Protein AF-A0A354R839-F1 (afdb_monomer)

Secondary structure (DSSP, 8-state):
-HHHHHHHHHHHHHHHHHHHHHHHHHHHHHHHHHHHTTTS---HHHHHHHHHTTTHHHHHHHHHTHHHHHHHHTTHHHHHHHSS--HHHHHHHHHHHHHHHHHHHHHHHHHHHHHHHHHH-HHHHHHS-THHHHHHHHHHHHHHHHHHHHHHHHHTT-S-HHHHHHHHHIIIIIHHHHHHHHHHHH-GGGHHHH-S-HHHHHHHHHHTTEEEHHHHHHHHHHHHHHHHHHHHHHHHHHT-SGGGHHHHHHHHHHHHHHHHHHHHHHHHHHHT--EEE------SS-SS-HHHHHHHHH--SEEEEEEES-TTSHHHHHHHHHHHHHHHHHHHHT--EEEEEEE-TTT-HHHHHHHHHTTPPSSEEEEEETTEEEEEESSTT-SHHHHHHHHHHHHS-----EEEEEESSSPPPTT--STT--HHHHHHHHHTTPEEEEEESSSS-PPPTTEEEEE----SSPPPHHHHTT-

Solvent-accessible surface area (backbone atoms only — not comparable to full-atom values): 25292 Å² total; per-residue (Å²): 115,70,72,62,54,54,53,52,50,49,54,51,50,54,47,50,52,49,48,54,51,49,45,52,52,34,49,51,41,30,53,51,51,53,62,71,35,71,90,54,99,68,56,68,37,42,51,46,42,66,32,39,61,81,50,48,57,57,52,26,24,68,62,11,11,56,70,30,3,53,35,53,58,66,58,47,48,59,64,61,68,69,46,101,65,61,64,59,58,57,49,50,53,51,38,50,52,36,33,51,51,49,46,50,51,53,49,50,42,50,54,50,52,53,50,50,41,42,73,75,38,51,68,62,48,69,33,49,42,74,58,34,41,49,45,24,49,53,48,51,49,47,50,43,44,27,42,17,23,44,12,36,28,39,3,55,73,29,64,39,39,67,59,12,30,53,54,32,47,43,61,69,52,47,44,58,52,51,52,50,52,50,48,38,73,75,33,66,76,45,46,66,70,59,56,59,63,68,77,61,42,52,46,53,35,24,32,73,22,42,42,43,51,29,59,55,50,39,43,52,51,52,23,53,49,26,46,50,52,24,35,51,46,51,52,48,58,78,54,71,50,85,90,40,50,66,59,47,52,51,53,51,51,50,48,52,51,51,49,53,52,49,50,51,50,41,54,53,40,55,73,67,54,49,72,46,77,46,84,58,55,78,32,73,77,69,94,54,56,74,68,45,49,49,50,36,43,71,27,70,57,66,33,44,34,38,40,34,37,46,84,55,42,73,63,40,59,60,52,52,54,50,52,51,47,52,30,53,50,13,65,73,58,69,21,26,50,49,45,82,42,82,43,26,57,88,82,37,50,72,62,37,52,53,40,48,75,69,72,48,65,82,39,22,40,36,43,34,43,92,92,46,72,44,78,45,65,62,58,101,73,63,46,69,69,51,54,46,51,46,50,44,60,69,49,48,72,92,65,73,35,31,36,31,30,56,49,86,40,77,37,58,47,62,83,33,79,64,101,72,31,34,34,64,58,51,49,51,45,43,75,74,68,36,45,84,44,79,38,54,74,83,52,98,64,79,85,59,95,43,58,67,45,77,45,79,62,65,62,76,50,84,77,50,77,72,47,64,75,73,112

Foldseek 3Di:
DVVVVVVVVVLVVLLVVLLVVLLVQLVVQLVVLVVVCVPPLDFSLLSSLLSNLVCLLLSLLSNQLQLQLQCLLVVVLVVVLVDPDALLVSLVVSLCVSLVSSLVSLVVSVVVSLVVCCVPPVVSSQQFDPLLNVLLSVLSSLVSLLSNLLLNLLSLQHNDSVSSSVVSCCVSPVCQVVVVVVVCVVPVVVCLQQPPRNSSVQSSCSSLQWHKPLSSLLSVLSSVLSSLSSSLSSVCVSPPDPVCPVVNVVSVVVSVVSVVVSVVVSVVCVVVIDIGGDCSPRGDDDSDDPLLLVLLLAFAEEKEKEFFEAPSGPLCSVVVSLLVVSQVSSVVSVGYRYHYDYDHCVPCVVVVVVCVVVVADGQWIWIDDPPDIDIGHRDDPPGSVSVSLSSNLRRDDPLQAAAEEEDDQPAADCPDDDPRHNVVVCVVCVSSPHHYHYDYLPPPDADDPSHNYYDYRDRPDDDDPSSVVRD

Sequence (471 aa):
MILRTMGRARVAFTNALATTCFLGVVSGLFAYNLFAAEGLYQTPGLIWCVSVAPILPFLCVFLGMNAWSDEIRSHRIDELLSVAVRERDYVVGKFLGVWLLSLRDLLLSLLLTLGVLYLFNAHLAEDYSLSCFWAGFAMLALQAMLWSAVTVALSARTGSAAVSAISALVLIVLVPRGGWLAALAWAPQGSSRFGTLPLDAHVVDFATGHISVAALSFYILATLFALYACANSIVIKRYAGRANSGLRNSLRGLSISALVVTVLAASFIARFDVVLEFPFQIGRGDRFSARTRHIIGESQGEIRAILFVSRKNPEFRTAAGLLRAFAQASAALGGARIMPRYVDPFWDPAAATRLVNAAVPENSLVLERGSRREIVALGDGFDERACASAIQRLTATPRYRSVYWTAGHGEGRLTDYGDWGLSAIARAVVMEGYRNQTLDLLEDKPIPNDCALIIVAGAHAEFSRQERARL

Structure (mmCIF, N/CA/C/O backbone):
data_AF-A0A354R839-F1
#
_entry.id   AF-A0A354R839-F1
#
loop_
_atom_site.group_PDB
_atom_site.id
_atom_site.type_symbol
_atom_site.label_atom_id
_atom_site.label_alt_id
_atom_site.label_comp_id
_atom_site.label_asym_id
_atom_site.label_entity_id
_atom_site.label_seq_id
_atom_site.pdbx_PDB_ins_code
_atom_site.Cartn_x
_atom_site.Cartn_y
_atom_site.Cartn_z
_atom_site.occupancy
_atom_site.B_iso_or_equiv
_atom_site.auth_seq_id
_atom_site.auth_comp_id
_atom_site.auth_asym_id
_atom_site.auth_atom_id
_atom_site.pdbx_PDB_model_num
ATOM 1 N N . MET A 1 1 ? 41.661 -0.169 -18.265 1.00 50.47 1 MET A N 1
ATOM 2 C CA . MET A 1 1 ? 41.402 -0.855 -16.973 1.00 50.47 1 MET A CA 1
ATOM 3 C C . MET A 1 1 ? 40.950 0.118 -15.874 1.00 50.47 1 MET A C 1
ATOM 5 O O . MET A 1 1 ? 39.916 -0.133 -15.270 1.00 50.47 1 MET A O 1
ATOM 9 N N . ILE A 1 2 ? 41.625 1.263 -15.695 1.00 49.22 2 ILE A N 1
ATOM 10 C CA . ILE A 1 2 ? 41.343 2.289 -14.659 1.00 49.22 2 ILE A CA 1
ATOM 11 C C . ILE A 1 2 ? 39.929 2.915 -14.758 1.00 49.22 2 ILE A C 1
ATOM 13 O O . ILE A 1 2 ? 39.244 3.094 -13.757 1.00 49.22 2 ILE A O 1
ATOM 17 N N . LEU A 1 3 ? 39.413 3.156 -15.968 1.00 54.22 3 LEU A N 1
ATOM 18 C CA . LEU A 1 3 ? 38.044 3.674 -16.165 1.00 54.22 3 LEU A CA 1
ATOM 19 C C . LEU A 1 3 ? 36.937 2.676 -15.760 1.00 54.22 3 LEU A C 1
ATOM 21 O O . LEU A 1 3 ? 35.844 3.086 -15.371 1.00 54.22 3 LEU A O 1
ATOM 25 N N . ARG A 1 4 ? 37.201 1.358 -15.819 1.00 54.94 4 ARG A N 1
ATOM 26 C CA . ARG A 1 4 ? 36.237 0.321 -15.395 1.00 54.94 4 ARG A CA 1
ATOM 27 C C . ARG A 1 4 ? 36.164 0.201 -13.870 1.00 54.94 4 ARG A C 1
ATOM 29 O O . ARG A 1 4 ? 35.078 -0.039 -13.348 1.00 54.94 4 ARG A O 1
ATOM 36 N N . THR A 1 5 ? 37.282 0.375 -13.166 1.00 61.88 5 THR A N 1
ATOM 37 C CA . THR A 1 5 ? 37.321 0.333 -11.696 1.00 61.88 5 THR A CA 1
ATOM 38 C C . THR A 1 5 ? 36.673 1.577 -11.089 1.00 61.88 5 THR A C 1
ATOM 40 O O . THR A 1 5 ? 35.844 1.441 -10.193 1.00 61.88 5 THR A O 1
ATOM 43 N N . MET A 1 6 ? 36.929 2.766 -11.648 1.00 61.34 6 MET A N 1
ATOM 44 C CA . MET A 1 6 ? 36.294 4.012 -11.194 1.00 61.34 6 MET A CA 1
ATOM 45 C C . MET A 1 6 ? 34.773 4.033 -11.413 1.00 61.34 6 MET A C 1
ATOM 47 O O . MET A 1 6 ? 34.032 4.464 -10.532 1.00 61.34 6 MET A O 1
ATOM 51 N N . GLY A 1 7 ? 34.283 3.510 -12.545 1.00 62.53 7 GLY A N 1
ATOM 52 C CA . GLY A 1 7 ? 32.840 3.411 -12.804 1.00 62.53 7 GLY A CA 1
ATOM 53 C C . GLY A 1 7 ? 32.114 2.481 -11.824 1.00 62.53 7 GLY A C 1
ATOM 54 O O . GLY A 1 7 ? 31.061 2.836 -11.301 1.00 62.53 7 GLY A O 1
ATOM 55 N N . ARG A 1 8 ? 32.702 1.317 -11.511 1.00 66.06 8 ARG A N 1
ATOM 56 C CA . ARG A 1 8 ? 32.141 0.375 -10.525 1.00 66.06 8 ARG A CA 1
ATOM 57 C C . ARG A 1 8 ? 32.149 0.948 -9.107 1.00 66.06 8 ARG A C 1
ATOM 59 O O . ARG A 1 8 ? 31.158 0.800 -8.400 1.00 66.06 8 ARG A O 1
ATOM 66 N N . ALA A 1 9 ? 33.223 1.637 -8.721 1.00 69.00 9 ALA A N 1
ATOM 67 C CA . ALA A 1 9 ? 33.327 2.288 -7.416 1.00 69.00 9 ALA A CA 1
ATOM 68 C C . ALA A 1 9 ? 32.267 3.388 -7.237 1.00 69.00 9 ALA A C 1
ATOM 70 O O . ALA A 1 9 ? 31.632 3.468 -6.189 1.00 69.00 9 ALA A O 1
ATOM 71 N N . ARG A 1 10 ? 32.012 4.187 -8.283 1.00 75.44 10 ARG A N 1
ATOM 72 C CA . ARG A 1 10 ? 30.980 5.232 -8.259 1.00 75.44 10 ARG A CA 1
ATOM 73 C C . ARG A 1 10 ? 29.577 4.657 -8.065 1.00 75.44 10 ARG A C 1
ATOM 75 O O . ARG A 1 10 ? 28.844 5.145 -7.214 1.00 75.44 10 ARG A O 1
ATOM 82 N N . VAL A 1 11 ? 29.214 3.620 -8.822 1.00 75.88 11 VAL A N 1
ATOM 83 C CA . VAL A 1 11 ? 27.894 2.973 -8.701 1.00 75.88 11 VAL A CA 1
ATOM 84 C C . VAL A 1 11 ? 27.727 2.326 -7.326 1.00 75.88 11 VAL A C 1
ATOM 86 O O . VAL A 1 11 ? 26.686 2.494 -6.697 1.00 75.88 11 VAL A O 1
ATOM 89 N N . ALA A 1 12 ? 28.762 1.647 -6.822 1.00 78.44 12 ALA A N 1
ATOM 90 C CA . ALA A 1 12 ? 28.741 1.066 -5.482 1.00 78.44 12 ALA A CA 1
ATOM 91 C C . ALA A 1 12 ? 28.546 2.137 -4.396 1.00 78.44 12 ALA A C 1
ATOM 93 O O . ALA A 1 12 ? 27.718 1.954 -3.506 1.00 78.44 12 ALA A O 1
ATOM 94 N N . PHE A 1 13 ? 29.243 3.272 -4.502 1.00 83.69 13 PHE A N 1
ATOM 95 C CA . PHE A 1 13 ? 29.104 4.389 -3.569 1.00 83.69 13 PHE A CA 1
ATOM 96 C C . PHE A 1 13 ? 27.702 5.011 -3.608 1.00 83.69 13 PHE A C 1
ATOM 98 O O . PHE A 1 13 ? 27.092 5.212 -2.562 1.00 83.69 13 PHE A O 1
ATOM 105 N N . THR A 1 14 ? 27.154 5.275 -4.801 1.00 84.06 14 THR A N 1
ATOM 106 C CA . THR A 1 14 ? 25.794 5.823 -4.941 1.00 84.06 14 THR A CA 1
ATOM 107 C C . THR A 1 14 ? 24.742 4.869 -4.377 1.00 84.06 14 THR A C 1
ATOM 109 O O . THR A 1 14 ? 23.843 5.313 -3.668 1.00 84.06 14 THR A O 1
ATOM 112 N N . ASN A 1 15 ? 24.880 3.564 -4.624 1.00 86.94 15 ASN A N 1
ATOM 113 C CA . ASN A 1 15 ? 23.960 2.565 -4.084 1.00 86.94 15 ASN A CA 1
ATOM 114 C C . ASN A 1 15 ? 24.064 2.468 -2.559 1.00 86.94 15 ASN A C 1
ATOM 116 O O . ASN A 1 15 ? 23.037 2.406 -1.888 1.00 86.94 15 ASN A O 1
ATOM 120 N N . ALA A 1 16 ? 25.281 2.488 -2.006 1.00 87.88 16 ALA A N 1
ATOM 121 C CA . ALA A 1 16 ? 25.491 2.478 -0.561 1.00 87.88 16 ALA A CA 1
ATOM 122 C C . ALA A 1 16 ? 24.862 3.712 0.102 1.00 87.88 16 ALA A C 1
ATOM 124 O O . ALA A 1 16 ? 24.125 3.563 1.071 1.00 87.88 16 ALA A O 1
ATOM 125 N N . LEU A 1 17 ? 25.072 4.904 -0.466 1.00 91.06 17 LEU A N 1
ATOM 126 C CA . LEU A 1 17 ? 24.483 6.152 0.024 1.00 91.06 17 LEU A CA 1
ATOM 127 C C . LEU A 1 17 ? 22.947 6.135 -0.039 1.00 91.06 17 LEU A C 1
ATOM 129 O O . LEU A 1 17 ? 22.285 6.547 0.909 1.00 91.06 17 LEU A O 1
ATOM 133 N N . ALA A 1 18 ? 22.372 5.645 -1.142 1.00 90.31 18 ALA A N 1
ATOM 134 C CA . ALA A 1 18 ? 20.921 5.522 -1.281 1.00 90.31 18 ALA A CA 1
ATOM 135 C C . ALA A 1 18 ? 20.341 4.551 -0.241 1.00 90.31 18 ALA A C 1
ATOM 137 O O . ALA A 1 18 ? 19.323 4.853 0.378 1.00 90.31 18 ALA A O 1
ATOM 138 N N . THR A 1 19 ? 21.029 3.430 -0.002 1.00 91.31 19 THR A N 1
ATOM 139 C CA . THR A 1 19 ? 20.631 2.418 0.988 1.00 91.31 19 THR A CA 1
ATOM 140 C C . THR A 1 19 ? 20.662 2.993 2.405 1.00 91.31 19 THR A C 1
ATOM 142 O O . THR A 1 19 ? 19.688 2.872 3.143 1.00 91.31 19 THR A O 1
ATOM 145 N N . THR A 1 20 ? 21.756 3.653 2.800 1.00 91.69 20 THR A N 1
ATOM 146 C CA . THR A 1 20 ? 21.892 4.210 4.155 1.00 91.69 20 THR A CA 1
ATOM 147 C C . THR A 1 20 ? 20.914 5.352 4.405 1.00 91.69 20 THR A C 1
ATOM 149 O O . THR A 1 20 ? 20.297 5.402 5.467 1.00 91.69 20 THR A O 1
ATOM 152 N N . CYS A 1 21 ? 20.717 6.233 3.422 1.00 93.69 21 CYS A N 1
ATOM 153 C CA . CYS A 1 21 ? 19.748 7.320 3.519 1.00 93.69 21 CYS A CA 1
ATOM 154 C C . CYS A 1 21 ? 18.313 6.780 3.624 1.00 93.69 21 CYS A C 1
ATOM 156 O O . CYS A 1 21 ? 17.558 7.215 4.490 1.00 93.69 21 CYS A O 1
ATOM 158 N N . PHE A 1 22 ? 17.962 5.773 2.815 1.00 94.25 22 PHE A N 1
ATOM 159 C CA . PHE A 1 22 ? 16.667 5.099 2.891 1.00 94.25 22 PHE A CA 1
ATOM 160 C C . PHE A 1 22 ? 16.416 4.486 4.270 1.00 94.25 22 PHE A C 1
ATOM 162 O O . PHE A 1 22 ? 15.394 4.777 4.887 1.00 94.25 22 PHE A O 1
ATOM 169 N N . LEU A 1 23 ? 17.360 3.688 4.779 1.00 93.69 23 LEU A N 1
ATOM 170 C CA . LEU A 1 23 ? 17.229 3.048 6.089 1.00 93.69 23 LEU A CA 1
ATOM 171 C C . LEU A 1 23 ? 17.114 4.079 7.216 1.00 93.69 23 LEU A C 1
ATOM 173 O O . LEU A 1 23 ? 16.276 3.912 8.101 1.00 93.69 23 LEU A O 1
ATOM 177 N N . GLY A 1 24 ? 17.898 5.161 7.166 1.00 91.62 24 GLY A N 1
ATOM 178 C CA . GLY A 1 24 ? 17.831 6.243 8.149 1.00 91.62 24 GLY A CA 1
ATOM 179 C C . GLY A 1 24 ? 16.475 6.951 8.158 1.00 91.62 24 GLY A C 1
ATOM 180 O O . GLY A 1 24 ? 15.868 7.103 9.217 1.00 91.62 24 GLY A O 1
ATOM 181 N N . VAL A 1 25 ? 15.962 7.329 6.983 1.00 93.44 25 VAL A N 1
ATOM 182 C CA . VAL A 1 25 ? 14.674 8.034 6.862 1.00 93.44 25 VAL A CA 1
ATOM 183 C C . VAL A 1 25 ? 13.503 7.131 7.247 1.00 93.44 25 VAL A C 1
ATOM 185 O O . VAL A 1 25 ? 12.637 7.558 8.006 1.00 93.44 25 VAL A O 1
ATOM 188 N N . VAL A 1 26 ? 13.482 5.880 6.778 1.00 92.06 26 VAL A N 1
ATOM 189 C CA . VAL A 1 26 ? 12.425 4.915 7.124 1.00 92.06 26 VAL A CA 1
ATOM 190 C C . VAL A 1 26 ? 12.407 4.633 8.622 1.00 92.06 26 VAL A C 1
ATOM 192 O O . VAL A 1 26 ? 11.333 4.612 9.215 1.00 92.06 26 VAL A O 1
ATOM 195 N N . SER A 1 27 ? 13.573 4.459 9.247 1.00 88.00 27 SER A N 1
ATOM 196 C CA . SER A 1 27 ? 13.656 4.220 10.694 1.00 88.00 27 SER A CA 1
ATOM 197 C C . SER A 1 27 ? 13.200 5.433 11.496 1.00 88.00 27 SER A C 1
ATOM 199 O O . SER A 1 27 ? 12.473 5.275 12.471 1.00 88.00 27 SER A O 1
ATOM 201 N N . GLY A 1 28 ? 13.571 6.644 11.064 1.00 87.19 28 GLY A N 1
ATOM 202 C CA . GLY A 1 28 ? 13.107 7.887 11.681 1.00 87.19 28 GLY A CA 1
ATOM 203 C C . GLY A 1 28 ? 11.592 8.073 11.563 1.00 87.19 28 GLY A C 1
ATOM 204 O O . GLY A 1 28 ? 10.940 8.390 12.552 1.00 87.19 28 GLY A O 1
ATOM 205 N N . LEU A 1 29 ? 11.017 7.809 10.383 1.00 87.94 29 LEU A N 1
ATOM 206 C CA . LEU A 1 29 ? 9.566 7.846 10.166 1.00 87.94 29 LEU A CA 1
ATOM 207 C C . LEU A 1 29 ? 8.838 6.770 10.968 1.00 87.94 29 LEU A C 1
ATOM 209 O O . LEU A 1 29 ? 7.783 7.040 11.529 1.00 87.94 29 LEU A O 1
ATOM 213 N N . PHE A 1 30 ? 9.398 5.564 11.046 1.00 87.44 30 PHE A N 1
ATOM 214 C CA . PHE A 1 30 ? 8.847 4.496 11.869 1.00 87.44 30 PHE A CA 1
ATOM 215 C C . PHE A 1 30 ? 8.840 4.877 13.345 1.00 87.44 30 PHE A C 1
ATOM 217 O O . PHE A 1 30 ? 7.798 4.753 13.973 1.00 87.44 30 PHE A O 1
ATOM 224 N N . ALA A 1 31 ? 9.951 5.393 13.878 1.00 84.38 31 ALA A N 1
ATOM 225 C CA . ALA A 1 31 ? 10.010 5.871 15.254 1.00 84.38 31 ALA A CA 1
ATOM 226 C C . ALA A 1 31 ? 8.990 6.994 15.494 1.00 84.38 31 ALA A C 1
ATOM 228 O O . ALA A 1 31 ? 8.206 6.909 16.432 1.00 84.38 31 ALA A O 1
ATOM 229 N N . TYR A 1 32 ? 8.934 7.997 14.612 1.00 84.38 32 TYR A N 1
ATOM 230 C CA . TYR A 1 32 ? 7.959 9.087 14.704 1.00 84.38 32 TYR A CA 1
ATOM 231 C C . TYR A 1 32 ? 6.513 8.577 14.709 1.00 84.38 32 TYR A C 1
ATOM 233 O O . TYR A 1 32 ? 5.739 8.956 15.582 1.00 84.38 32 TYR A O 1
ATOM 241 N N . ASN A 1 33 ? 6.157 7.688 13.778 1.00 78.69 33 ASN A N 1
ATOM 242 C CA . ASN A 1 33 ? 4.811 7.123 13.691 1.00 78.69 33 ASN A CA 1
ATOM 243 C C . ASN A 1 33 ? 4.497 6.185 14.863 1.00 78.69 33 ASN A C 1
ATOM 245 O O . ASN A 1 33 ? 3.348 6.119 15.278 1.00 78.69 33 ASN A O 1
ATOM 249 N N . LEU A 1 34 ? 5.494 5.485 15.411 1.00 76.81 34 LEU A N 1
ATOM 250 C CA . LEU A 1 34 ? 5.336 4.653 16.601 1.00 76.81 34 LEU A CA 1
ATOM 251 C C . LEU A 1 34 ? 5.014 5.512 17.831 1.00 76.81 34 LEU A C 1
ATOM 253 O O . LEU A 1 34 ? 4.055 5.209 18.530 1.00 76.81 34 LEU A O 1
ATOM 257 N N . PHE A 1 35 ? 5.752 6.609 18.043 1.00 74.12 35 PHE A N 1
ATOM 258 C CA . PHE A 1 35 ? 5.480 7.563 19.124 1.00 74.12 35 PHE A CA 1
ATOM 259 C C . PHE A 1 35 ? 4.152 8.303 18.921 1.00 74.12 35 PHE A C 1
ATOM 261 O O . PHE A 1 35 ? 3.392 8.486 19.864 1.00 74.12 35 PHE A O 1
ATOM 268 N N . ALA A 1 36 ? 3.830 8.699 17.687 1.00 68.00 36 ALA A N 1
ATOM 269 C CA . ALA A 1 36 ? 2.556 9.347 17.373 1.00 68.00 36 ALA A CA 1
ATOM 270 C C . ALA A 1 36 ? 1.351 8.399 17.522 1.00 68.00 36 ALA A C 1
ATOM 272 O O . ALA A 1 36 ? 0.232 8.860 17.736 1.00 68.00 36 ALA A O 1
ATOM 273 N N . ALA A 1 37 ? 1.571 7.087 17.405 1.00 59.84 37 ALA A N 1
ATOM 274 C CA . ALA A 1 37 ? 0.553 6.062 17.592 1.00 59.84 37 ALA A CA 1
ATOM 275 C C . ALA A 1 37 ? 0.379 5.629 19.061 1.00 59.84 37 ALA A C 1
ATOM 277 O O . ALA A 1 37 ? -0.469 4.774 19.322 1.00 59.84 37 ALA A O 1
ATOM 278 N N . GLU A 1 38 ? 1.122 6.197 20.023 1.00 51.69 38 GLU A N 1
ATOM 279 C CA . GLU A 1 38 ? 0.925 5.932 21.455 1.00 51.69 38 GLU A CA 1
ATOM 280 C C . GLU A 1 38 ? -0.504 6.327 21.879 1.00 51.69 38 GLU A C 1
ATOM 282 O O . GLU A 1 38 ? -0.819 7.492 22.109 1.00 51.69 38 GLU A O 1
ATOM 287 N N . GLY A 1 39 ? -1.398 5.332 21.941 1.00 40.06 39 GLY A N 1
ATOM 288 C CA . GLY A 1 39 ? -2.820 5.499 22.264 1.00 40.06 39 GLY A CA 1
ATOM 289 C C . GLY A 1 39 ? -3.796 4.948 21.217 1.00 40.06 39 GLY A C 1
ATOM 290 O O . GLY A 1 39 ? -4.963 4.760 21.551 1.00 40.06 39 GLY A O 1
ATOM 291 N N . LEU A 1 40 ? -3.345 4.632 19.995 1.00 42.59 40 LEU A N 1
ATOM 292 C CA . LEU A 1 40 ? -4.140 3.922 18.984 1.00 42.59 40 LEU A CA 1
ATOM 293 C C . LEU A 1 40 ? -3.619 2.491 18.799 1.00 42.59 40 LEU A C 1
ATOM 295 O O . LEU A 1 40 ? -2.442 2.277 18.521 1.00 42.59 40 LEU A O 1
ATOM 299 N N . TYR A 1 41 ? -4.508 1.498 18.876 1.00 52.00 41 TYR A N 1
ATOM 300 C CA . TYR A 1 41 ? -4.185 0.084 18.640 1.00 52.00 41 TYR A CA 1
ATOM 301 C C . TYR A 1 41 ? -3.965 -0.217 17.144 1.00 52.00 41 TYR A C 1
ATOM 303 O O . TYR A 1 41 ? -4.753 -0.922 16.507 1.00 52.00 41 TYR A O 1
ATOM 311 N N . GLN A 1 42 ? -2.901 0.331 16.555 1.00 62.84 42 GLN A N 1
ATOM 312 C CA . GLN A 1 42 ? -2.452 -0.013 15.205 1.00 62.84 42 GLN A CA 1
ATOM 313 C C . GLN A 1 42 ? -1.387 -1.109 15.246 1.00 62.84 42 GLN A C 1
ATOM 315 O O . GLN A 1 42 ? -0.530 -1.144 16.125 1.00 62.84 42 GLN A O 1
ATOM 320 N N . THR A 1 43 ? -1.426 -2.023 14.275 1.00 69.50 43 THR A N 1
ATOM 321 C CA . THR A 1 43 ? -0.433 -3.096 14.197 1.00 69.50 43 THR A CA 1
ATOM 322 C C . THR A 1 43 ? 0.934 -2.515 13.810 1.00 69.50 43 THR A C 1
ATOM 324 O O . THR A 1 43 ? 1.013 -1.734 12.857 1.00 69.50 43 THR A O 1
ATOM 327 N N . PRO A 1 44 ? 2.045 -2.914 14.459 1.00 75.31 44 PRO A N 1
ATOM 328 C CA . PRO A 1 44 ? 3.380 -2.434 14.087 1.00 75.31 44 PRO A CA 1
ATOM 329 C C . PRO A 1 44 ? 3.737 -2.700 12.620 1.00 75.31 44 PRO A C 1
ATOM 331 O O . PRO A 1 44 ? 4.445 -1.911 11.997 1.00 75.31 44 PRO A O 1
ATOM 334 N N . GLY A 1 45 ? 3.194 -3.778 12.041 1.00 77.88 45 GLY A N 1
ATOM 335 C CA . GLY A 1 45 ? 3.308 -4.073 10.613 1.00 77.88 45 GLY A CA 1
ATOM 336 C C . GLY A 1 45 ? 2.677 -2.999 9.726 1.00 77.88 45 GLY A C 1
ATOM 337 O O . GLY A 1 45 ? 3.288 -2.598 8.736 1.00 77.88 45 GLY A O 1
ATOM 338 N N . LEU A 1 46 ? 1.504 -2.476 10.096 1.00 77.75 46 LEU A N 1
ATOM 339 C CA . LEU A 1 46 ? 0.861 -1.372 9.383 1.00 77.75 46 LEU A CA 1
ATOM 340 C C . LEU A 1 46 ? 1.680 -0.082 9.509 1.00 77.75 46 LEU A C 1
ATOM 342 O O . LEU A 1 46 ? 1.925 0.578 8.501 1.00 77.75 46 LEU A O 1
ATOM 346 N N . ILE A 1 47 ? 2.155 0.235 10.718 1.00 81.56 47 ILE A N 1
ATOM 347 C CA . ILE A 1 47 ? 2.989 1.419 10.984 1.00 81.56 47 ILE A CA 1
ATOM 348 C C . ILE A 1 47 ? 4.260 1.377 10.125 1.00 81.56 47 ILE A C 1
ATOM 350 O O . ILE A 1 47 ? 4.606 2.357 9.468 1.00 81.56 47 ILE A O 1
ATOM 354 N N . TRP A 1 48 ? 4.926 0.221 10.060 1.00 87.75 48 TRP A N 1
ATOM 355 C CA . TRP A 1 48 ? 6.084 0.017 9.189 1.00 87.75 48 TRP A CA 1
ATOM 356 C C . TRP A 1 48 ? 5.744 0.244 7.713 1.00 87.75 48 TRP A C 1
ATOM 358 O O . TRP A 1 48 ? 6.455 0.973 7.018 1.00 87.75 48 TRP A O 1
ATOM 368 N N . CYS A 1 49 ? 4.630 -0.314 7.239 1.00 86.00 49 CYS A N 1
ATOM 369 C CA . CYS A 1 49 ? 4.226 -0.168 5.846 1.00 86.00 49 CYS A CA 1
ATOM 370 C C . CYS A 1 49 ? 3.950 1.288 5.454 1.00 86.00 49 CYS A C 1
ATOM 372 O O . CYS A 1 49 ? 4.407 1.737 4.401 1.00 86.00 49 CYS A O 1
ATOM 374 N N . VAL A 1 50 ? 3.249 2.033 6.313 1.00 83.62 50 VAL A N 1
ATOM 375 C CA . VAL A 1 50 ? 2.941 3.456 6.105 1.00 83.62 50 VAL A CA 1
ATOM 376 C C . VAL A 1 50 ? 4.213 4.310 6.114 1.00 83.62 50 VAL A C 1
ATOM 378 O O . VAL A 1 50 ? 4.312 5.264 5.346 1.00 83.62 50 VAL A O 1
ATOM 381 N N . SER A 1 51 ? 5.220 3.943 6.910 1.00 89.00 51 SER A N 1
ATOM 382 C CA . SER A 1 51 ? 6.520 4.626 6.926 1.00 89.00 51 SER A CA 1
ATOM 383 C C . SER A 1 51 ? 7.363 4.356 5.673 1.00 89.00 51 SER A C 1
ATOM 385 O O . SER A 1 51 ? 8.059 5.251 5.192 1.00 89.00 51 SER A O 1
ATOM 387 N N . VAL A 1 52 ? 7.312 3.138 5.120 1.00 91.75 52 VAL A N 1
ATOM 388 C CA . VAL A 1 52 ? 8.120 2.744 3.949 1.00 91.75 52 VAL A CA 1
ATOM 389 C C . VAL A 1 52 ? 7.515 3.221 2.628 1.00 91.75 52 VAL A C 1
ATOM 391 O O . VAL A 1 52 ? 8.247 3.715 1.764 1.00 91.75 52 VAL A O 1
ATOM 394 N N . ALA A 1 53 ? 6.197 3.085 2.459 1.00 89.38 53 ALA A N 1
ATOM 395 C CA . ALA A 1 53 ? 5.486 3.366 1.210 1.00 89.38 53 ALA A CA 1
ATOM 396 C C . ALA A 1 53 ? 5.832 4.721 0.548 1.00 89.38 53 ALA A C 1
ATOM 398 O O . ALA A 1 53 ? 6.119 4.725 -0.653 1.00 89.38 53 ALA A O 1
ATOM 399 N N . PRO A 1 54 ? 5.891 5.867 1.263 1.00 88.06 54 PRO A N 1
ATOM 400 C CA . PRO A 1 54 ? 6.173 7.156 0.629 1.00 88.06 54 PRO A CA 1
ATOM 401 C C . PRO A 1 54 ? 7.630 7.311 0.176 1.00 88.06 54 PRO A C 1
ATOM 403 O O . PRO A 1 54 ? 7.890 8.061 -0.766 1.00 88.06 54 PRO A O 1
ATOM 406 N N . ILE A 1 55 ? 8.574 6.619 0.822 1.00 92.31 55 ILE A N 1
ATOM 407 C CA . ILE A 1 55 ? 10.014 6.732 0.540 1.00 92.31 55 ILE A CA 1
ATOM 408 C C . ILE A 1 55 ? 10.457 5.720 -0.531 1.00 92.31 55 ILE A C 1
ATOM 410 O O . ILE A 1 55 ? 11.375 5.993 -1.309 1.00 92.31 55 ILE A O 1
ATOM 414 N N . LEU A 1 56 ? 9.783 4.570 -0.630 1.00 93.00 56 LEU A N 1
ATOM 415 C CA . LEU A 1 56 ? 10.119 3.481 -1.553 1.00 93.00 56 LEU A CA 1
ATOM 416 C C . LEU A 1 56 ? 10.274 3.905 -3.035 1.00 93.00 56 LEU A C 1
ATOM 418 O O . LEU A 1 56 ? 11.228 3.447 -3.678 1.00 93.00 56 LEU A O 1
ATOM 422 N N . PRO A 1 57 ? 9.426 4.791 -3.604 1.00 92.81 57 PRO A N 1
ATOM 423 C CA . PRO A 1 57 ? 9.621 5.317 -4.953 1.00 92.81 57 PRO A CA 1
ATOM 424 C C . PRO A 1 57 ? 10.975 5.994 -5.163 1.00 92.81 57 PRO A C 1
ATOM 426 O O . PRO A 1 57 ? 11.616 5.784 -6.191 1.00 92.81 57 PRO A O 1
ATOM 429 N N . PHE A 1 58 ? 11.429 6.787 -4.189 1.00 93.56 58 PHE A N 1
ATOM 430 C CA . PHE A 1 58 ? 12.691 7.516 -4.282 1.00 93.56 58 PHE A CA 1
ATOM 431 C C . PHE A 1 58 ? 13.865 6.543 -4.331 1.00 93.56 58 PHE A C 1
ATOM 433 O O . PHE A 1 58 ? 14.719 6.661 -5.209 1.00 93.56 58 PHE A O 1
ATOM 440 N N . LEU A 1 59 ? 13.859 5.534 -3.456 1.00 94.56 59 LEU A N 1
ATOM 441 C CA . LEU A 1 59 ? 14.870 4.481 -3.450 1.00 94.56 59 LEU A CA 1
ATOM 442 C C . LEU A 1 59 ? 14.965 3.789 -4.819 1.00 94.56 59 LEU A C 1
ATOM 444 O O . LEU A 1 59 ? 16.046 3.726 -5.405 1.00 94.56 59 LEU A O 1
ATOM 448 N N . CYS A 1 60 ? 13.834 3.326 -5.363 1.00 94.56 60 CYS A N 1
ATOM 449 C CA . CYS A 1 60 ? 13.806 2.630 -6.653 1.00 94.56 60 CYS A CA 1
ATOM 450 C C . CYS A 1 60 ? 14.333 3.509 -7.797 1.00 94.56 60 CYS A C 1
ATOM 452 O O . CYS A 1 60 ? 15.046 3.023 -8.679 1.00 94.56 60 CYS A O 1
ATOM 454 N N . VAL A 1 61 ? 14.032 4.811 -7.761 1.00 94.81 61 VAL A N 1
ATOM 455 C CA . VAL A 1 61 ? 14.534 5.765 -8.750 1.00 94.81 61 VAL A CA 1
ATOM 456 C C . VAL A 1 61 ? 16.051 5.922 -8.666 1.00 94.81 61 VAL A C 1
ATOM 458 O O . VAL A 1 61 ? 16.727 5.842 -9.694 1.00 94.81 61 VAL A O 1
ATOM 461 N N . PHE A 1 62 ? 16.605 6.115 -7.469 1.00 93.50 62 PHE A N 1
ATOM 462 C CA . PHE A 1 62 ? 18.049 6.296 -7.305 1.00 93.50 62 PHE A CA 1
ATOM 463 C C . PHE A 1 62 ? 18.843 5.024 -7.629 1.00 93.50 62 PHE A C 1
ATOM 465 O O . PHE A 1 62 ? 19.916 5.116 -8.223 1.00 93.50 62 PHE A O 1
ATOM 472 N N . LEU A 1 63 ? 18.306 3.839 -7.325 1.00 92.69 63 LEU A N 1
ATOM 473 C CA . LEU A 1 63 ? 18.939 2.570 -7.699 1.00 92.69 63 LEU A CA 1
ATOM 474 C C . LEU A 1 63 ? 18.877 2.310 -9.215 1.00 92.69 63 LEU A C 1
ATOM 476 O O . LEU A 1 63 ? 19.804 1.736 -9.787 1.00 92.69 63 LEU A O 1
ATOM 480 N N . GLY A 1 64 ? 17.801 2.739 -9.884 1.00 91.88 64 GLY A N 1
ATOM 481 C CA . GLY A 1 64 ? 17.567 2.463 -11.304 1.00 91.88 64 GLY A CA 1
ATOM 482 C C . GLY A 1 64 ? 18.036 3.541 -12.286 1.00 91.88 64 GLY A C 1
ATOM 483 O O . GLY A 1 64 ? 18.140 3.255 -13.480 1.00 91.88 64 GLY A O 1
ATOM 484 N N . MET A 1 65 ? 18.330 4.770 -11.839 1.00 92.12 65 MET A N 1
ATOM 485 C CA . MET A 1 65 ? 18.606 5.901 -12.746 1.00 92.12 65 MET A CA 1
ATOM 486 C C . MET A 1 65 ? 19.787 5.654 -13.693 1.00 92.12 65 MET A C 1
ATOM 488 O O . MET A 1 65 ? 19.726 6.065 -14.852 1.00 92.12 65 MET A O 1
ATOM 492 N N . ASN A 1 66 ? 20.809 4.924 -13.234 1.00 90.25 66 ASN A N 1
ATOM 493 C CA . ASN A 1 66 ? 22.028 4.628 -13.993 1.00 90.25 66 ASN A CA 1
ATOM 494 C C . ASN A 1 66 ? 21.944 3.334 -14.816 1.00 90.25 66 ASN A C 1
ATOM 496 O O . ASN A 1 66 ? 22.913 2.985 -15.487 1.00 90.25 66 ASN A O 1
ATOM 500 N N . ALA A 1 67 ? 20.813 2.614 -14.783 1.00 90.19 67 ALA A N 1
ATOM 501 C CA . ALA A 1 67 ? 20.694 1.286 -15.389 1.00 90.19 67 ALA A CA 1
ATOM 502 C C . ALA A 1 67 ? 21.045 1.281 -16.886 1.00 90.19 67 ALA A C 1
ATOM 504 O O . ALA A 1 67 ? 21.691 0.353 -17.370 1.00 90.19 67 ALA A O 1
ATOM 505 N N . TRP A 1 68 ? 20.647 2.320 -17.622 1.00 91.38 68 TRP A N 1
ATOM 506 C CA . TRP A 1 68 ? 20.968 2.483 -19.042 1.00 91.38 68 TRP A CA 1
ATOM 507 C C . TRP A 1 68 ? 21.645 3.815 -19.362 1.00 91.38 68 TRP A C 1
ATOM 509 O O . TRP A 1 68 ? 22.440 3.873 -20.300 1.00 91.38 68 TRP A O 1
ATOM 519 N N . SER A 1 69 ? 21.367 4.879 -18.604 1.00 89.44 69 SER A N 1
ATOM 520 C CA . SER A 1 69 ? 21.839 6.233 -18.922 1.00 89.44 69 SER A CA 1
ATOM 521 C C . SER A 1 69 ? 23.357 6.332 -19.067 1.00 89.44 69 SER A C 1
ATOM 523 O O . SER A 1 69 ? 23.837 7.050 -19.942 1.00 89.44 69 SER A O 1
ATOM 525 N N . ASP A 1 70 ? 24.112 5.604 -18.240 1.00 86.25 70 ASP A 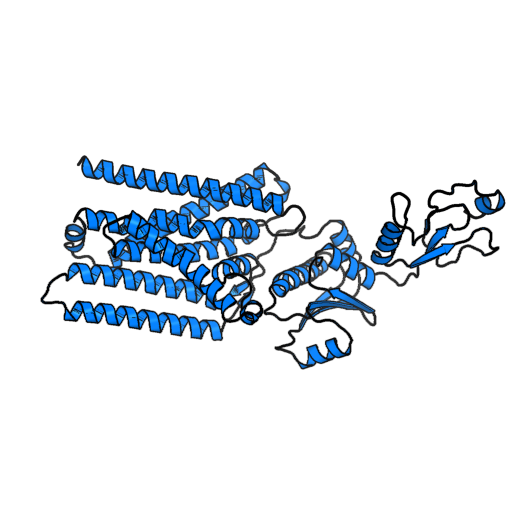N 1
ATOM 526 C CA . ASP A 1 70 ? 25.576 5.642 -18.255 1.00 86.25 70 ASP A CA 1
ATOM 527 C C . ASP A 1 70 ? 26.158 4.926 -19.476 1.00 86.25 70 ASP A C 1
ATOM 529 O O . ASP A 1 70 ? 27.125 5.397 -20.074 1.00 86.25 70 ASP A O 1
ATOM 533 N N . GLU A 1 71 ? 25.551 3.822 -19.904 1.00 88.88 71 GLU A N 1
ATOM 534 C CA . GLU A 1 71 ? 25.958 3.103 -21.116 1.00 88.88 71 GLU A CA 1
ATOM 535 C C . GLU A 1 71 ? 25.600 3.869 -22.386 1.00 88.88 71 GLU A C 1
ATOM 537 O O . GLU A 1 71 ? 26.371 3.869 -23.344 1.00 88.88 71 GLU A O 1
ATOM 542 N N . ILE A 1 72 ? 24.458 4.560 -22.373 1.00 88.06 72 ILE A N 1
ATOM 543 C CA . ILE A 1 72 ? 24.043 5.449 -23.459 1.00 88.06 72 ILE A CA 1
ATOM 544 C C . ILE A 1 72 ? 25.012 6.629 -23.556 1.00 88.06 72 ILE A C 1
ATOM 546 O O . ILE A 1 72 ? 25.477 6.951 -24.644 1.00 88.06 72 ILE A O 1
ATOM 550 N N . ARG A 1 73 ? 25.349 7.260 -22.425 1.00 87.56 73 ARG A N 1
ATOM 551 C CA . ARG A 1 73 ? 26.272 8.402 -22.378 1.00 87.56 73 ARG A CA 1
ATOM 552 C C . ARG A 1 73 ? 27.695 8.027 -22.785 1.00 87.56 73 ARG A C 1
ATOM 554 O O . ARG A 1 73 ? 28.382 8.832 -23.398 1.00 87.56 73 ARG A O 1
ATOM 561 N N . SER A 1 74 ? 28.147 6.835 -22.408 1.00 86.12 74 SER A N 1
ATOM 562 C CA . SER A 1 74 ? 29.505 6.358 -22.695 1.00 86.12 74 SER A CA 1
ATOM 563 C C . SER A 1 74 ? 29.644 5.662 -24.051 1.00 86.12 74 SER A C 1
ATOM 565 O O . SER A 1 74 ? 30.710 5.116 -24.318 1.00 86.12 74 SER A O 1
ATOM 567 N N . HIS A 1 75 ? 28.590 5.642 -24.879 1.00 85.31 75 HIS A N 1
ATOM 568 C CA . HIS A 1 75 ? 28.527 4.909 -26.153 1.00 85.31 75 HIS A CA 1
ATOM 569 C C . HIS A 1 75 ? 28.811 3.400 -26.046 1.00 85.31 75 HIS A C 1
ATOM 571 O O . HIS A 1 75 ? 28.941 2.703 -27.046 1.00 85.31 75 HIS A O 1
ATOM 577 N N . ARG A 1 76 ? 28.825 2.845 -24.828 1.00 85.62 76 ARG A N 1
ATOM 578 C CA . ARG A 1 76 ? 29.017 1.407 -24.591 1.00 85.62 76 ARG A CA 1
ATOM 579 C C . ARG A 1 76 ? 27.795 0.581 -24.990 1.00 85.62 76 ARG A C 1
ATOM 581 O O . ARG A 1 76 ? 27.886 -0.634 -25.135 1.00 85.62 76 ARG A O 1
ATOM 588 N N . ILE A 1 77 ? 26.646 1.230 -25.160 1.00 86.06 77 ILE A N 1
ATOM 589 C CA . ILE A 1 77 ? 25.430 0.556 -25.605 1.00 86.06 77 ILE A CA 1
ATOM 590 C C . ILE A 1 77 ? 25.615 -0.134 -26.966 1.00 86.06 77 ILE A C 1
ATOM 592 O O . ILE A 1 77 ? 25.075 -1.219 -27.156 1.00 86.06 77 ILE A O 1
ATOM 596 N N . ASP A 1 78 ? 26.431 0.422 -27.865 1.00 85.62 78 ASP A N 1
ATOM 597 C CA . ASP A 1 78 ? 26.671 -0.160 -29.191 1.00 85.62 78 ASP A CA 1
ATOM 598 C C . ASP A 1 78 ? 27.511 -1.446 -29.099 1.00 85.62 78 ASP A C 1
ATOM 600 O O . ASP A 1 78 ? 27.208 -2.438 -29.763 1.00 85.62 78 ASP A O 1
ATOM 604 N N . GLU A 1 79 ? 28.495 -1.479 -28.190 1.00 87.38 79 GLU A N 1
ATOM 605 C CA . GLU A 1 79 ? 29.249 -2.696 -27.859 1.00 87.38 79 GLU A CA 1
ATOM 606 C C . GLU A 1 79 ? 28.317 -3.782 -27.305 1.00 87.38 79 GLU A C 1
ATOM 608 O O . GLU A 1 79 ? 28.379 -4.932 -27.735 1.00 87.38 79 GLU A O 1
ATOM 613 N N . LEU A 1 80 ? 27.413 -3.429 -26.385 1.00 85.19 80 LEU A N 1
ATOM 614 C CA . LEU A 1 80 ? 26.462 -4.384 -25.806 1.00 85.19 80 LEU A CA 1
ATOM 615 C C . LEU A 1 80 ? 25.484 -4.945 -26.844 1.00 85.19 80 LEU A C 1
ATOM 617 O O . LEU A 1 80 ? 25.204 -6.140 -26.824 1.00 85.19 80 LEU A O 1
ATOM 621 N N . LEU A 1 81 ? 24.990 -4.108 -27.758 1.00 84.75 81 LEU A N 1
ATOM 622 C CA . LEU A 1 81 ? 24.026 -4.510 -28.791 1.00 84.75 81 LEU A CA 1
ATOM 623 C C . LEU A 1 81 ? 24.658 -5.259 -29.976 1.00 84.75 81 LEU A C 1
ATOM 625 O O . LEU A 1 81 ? 23.930 -5.831 -30.794 1.00 84.75 81 LEU A O 1
ATOM 629 N N . SER A 1 82 ? 25.991 -5.268 -30.072 1.00 86.38 82 SER A N 1
ATOM 630 C CA . SER A 1 82 ? 26.736 -6.059 -31.061 1.00 86.38 82 SER A CA 1
ATOM 631 C C . SER A 1 82 ? 26.791 -7.553 -30.724 1.00 86.38 82 SER A C 1
ATOM 633 O O . SER A 1 82 ? 26.975 -8.387 -31.610 1.00 86.38 82 SER A O 1
ATOM 635 N N . VAL A 1 83 ? 26.596 -7.906 -29.451 1.00 89.00 83 VAL A N 1
ATOM 636 C CA . VAL A 1 83 ? 26.574 -9.297 -28.998 1.00 89.00 83 VAL A CA 1
ATOM 637 C C . VAL A 1 83 ? 25.242 -9.941 -29.402 1.00 89.00 83 VAL A C 1
ATOM 639 O O . VAL A 1 83 ? 24.184 -9.316 -29.343 1.00 89.00 83 VAL A O 1
ATOM 642 N N . ALA A 1 84 ? 25.278 -11.213 -29.808 1.00 85.88 84 ALA A N 1
ATOM 643 C CA . ALA A 1 84 ? 24.119 -11.974 -30.286 1.00 85.88 84 ALA A CA 1
ATOM 644 C C . ALA A 1 84 ? 23.156 -12.418 -29.159 1.00 85.88 84 ALA A C 1
ATOM 646 O O . ALA A 1 84 ? 22.795 -13.589 -29.056 1.00 85.88 84 ALA A O 1
ATOM 647 N N . VAL A 1 85 ? 22.736 -11.489 -28.300 1.00 88.88 85 VAL A N 1
ATOM 648 C CA . VAL A 1 85 ? 21.759 -11.713 -27.223 1.00 88.88 85 VAL A CA 1
ATOM 649 C C . VAL A 1 85 ? 20.496 -10.903 -27.513 1.00 88.88 85 VAL A C 1
ATOM 651 O O . VAL A 1 85 ? 20.548 -9.832 -28.121 1.00 88.88 85 VAL A O 1
ATOM 654 N N . ARG A 1 86 ? 19.332 -11.424 -27.110 1.00 87.69 86 ARG A N 1
ATOM 655 C CA . ARG A 1 86 ? 18.044 -10.755 -27.339 1.00 87.69 86 ARG A CA 1
ATOM 656 C C . ARG A 1 86 ? 17.919 -9.531 -26.431 1.00 87.69 86 ARG A C 1
ATOM 658 O O . ARG A 1 86 ? 18.290 -9.564 -25.261 1.00 87.69 86 ARG A O 1
ATOM 665 N N . GLU A 1 87 ? 17.303 -8.465 -26.929 1.00 87.44 87 GLU A N 1
ATOM 666 C CA . GLU A 1 87 ? 17.144 -7.190 -26.215 1.00 87.44 87 GLU A CA 1
ATOM 667 C C . GLU A 1 87 ? 16.379 -7.360 -24.898 1.00 87.44 87 GLU A C 1
ATOM 669 O O . GLU A 1 87 ? 16.697 -6.729 -23.889 1.00 87.44 87 GLU A O 1
ATOM 674 N N . ARG A 1 88 ? 15.387 -8.255 -24.897 1.00 88.50 88 ARG A N 1
ATOM 675 C CA . ARG A 1 88 ? 14.586 -8.576 -23.712 1.00 88.50 88 ARG A CA 1
ATOM 676 C C . ARG A 1 88 ? 15.423 -9.169 -22.576 1.00 88.50 88 ARG A C 1
ATOM 678 O O . ARG A 1 88 ? 15.135 -8.875 -21.423 1.00 88.50 88 ARG A O 1
ATOM 685 N N . ASP A 1 89 ? 16.469 -9.934 -22.886 1.00 91.38 89 ASP A N 1
ATOM 686 C CA . ASP A 1 89 ? 17.288 -10.601 -21.871 1.00 91.38 89 ASP A CA 1
ATOM 687 C C . ASP A 1 89 ? 18.158 -9.564 -21.136 1.00 91.38 89 ASP A C 1
ATOM 689 O O . ASP A 1 89 ? 18.272 -9.597 -19.911 1.00 91.38 89 ASP A O 1
ATOM 693 N N . TYR A 1 90 ? 18.666 -8.552 -21.856 1.00 90.88 90 TYR A N 1
ATOM 694 C CA . TYR A 1 90 ? 19.348 -7.405 -21.245 1.00 90.88 90 TYR A CA 1
ATOM 695 C C . TYR A 1 90 ? 18.423 -6.571 -20.358 1.00 90.88 90 TYR A C 1
ATOM 697 O O . TYR A 1 90 ? 18.804 -6.177 -19.255 1.00 90.88 90 TYR A O 1
ATOM 705 N N . VAL A 1 91 ? 17.210 -6.283 -20.841 1.00 93.75 91 VAL A N 1
ATOM 706 C CA . VAL A 1 91 ? 16.225 -5.496 -20.089 1.00 93.75 91 VAL A CA 1
ATOM 707 C C . VAL A 1 91 ? 15.824 -6.221 -18.809 1.00 93.75 91 VAL A C 1
ATOM 709 O O . VAL A 1 91 ? 15.860 -5.609 -17.743 1.00 93.75 91 VAL A O 1
ATOM 712 N N . VAL A 1 92 ? 15.511 -7.518 -18.894 1.00 94.19 92 VAL A N 1
ATOM 713 C CA . VAL A 1 92 ? 15.154 -8.345 -17.734 1.00 94.19 92 VAL A CA 1
ATOM 714 C C . VAL A 1 92 ? 16.321 -8.436 -16.755 1.00 94.19 92 VAL A C 1
ATOM 716 O O . VAL A 1 92 ? 16.115 -8.211 -15.568 1.00 94.19 92 VAL A O 1
ATOM 719 N N . GLY A 1 93 ? 17.548 -8.677 -17.226 1.00 92.88 93 GLY A N 1
ATOM 720 C CA . GLY A 1 93 ? 18.720 -8.767 -16.351 1.00 92.88 93 GLY A CA 1
ATOM 721 C C . GLY A 1 93 ? 18.964 -7.489 -15.543 1.00 92.88 93 GLY A C 1
ATOM 722 O O . GLY A 1 93 ? 19.181 -7.543 -14.332 1.00 92.88 93 GLY A O 1
ATOM 723 N N . LYS A 1 94 ? 18.863 -6.319 -16.182 1.00 93.31 94 LYS A N 1
ATOM 724 C CA . LYS A 1 94 ? 19.029 -5.033 -15.487 1.00 93.31 94 LYS A CA 1
ATOM 725 C C . LYS A 1 94 ? 17.875 -4.701 -14.560 1.00 93.31 94 LYS A C 1
ATOM 727 O O . LYS A 1 94 ? 18.107 -4.210 -13.460 1.00 93.31 94 LYS A O 1
ATOM 732 N N . PHE A 1 95 ? 16.650 -4.974 -14.995 1.00 95.94 95 PHE A N 1
ATOM 733 C CA . PHE A 1 95 ? 15.469 -4.822 -14.160 1.00 95.94 95 PHE A CA 1
ATOM 734 C C . PHE A 1 95 ? 15.565 -5.675 -12.892 1.00 95.94 95 PHE A C 1
ATOM 736 O O . PHE A 1 95 ? 15.424 -5.138 -11.797 1.00 95.94 95 PHE A O 1
ATOM 743 N N . LEU A 1 96 ? 15.877 -6.968 -13.031 1.00 95.75 96 LEU A N 1
ATOM 744 C CA . LEU A 1 96 ? 16.049 -7.877 -11.899 1.00 95.75 96 LEU A CA 1
ATOM 745 C C . LEU A 1 96 ? 17.159 -7.393 -10.965 1.00 95.75 96 LEU A C 1
ATOM 747 O O . LEU A 1 96 ? 16.985 -7.447 -9.754 1.00 95.75 96 LEU A O 1
ATOM 751 N N . GLY A 1 97 ? 18.258 -6.856 -11.502 1.00 94.06 97 GLY A N 1
ATOM 752 C CA . GLY A 1 97 ? 19.317 -6.254 -10.691 1.00 94.06 97 GLY A CA 1
ATOM 753 C C . GLY A 1 97 ? 18.817 -5.103 -9.812 1.00 94.06 97 GLY A C 1
ATOM 754 O O . GLY A 1 97 ? 19.082 -5.094 -8.613 1.00 94.06 97 GLY A O 1
ATOM 755 N N . VAL A 1 98 ? 18.061 -4.156 -10.378 1.00 94.69 98 VAL A N 1
ATOM 756 C CA . VAL A 1 98 ? 17.499 -3.028 -9.610 1.00 94.69 98 VAL A CA 1
ATOM 757 C C . VAL A 1 98 ? 16.442 -3.514 -8.617 1.00 94.69 98 VAL A C 1
ATOM 759 O O . VAL A 1 98 ? 16.459 -3.103 -7.461 1.00 94.69 98 VAL A O 1
ATOM 762 N N . TRP A 1 99 ? 15.553 -4.416 -9.035 1.00 95.56 99 TRP A N 1
ATOM 763 C CA . TRP A 1 99 ? 14.492 -4.940 -8.177 1.00 95.56 99 TRP A CA 1
ATOM 764 C C . TRP A 1 99 ? 15.037 -5.742 -6.989 1.00 95.56 99 TRP A C 1
ATOM 766 O O . TRP A 1 99 ? 14.582 -5.541 -5.867 1.00 95.56 99 TRP A O 1
ATOM 776 N N . LEU A 1 100 ? 16.055 -6.585 -7.196 1.00 95.69 100 LEU A N 1
ATOM 777 C CA . LEU A 1 100 ? 16.711 -7.333 -6.119 1.00 95.69 100 LEU A CA 1
ATOM 778 C C . LEU A 1 100 ? 17.441 -6.413 -5.132 1.00 95.69 100 LEU A C 1
ATOM 780 O O . LEU A 1 100 ? 17.429 -6.687 -3.934 1.00 95.69 100 LEU A O 1
ATOM 784 N N . LEU A 1 101 ? 18.042 -5.313 -5.603 1.00 94.38 101 LEU A N 1
ATOM 785 C CA . LEU A 1 101 ? 18.623 -4.297 -4.717 1.00 94.38 101 LEU A CA 1
ATOM 786 C C . LEU A 1 101 ? 17.541 -3.607 -3.877 1.00 94.38 101 LEU A C 1
ATOM 788 O O . LEU A 1 101 ? 17.698 -3.508 -2.662 1.00 94.38 101 LEU A O 1
ATOM 792 N N . SER A 1 102 ? 16.418 -3.219 -4.487 1.00 94.62 102 SER A N 1
ATOM 793 C CA . SER A 1 102 ? 15.276 -2.670 -3.746 1.00 94.62 102 SER A CA 1
ATOM 794 C C . SER A 1 102 ? 14.702 -3.674 -2.739 1.00 94.62 102 SER A C 1
ATOM 796 O O . SER A 1 102 ? 14.351 -3.293 -1.625 1.00 94.62 102 SER A O 1
ATOM 798 N N . LEU A 1 103 ? 14.626 -4.962 -3.098 1.00 95.44 103 LEU A N 1
ATOM 799 C CA . LEU A 1 103 ? 14.132 -6.025 -2.218 1.00 95.44 103 LEU A CA 1
ATOM 800 C C . LEU A 1 103 ? 15.069 -6.259 -1.028 1.00 95.44 103 LEU A C 1
ATOM 802 O O . LEU A 1 103 ? 14.600 -6.426 0.095 1.00 95.44 103 LEU A O 1
ATOM 806 N N . ARG A 1 104 ? 16.389 -6.229 -1.258 1.00 95.31 104 ARG A N 1
ATOM 807 C CA . ARG A 1 104 ? 17.400 -6.256 -0.193 1.00 95.31 104 ARG A CA 1
ATOM 808 C C . ARG A 1 104 ? 17.183 -5.100 0.779 1.00 95.31 104 ARG A C 1
ATOM 810 O O . ARG A 1 104 ? 17.173 -5.329 1.981 1.00 95.31 104 ARG A O 1
ATOM 817 N N . ASP A 1 105 ? 16.996 -3.883 0.280 1.00 94.44 105 ASP A N 1
ATOM 818 C CA . ASP A 1 105 ? 16.843 -2.694 1.128 1.00 94.44 105 ASP A CA 1
ATOM 819 C C . ASP A 1 105 ? 15.529 -2.709 1.914 1.00 94.44 105 ASP A C 1
ATOM 821 O O . ASP A 1 105 ? 15.499 -2.309 3.077 1.00 94.44 105 ASP A O 1
ATOM 825 N N . LEU A 1 106 ? 14.464 -3.249 1.318 1.00 94.81 106 LEU A N 1
ATOM 826 C CA . LEU A 1 106 ? 13.194 -3.502 1.996 1.00 94.81 106 LEU A CA 1
ATOM 827 C C . LEU A 1 106 ? 13.326 -4.573 3.092 1.00 94.81 106 LEU A C 1
ATOM 829 O O . LEU A 1 106 ? 12.746 -4.442 4.166 1.00 94.81 106 LEU A O 1
ATOM 833 N N . LEU A 1 107 ? 14.099 -5.633 2.845 1.00 94.75 107 LEU A N 1
ATOM 834 C CA . LEU A 1 107 ? 14.372 -6.657 3.853 1.00 94.75 107 LEU A CA 1
ATOM 835 C C . LEU A 1 107 ? 15.219 -6.090 4.998 1.00 94.75 107 LEU A C 1
ATOM 837 O O . LEU A 1 107 ? 14.928 -6.350 6.161 1.00 94.75 107 LEU A O 1
ATOM 841 N N . LEU A 1 108 ? 16.236 -5.285 4.680 1.00 94.06 108 LEU A N 1
ATOM 842 C CA . LEU A 1 108 ? 17.060 -4.607 5.678 1.00 94.06 108 LEU A CA 1
ATOM 843 C C . LEU A 1 108 ? 16.235 -3.636 6.527 1.00 94.06 108 LEU A C 1
ATOM 845 O O . LEU A 1 108 ? 16.440 -3.589 7.737 1.00 94.06 108 LEU A O 1
ATOM 849 N N . SER A 1 109 ? 15.288 -2.901 5.934 1.00 93.56 109 SER A N 1
ATOM 850 C CA . SER A 1 109 ? 14.417 -2.008 6.703 1.00 93.56 109 SER A CA 1
ATOM 851 C C . SER A 1 109 ? 13.493 -2.783 7.638 1.00 93.56 109 SER A C 1
ATOM 853 O O . SER A 1 109 ? 13.335 -2.385 8.788 1.00 93.56 109 SER A O 1
ATOM 855 N N . LEU A 1 110 ? 12.945 -3.918 7.194 1.00 91.62 110 LEU A N 1
ATOM 856 C CA . LEU A 1 110 ? 12.147 -4.800 8.045 1.00 91.62 110 LEU A CA 1
ATOM 857 C C . LEU A 1 110 ? 12.973 -5.366 9.210 1.00 91.62 110 LEU A C 1
ATOM 859 O O . LEU A 1 110 ? 12.538 -5.300 10.357 1.00 91.62 110 LEU A O 1
ATOM 863 N N . LEU A 1 111 ? 14.170 -5.892 8.932 1.00 90.81 111 LEU A N 1
ATOM 864 C CA . LEU A 1 111 ? 15.070 -6.431 9.959 1.00 90.81 111 LEU A CA 1
ATOM 865 C C . LEU A 1 111 ? 15.470 -5.362 10.979 1.00 90.81 111 LEU A C 1
ATOM 867 O O . LEU A 1 111 ? 15.496 -5.636 12.177 1.00 90.81 111 LEU A O 1
ATOM 871 N N . LEU A 1 112 ? 15.740 -4.140 10.516 1.00 89.38 112 LEU A N 1
ATOM 872 C CA . LEU A 1 112 ? 16.061 -3.010 11.380 1.00 89.38 112 LEU A CA 1
ATOM 873 C C . LEU A 1 112 ? 14.872 -2.636 12.273 1.00 89.38 112 LEU A C 1
ATOM 875 O O . LEU A 1 112 ? 15.051 -2.457 13.472 1.00 89.38 112 LEU A O 1
ATOM 879 N N . THR A 1 113 ? 13.655 -2.588 11.724 1.00 85.50 113 THR A N 1
ATOM 880 C CA . THR A 1 113 ? 12.433 -2.330 12.498 1.00 85.50 113 THR A CA 1
ATOM 881 C C . THR A 1 113 ? 12.175 -3.407 13.551 1.00 85.50 113 THR A C 1
ATOM 883 O O . THR A 1 113 ? 11.893 -3.072 14.700 1.00 85.50 113 THR A O 1
ATOM 886 N N . LEU A 1 114 ? 12.321 -4.687 13.199 1.00 85.50 114 LEU A N 1
ATOM 887 C CA . LEU A 1 114 ? 12.191 -5.791 14.156 1.00 85.50 114 LEU A CA 1
ATOM 888 C C . LEU A 1 114 ? 13.266 -5.717 15.252 1.00 85.50 114 LEU A C 1
ATOM 890 O O . LEU A 1 114 ? 12.957 -5.917 16.424 1.00 85.50 114 LEU A O 1
ATOM 894 N N . GLY A 1 115 ? 14.505 -5.369 14.892 1.00 83.50 115 GLY A N 1
ATOM 895 C CA . GLY A 1 115 ? 15.594 -5.169 15.850 1.00 83.50 115 GLY A CA 1
ATOM 896 C C . GLY A 1 115 ? 15.340 -4.006 16.812 1.00 83.50 115 GLY A C 1
ATOM 897 O O . GLY A 1 115 ? 15.552 -4.148 18.013 1.00 83.50 115 GLY A O 1
ATOM 898 N N . VAL A 1 116 ? 14.835 -2.874 16.312 1.00 82.00 116 VAL A N 1
ATOM 899 C CA . VAL A 1 116 ? 14.450 -1.722 17.144 1.00 82.00 116 VAL A CA 1
ATOM 900 C C . VAL A 1 116 ? 13.310 -2.097 18.093 1.00 82.00 116 VAL A C 1
ATOM 902 O O . VAL A 1 116 ? 13.404 -1.814 19.283 1.00 82.00 116 VAL A O 1
ATOM 905 N N . LEU A 1 117 ? 12.271 -2.785 17.610 1.00 79.75 117 LEU A N 1
ATOM 906 C CA . LEU A 1 117 ? 11.165 -3.248 18.458 1.00 79.75 117 LEU A CA 1
ATOM 907 C C . LEU A 1 117 ? 11.654 -4.173 19.581 1.00 79.75 117 LEU A C 1
ATOM 909 O O . LEU A 1 117 ? 11.279 -3.978 20.734 1.00 79.75 117 LEU A O 1
ATOM 913 N N . TYR A 1 118 ? 12.537 -5.121 19.259 1.00 80.94 118 TYR A N 1
ATOM 914 C CA . TYR A 1 118 ? 13.128 -6.027 20.243 1.00 80.94 118 TYR A CA 1
ATOM 915 C C . TYR A 1 118 ? 13.948 -5.288 21.316 1.00 80.94 118 TYR A C 1
ATOM 917 O O . TYR A 1 118 ? 13.859 -5.626 22.494 1.00 80.94 118 TYR A O 1
ATOM 925 N N . LEU A 1 119 ? 14.719 -4.262 20.932 1.00 78.06 119 LEU A N 1
ATOM 926 C CA . LEU A 1 119 ? 15.551 -3.488 21.863 1.00 78.06 119 LEU A CA 1
ATOM 927 C C . LEU A 1 119 ? 14.743 -2.565 22.782 1.00 78.06 119 LEU A C 1
ATOM 929 O O . LEU A 1 119 ? 15.100 -2.412 23.947 1.00 78.06 119 LEU A O 1
ATOM 933 N N . PHE A 1 120 ? 13.689 -1.929 22.268 1.00 73.81 120 PHE A N 1
ATOM 934 C CA . PHE A 1 120 ? 12.888 -0.981 23.046 1.00 73.81 120 PHE A CA 1
ATOM 935 C C . PHE A 1 120 ? 11.834 -1.668 23.916 1.00 73.81 120 PHE A C 1
ATOM 937 O O . PHE A 1 120 ? 11.543 -1.175 25.005 1.00 73.81 120 PHE A O 1
ATOM 944 N N . ASN A 1 121 ? 11.239 -2.775 23.458 1.00 67.62 121 ASN A N 1
ATOM 945 C CA . ASN A 1 121 ? 10.188 -3.453 24.210 1.00 67.62 121 ASN A CA 1
ATOM 946 C C . ASN A 1 121 ? 10.051 -4.931 23.797 1.00 67.62 121 ASN A C 1
ATOM 948 O O . ASN A 1 121 ? 9.228 -5.294 22.954 1.00 67.62 121 ASN A O 1
ATOM 952 N N . ALA A 1 122 ? 10.867 -5.795 24.407 1.00 65.25 122 ALA A N 1
ATOM 953 C CA . ALA A 1 122 ? 10.932 -7.220 24.074 1.00 65.25 122 ALA A CA 1
ATOM 954 C C . ALA A 1 122 ? 9.582 -7.951 24.220 1.00 65.25 122 ALA A C 1
ATOM 956 O O . ALA A 1 122 ? 9.292 -8.841 23.428 1.00 65.25 122 ALA A O 1
ATOM 957 N N . HIS A 1 123 ? 8.728 -7.544 25.167 1.00 60.81 123 HIS A N 1
ATOM 958 C CA . HIS A 1 123 ? 7.398 -8.142 25.341 1.00 60.81 123 HIS A CA 1
ATOM 959 C C . HIS A 1 123 ? 6.455 -7.825 24.173 1.00 60.81 123 HIS A C 1
ATOM 961 O O . HIS A 1 123 ? 5.783 -8.722 23.678 1.00 60.81 123 HIS A O 1
ATOM 967 N N . LEU A 1 124 ? 6.490 -6.599 23.631 1.00 59.28 124 LEU A N 1
ATOM 968 C CA . LEU A 1 124 ? 5.726 -6.278 22.420 1.00 59.28 124 LEU A CA 1
ATOM 969 C C . LEU A 1 124 ? 6.208 -7.109 21.221 1.00 59.28 124 LEU A C 1
ATOM 971 O O . LEU A 1 124 ? 5.398 -7.518 20.398 1.00 59.28 124 LEU A O 1
ATOM 975 N N . ALA A 1 125 ? 7.511 -7.381 21.106 1.00 59.22 125 ALA A N 1
ATOM 976 C CA . ALA A 1 125 ? 8.048 -8.194 20.012 1.00 59.22 125 ALA A CA 1
ATOM 977 C C . ALA A 1 125 ? 7.600 -9.670 20.071 1.00 59.22 125 ALA A C 1
ATOM 979 O O . ALA A 1 125 ? 7.469 -10.295 19.019 1.00 59.22 125 ALA A O 1
ATOM 980 N N . GLU A 1 126 ? 7.348 -10.215 21.266 1.00 57.81 126 GLU A N 1
ATOM 981 C CA . GLU A 1 126 ? 6.836 -11.582 21.456 1.00 57.81 126 GLU A CA 1
ATOM 982 C C . GLU A 1 126 ? 5.332 -11.701 21.156 1.00 57.81 126 GLU A C 1
ATOM 984 O O . GLU A 1 126 ? 4.891 -12.722 20.619 1.00 57.81 126 GLU A O 1
ATOM 989 N N . ASP A 1 127 ? 4.560 -10.641 21.414 1.00 56.62 127 ASP A N 1
ATOM 990 C CA . ASP A 1 127 ? 3.112 -10.617 21.172 1.00 56.62 127 ASP A CA 1
ATOM 991 C C . ASP A 1 127 ? 2.758 -10.582 19.672 1.00 56.62 127 ASP A C 1
ATOM 993 O O . ASP A 1 127 ? 1.737 -11.141 19.245 1.00 56.62 127 ASP A O 1
ATOM 997 N N . TYR A 1 128 ? 3.603 -9.963 18.834 1.00 63.97 128 TYR A N 1
ATOM 998 C CA . TYR A 1 128 ? 3.378 -9.853 17.388 1.00 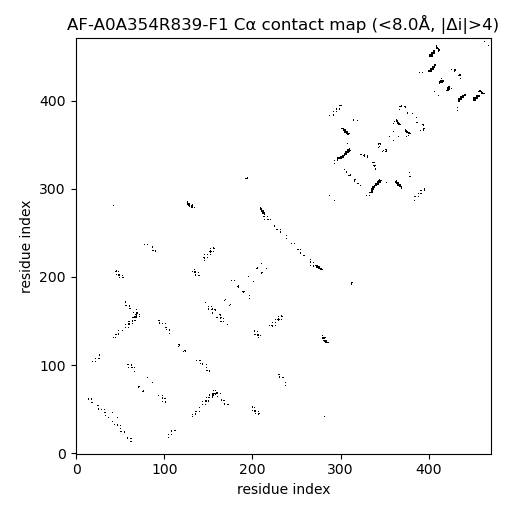63.97 128 TYR A CA 1
ATOM 999 C C . TYR A 1 128 ? 4.051 -10.982 16.597 1.00 63.97 128 TYR A C 1
ATOM 1001 O O . TYR A 1 128 ? 5.270 -11.081 16.493 1.00 63.97 128 TYR A O 1
ATOM 1009 N N . SER A 1 129 ? 3.247 -11.794 15.912 1.00 65.00 129 SER A N 1
ATOM 1010 C CA . SER A 1 129 ? 3.748 -12.820 14.998 1.00 65.00 129 SER A CA 1
ATOM 1011 C C . SER A 1 129 ? 4.338 -12.215 13.715 1.00 65.00 129 SER A C 1
ATOM 1013 O O . SER A 1 129 ? 3.799 -11.269 13.135 1.00 65.00 129 SER A O 1
ATOM 1015 N N . LEU A 1 130 ? 5.411 -12.833 13.198 1.00 70.94 130 LEU A N 1
ATOM 1016 C CA . LEU A 1 130 ? 6.069 -12.454 11.932 1.00 70.94 130 LEU A CA 1
ATOM 1017 C C . LEU A 1 130 ? 5.089 -12.403 10.738 1.00 70.94 130 LEU A C 1
ATOM 1019 O O . LEU A 1 130 ? 5.307 -11.676 9.768 1.00 70.94 130 LEU A O 1
ATOM 1023 N N . SER A 1 131 ? 3.972 -13.134 10.829 1.00 68.12 131 SER A N 1
ATOM 1024 C CA . SER A 1 131 ? 2.890 -13.146 9.839 1.00 68.12 131 SER A CA 1
ATOM 1025 C C . SER A 1 131 ? 2.297 -11.764 9.555 1.00 68.12 131 SER A C 1
ATOM 1027 O O . SER A 1 131 ? 1.890 -11.517 8.422 1.00 68.12 131 SER A O 1
ATOM 1029 N N . CYS A 1 132 ? 2.283 -10.853 10.535 1.00 70.62 132 CYS A N 1
ATOM 1030 C CA . CYS A 1 132 ? 1.745 -9.497 10.380 1.00 70.62 132 CYS A CA 1
ATOM 1031 C C . CYS A 1 132 ? 2.518 -8.657 9.356 1.00 70.62 132 CYS A C 1
ATOM 1033 O O . CYS A 1 132 ? 1.952 -7.777 8.714 1.00 70.62 132 CYS A O 1
ATOM 1035 N N . PHE A 1 133 ? 3.818 -8.916 9.203 1.00 81.06 133 PHE A N 1
ATOM 1036 C CA . PHE A 1 133 ? 4.679 -8.136 8.317 1.00 81.06 133 PHE A CA 1
ATOM 1037 C C . PHE A 1 133 ? 4.674 -8.667 6.885 1.00 81.06 133 PHE A C 1
ATOM 1039 O O . PHE A 1 133 ? 4.961 -7.918 5.954 1.00 81.06 133 PHE A O 1
ATOM 1046 N N . TRP A 1 134 ? 4.335 -9.944 6.685 1.00 83.81 134 TRP A N 1
ATOM 1047 C CA . TRP A 1 134 ? 4.498 -10.599 5.389 1.00 83.81 134 TRP A CA 1
ATOM 1048 C C . TRP A 1 134 ? 3.585 -10.018 4.304 1.00 83.81 134 TRP A C 1
ATOM 1050 O O . TRP A 1 134 ? 4.049 -9.753 3.197 1.00 83.81 134 TRP A O 1
ATOM 1060 N N . ALA A 1 135 ? 2.313 -9.758 4.621 1.00 83.31 135 ALA A N 1
ATOM 1061 C CA . ALA A 1 135 ? 1.361 -9.202 3.656 1.00 83.31 135 ALA A CA 1
ATOM 1062 C C . ALA A 1 135 ? 1.762 -7.786 3.203 1.00 83.31 135 ALA A C 1
ATOM 1064 O O . ALA A 1 135 ? 1.775 -7.482 2.008 1.00 83.31 135 ALA A O 1
ATOM 1065 N N . GLY A 1 136 ? 2.179 -6.951 4.157 1.00 85.12 136 GLY A N 1
ATOM 1066 C CA . GLY A 1 136 ? 2.720 -5.623 3.888 1.00 85.12 136 GLY A CA 1
ATOM 1067 C C . GLY A 1 136 ? 4.023 -5.660 3.085 1.00 85.12 136 GLY A C 1
ATOM 1068 O O . GLY A 1 136 ? 4.171 -4.941 2.098 1.00 85.12 136 GLY A O 1
ATOM 1069 N N . PHE A 1 137 ? 4.943 -6.560 3.443 1.00 91.12 137 PHE A N 1
ATOM 1070 C CA . PHE A 1 137 ? 6.200 -6.763 2.723 1.00 91.12 137 PHE A CA 1
ATOM 1071 C C . PHE A 1 137 ? 5.962 -7.197 1.272 1.00 91.12 137 PHE A C 1
ATOM 1073 O O . PHE A 1 137 ? 6.559 -6.629 0.361 1.00 91.12 137 PHE A O 1
ATOM 1080 N N . ALA A 1 138 ? 5.071 -8.166 1.040 1.00 90.75 138 ALA A N 1
ATOM 1081 C CA . ALA A 1 138 ? 4.735 -8.644 -0.300 1.00 90.75 138 ALA A CA 1
ATOM 1082 C C . ALA A 1 138 ? 4.167 -7.517 -1.176 1.00 90.75 138 ALA A C 1
ATOM 1084 O O . ALA A 1 138 ? 4.547 -7.373 -2.340 1.00 90.75 138 ALA A O 1
ATOM 1085 N N . MET A 1 139 ? 3.310 -6.674 -0.599 1.00 90.81 139 MET A N 1
ATOM 1086 C CA . MET A 1 139 ? 2.742 -5.522 -1.289 1.00 90.81 139 MET A CA 1
ATOM 1087 C C . MET A 1 139 ? 3.801 -4.462 -1.632 1.00 90.81 139 MET A C 1
ATOM 1089 O O . MET A 1 139 ? 3.877 -4.002 -2.773 1.00 90.81 139 MET A O 1
ATOM 1093 N N . LEU A 1 140 ? 4.668 -4.107 -0.681 1.00 92.94 140 LEU A N 1
ATOM 1094 C CA . LEU A 1 140 ? 5.770 -3.168 -0.916 1.00 92.94 140 LEU A CA 1
ATOM 1095 C C . LEU A 1 140 ? 6.778 -3.718 -1.937 1.00 92.94 140 LEU A C 1
ATOM 1097 O O . LEU A 1 140 ? 7.270 -2.971 -2.781 1.00 92.94 140 LEU A O 1
ATOM 1101 N N . ALA A 1 141 ? 7.045 -5.026 -1.934 1.00 94.75 141 ALA A N 1
ATOM 1102 C CA . ALA A 1 141 ? 7.888 -5.674 -2.937 1.00 94.75 141 ALA A CA 1
ATOM 1103 C C . ALA A 1 141 ? 7.281 -5.584 -4.349 1.00 94.75 141 ALA A C 1
ATOM 1105 O O . ALA A 1 141 ? 8.011 -5.377 -5.325 1.00 94.75 141 ALA A O 1
ATOM 1106 N N . LEU A 1 142 ? 5.953 -5.683 -4.462 1.00 94.00 142 LEU A N 1
ATOM 1107 C CA . LEU A 1 142 ? 5.225 -5.516 -5.719 1.00 94.00 142 LEU A CA 1
ATOM 1108 C C . LEU A 1 142 ? 5.221 -4.052 -6.194 1.00 94.00 142 LEU A C 1
ATOM 1110 O O . LEU A 1 142 ? 5.429 -3.782 -7.377 1.00 94.00 142 LEU A O 1
ATOM 1114 N N . GLN A 1 143 ? 5.081 -3.089 -5.281 1.00 93.38 143 GLN A N 1
ATOM 1115 C CA . GLN A 1 143 ? 5.265 -1.671 -5.606 1.00 93.38 143 GLN A CA 1
ATOM 1116 C C . GLN A 1 143 ? 6.694 -1.383 -6.078 1.00 93.38 143 GLN A C 1
ATOM 1118 O O . GLN A 1 143 ? 6.885 -0.740 -7.110 1.00 93.38 143 GLN A O 1
ATOM 1123 N N . ALA A 1 144 ? 7.705 -1.920 -5.387 1.00 95.19 144 ALA A N 1
ATOM 1124 C CA . ALA A 1 144 ? 9.102 -1.812 -5.800 1.00 95.19 144 ALA A CA 1
ATOM 1125 C C . ALA A 1 144 ? 9.338 -2.424 -7.191 1.00 95.19 144 ALA A C 1
ATOM 1127 O O . ALA A 1 144 ? 10.119 -1.884 -7.978 1.00 95.19 144 ALA A O 1
ATOM 1128 N N . MET A 1 145 ? 8.642 -3.516 -7.525 1.00 95.62 145 MET A N 1
ATOM 1129 C CA . MET A 1 145 ? 8.667 -4.141 -8.852 1.00 95.62 145 MET A CA 1
ATOM 1130 C C . MET A 1 145 ? 8.179 -3.177 -9.940 1.00 95.62 145 MET A C 1
ATOM 1132 O O . MET A 1 145 ? 8.818 -3.037 -10.982 1.00 95.62 145 MET A O 1
ATOM 1136 N N . LEU A 1 146 ? 7.072 -2.472 -9.705 1.00 95.25 146 LEU A N 1
ATOM 1137 C CA . LEU A 1 146 ? 6.566 -1.473 -10.646 1.00 95.25 146 LEU A CA 1
ATOM 1138 C C . LEU A 1 146 ? 7.517 -0.278 -10.773 1.00 95.25 146 LEU A C 1
ATOM 1140 O O . LEU A 1 146 ? 7.893 0.101 -11.884 1.00 95.25 146 LEU A O 1
ATOM 1144 N N . TRP A 1 147 ? 7.939 0.300 -9.648 1.00 94.81 147 TRP A N 1
ATOM 1145 C CA . TRP A 1 147 ? 8.787 1.494 -9.643 1.00 94.81 147 TRP A CA 1
ATOM 1146 C C . TRP A 1 147 ? 10.142 1.246 -10.295 1.00 94.81 147 TRP A C 1
ATOM 1148 O O . TRP A 1 147 ? 10.557 2.031 -11.146 1.00 94.81 147 TRP A O 1
ATOM 1158 N N . SER A 1 148 ? 10.788 0.118 -9.996 1.00 95.38 148 SER A N 1
ATOM 1159 C CA . SER A 1 148 ? 12.045 -0.266 -10.647 1.00 95.38 148 SER A CA 1
ATOM 1160 C C . SER A 1 148 ? 11.885 -0.462 -12.160 1.00 95.38 148 SER A C 1
ATOM 1162 O O . SER A 1 148 ? 12.719 0.030 -12.922 1.00 95.38 148 SER A O 1
ATOM 1164 N N . ALA A 1 149 ? 10.800 -1.090 -12.630 1.00 96.50 149 ALA A N 1
ATOM 1165 C CA . ALA A 1 149 ? 10.550 -1.247 -14.064 1.00 96.50 149 ALA A CA 1
ATOM 1166 C C . ALA A 1 149 ? 10.341 0.097 -14.775 1.00 96.50 149 ALA A C 1
ATOM 1168 O O . ALA A 1 149 ? 10.910 0.326 -15.846 1.00 96.50 149 ALA A O 1
ATOM 1169 N N . VAL A 1 150 ? 9.575 1.008 -14.170 1.00 95.38 150 VAL A N 1
ATOM 1170 C CA . VAL A 1 150 ? 9.348 2.356 -14.710 1.00 95.38 150 VAL A CA 1
ATOM 1171 C C . VAL A 1 150 ? 10.657 3.148 -14.773 1.00 95.38 150 VAL A C 1
ATOM 1173 O O . VAL A 1 150 ? 10.962 3.744 -15.809 1.00 95.38 150 VAL A O 1
ATOM 1176 N N . THR A 1 151 ? 11.471 3.117 -13.714 1.00 95.19 151 THR A N 1
ATOM 1177 C CA . THR A 1 151 ? 12.771 3.801 -13.691 1.00 95.19 151 THR A CA 1
ATOM 1178 C C . THR A 1 151 ? 13.721 3.249 -14.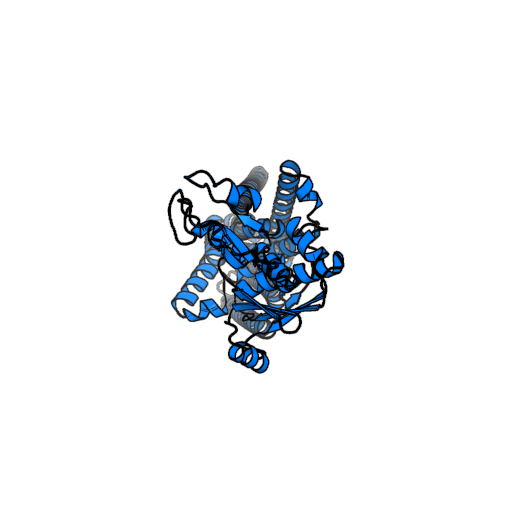752 1.00 95.19 151 THR A C 1
ATOM 1180 O O . THR A 1 151 ? 14.314 4.031 -15.495 1.00 95.19 151 THR A O 1
ATOM 1183 N N . VAL A 1 152 ? 13.844 1.924 -14.884 1.00 95.12 152 VAL A N 1
ATOM 1184 C CA . VAL A 1 152 ? 14.707 1.298 -15.903 1.00 95.12 152 VAL A CA 1
ATOM 1185 C C . VAL A 1 152 ? 14.240 1.669 -17.316 1.00 95.12 152 VAL A C 1
ATOM 1187 O O . VAL A 1 152 ? 15.067 2.004 -18.170 1.00 95.12 152 VAL A O 1
ATOM 1190 N N . ALA A 1 153 ? 12.925 1.700 -17.553 1.00 94.50 153 ALA A N 1
ATOM 1191 C CA . ALA A 1 153 ? 12.349 2.106 -18.833 1.00 94.50 153 ALA A CA 1
ATOM 1192 C C . ALA A 1 153 ? 12.623 3.579 -19.179 1.00 94.50 153 ALA A C 1
ATOM 1194 O O . ALA A 1 153 ? 12.846 3.911 -20.345 1.00 94.50 153 ALA A O 1
ATOM 1195 N N . LEU A 1 154 ? 12.611 4.477 -18.190 1.00 93.88 154 LEU A N 1
ATOM 1196 C CA . LEU A 1 154 ? 12.943 5.891 -18.387 1.00 93.88 154 LEU A CA 1
ATOM 1197 C C . LEU A 1 154 ? 14.448 6.109 -18.562 1.00 93.88 154 LEU A C 1
ATOM 1199 O O . LEU A 1 154 ? 14.847 6.856 -19.458 1.00 93.88 154 LEU A O 1
ATOM 1203 N N . SER A 1 155 ? 15.281 5.373 -17.824 1.00 94.25 155 SER A N 1
ATOM 1204 C CA . SER A 1 155 ? 16.738 5.391 -17.995 1.00 94.25 155 SER A CA 1
ATOM 1205 C C . SER A 1 155 ? 17.124 5.007 -19.425 1.00 94.25 155 SER A C 1
ATOM 1207 O O . SER A 1 155 ? 17.941 5.688 -20.045 1.00 94.25 155 SER A O 1
ATOM 1209 N N . ALA A 1 156 ? 16.445 4.016 -20.020 1.00 92.00 156 ALA A N 1
ATOM 1210 C CA . ALA A 1 156 ? 16.657 3.607 -21.410 1.00 92.00 156 ALA A CA 1
ATOM 1211 C C . ALA A 1 156 ? 16.354 4.710 -22.442 1.00 92.00 156 ALA A C 1
ATOM 1213 O O . ALA A 1 156 ? 16.887 4.673 -23.555 1.00 92.00 156 ALA A O 1
ATOM 1214 N N . ARG A 1 157 ? 15.532 5.711 -22.102 1.00 90.06 157 ARG A N 1
ATOM 1215 C CA . ARG A 1 157 ? 15.166 6.828 -22.993 1.00 90.06 157 ARG A CA 1
ATOM 1216 C C . ARG A 1 157 ? 16.072 8.047 -22.847 1.00 90.06 157 ARG A C 1
ATOM 1218 O O . ARG A 1 157 ? 16.114 8.869 -23.757 1.00 90.06 157 ARG A O 1
ATOM 1225 N N . THR A 1 158 ? 16.826 8.145 -21.758 1.00 89.25 158 THR A N 1
ATOM 1226 C CA . THR A 1 158 ? 17.638 9.327 -21.431 1.00 89.25 158 THR A CA 1
ATOM 1227 C C . THR A 1 158 ? 19.141 9.054 -21.539 1.00 89.25 158 THR A C 1
ATOM 1229 O O . THR A 1 158 ? 19.604 7.963 -21.233 1.00 89.25 158 THR A O 1
ATOM 1232 N N . GLY A 1 159 ? 19.930 10.054 -21.946 1.00 84.31 159 GLY A N 1
ATOM 1233 C CA . GLY A 1 159 ? 21.406 10.002 -21.913 1.00 84.31 159 GLY A CA 1
ATOM 1234 C C . GLY A 1 159 ? 22.021 10.561 -20.620 1.00 84.31 159 GLY A C 1
ATOM 1235 O O . GLY A 1 159 ? 23.227 10.795 -20.540 1.00 84.31 159 GLY A O 1
ATOM 1236 N N . SER A 1 160 ? 21.196 10.866 -19.616 1.00 91.62 160 SER A N 1
ATOM 1237 C CA . SER A 1 160 ? 21.626 11.485 -18.362 1.00 91.62 160 SER A CA 1
ATOM 1238 C C . SER A 1 160 ? 20.883 10.885 -17.180 1.00 91.62 160 SER A C 1
ATOM 1240 O O . SER A 1 160 ? 19.654 10.916 -17.154 1.00 91.62 160 SER A O 1
ATOM 1242 N N . ALA A 1 161 ? 21.636 10.411 -16.187 1.00 89.31 161 ALA A N 1
ATOM 1243 C CA . ALA A 1 161 ? 21.112 9.852 -14.944 1.00 89.31 161 ALA A CA 1
ATOM 1244 C C . ALA A 1 161 ? 20.162 10.812 -14.215 1.00 89.31 161 ALA A C 1
ATOM 1246 O O . ALA A 1 161 ? 19.075 10.423 -13.801 1.00 89.31 161 ALA A O 1
ATOM 1247 N N . ALA A 1 162 ? 20.531 12.094 -14.131 1.00 90.44 162 ALA A N 1
ATOM 1248 C CA . ALA A 1 162 ? 19.716 13.110 -13.467 1.00 90.44 162 ALA A CA 1
ATOM 1249 C C . A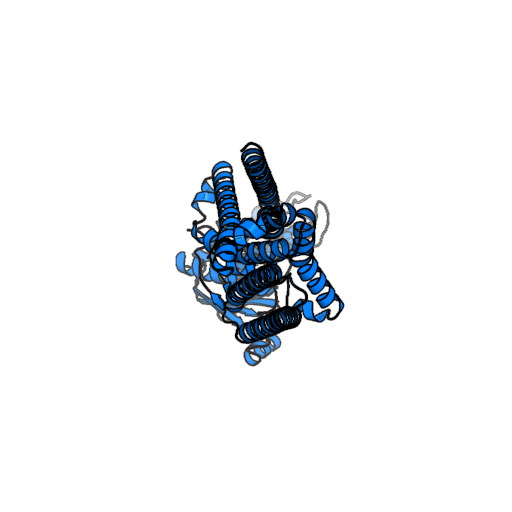LA A 1 162 ? 18.358 13.301 -14.162 1.00 90.44 162 ALA A C 1
ATOM 1251 O O . ALA A 1 162 ? 17.326 13.374 -13.502 1.00 90.44 162 ALA A O 1
ATOM 1252 N N . VAL A 1 163 ? 18.338 13.314 -15.501 1.00 92.19 163 VAL A N 1
ATOM 1253 C CA . VAL A 1 163 ? 17.092 13.448 -16.274 1.00 92.19 163 VAL A CA 1
ATOM 1254 C C . VAL A 1 163 ? 16.234 12.190 -16.128 1.00 92.19 163 VAL A C 1
ATOM 1256 O O . VAL A 1 163 ? 15.017 12.298 -15.978 1.00 92.19 163 VAL A O 1
ATOM 1259 N N . SER A 1 164 ? 16.851 11.002 -16.102 1.00 92.00 164 SER A N 1
ATOM 1260 C CA . SER A 1 164 ? 16.148 9.752 -15.789 1.00 92.00 164 SER A CA 1
ATOM 1261 C C . SER A 1 164 ? 15.495 9.803 -14.411 1.00 92.00 164 SER A C 1
ATOM 1263 O O . SER A 1 164 ? 14.341 9.412 -14.273 1.00 92.00 164 SER A O 1
ATOM 1265 N N . ALA A 1 165 ? 16.223 10.270 -13.395 1.00 92.31 165 ALA A N 1
ATOM 1266 C CA . ALA A 1 165 ? 15.728 10.314 -12.028 1.00 92.31 165 ALA A CA 1
ATOM 1267 C C . ALA A 1 165 ? 14.564 11.301 -11.884 1.00 92.31 165 ALA A C 1
ATOM 1269 O O . ALA A 1 165 ? 13.509 10.940 -11.369 1.00 92.31 165 ALA A O 1
ATOM 1270 N N . ILE A 1 166 ? 14.717 12.519 -12.412 1.00 94.38 166 ILE A N 1
ATOM 1271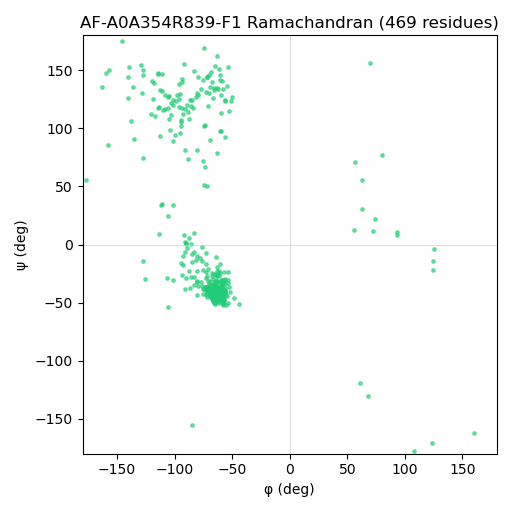 C CA . ILE A 1 166 ? 13.674 13.551 -12.356 1.00 94.38 166 ILE A CA 1
ATOM 1272 C C . ILE A 1 166 ? 12.423 13.094 -13.113 1.00 94.38 166 ILE A C 1
ATOM 1274 O O . ILE A 1 166 ? 11.323 13.168 -12.573 1.00 94.38 166 ILE A O 1
ATOM 1278 N N . SER A 1 167 ? 12.575 12.573 -14.335 1.00 93.25 167 SER A N 1
ATOM 1279 C CA . SER A 1 167 ? 11.426 12.084 -15.112 1.00 93.25 167 SER A CA 1
ATOM 1280 C C . SER A 1 167 ? 10.719 10.909 -14.432 1.00 93.25 167 SER A C 1
ATOM 1282 O O . SER A 1 167 ? 9.489 10.852 -14.448 1.00 93.25 167 SER A O 1
ATOM 1284 N N . ALA A 1 168 ? 11.464 10.010 -13.782 1.00 93.50 168 ALA A N 1
ATOM 1285 C CA . ALA A 1 168 ? 10.883 8.901 -13.033 1.00 93.50 168 ALA A CA 1
ATOM 1286 C C . ALA A 1 168 ? 10.155 9.368 -11.769 1.00 93.50 168 ALA A C 1
ATOM 1288 O O . ALA A 1 168 ? 9.040 8.917 -11.527 1.00 93.50 168 ALA A O 1
ATOM 1289 N N . LEU A 1 169 ? 10.714 10.315 -11.009 1.00 93.56 169 LEU A N 1
ATOM 1290 C CA . LEU A 1 169 ? 10.036 10.898 -9.846 1.00 93.56 169 LEU A CA 1
ATOM 1291 C C . LEU A 1 169 ? 8.753 11.630 -10.239 1.00 93.56 169 LEU A C 1
ATOM 1293 O O . LEU A 1 169 ? 7.726 11.455 -9.587 1.00 93.56 169 LEU A O 1
ATOM 1297 N N . VAL A 1 170 ? 8.779 12.401 -11.329 1.00 92.75 170 VAL A N 1
ATOM 1298 C CA . VAL A 1 170 ? 7.575 13.066 -11.840 1.00 92.75 170 VAL A CA 1
ATOM 1299 C C . VAL A 1 170 ? 6.504 12.032 -12.184 1.00 92.75 170 VAL A C 1
ATOM 1301 O O . VAL A 1 170 ? 5.364 12.170 -11.750 1.00 92.75 170 VAL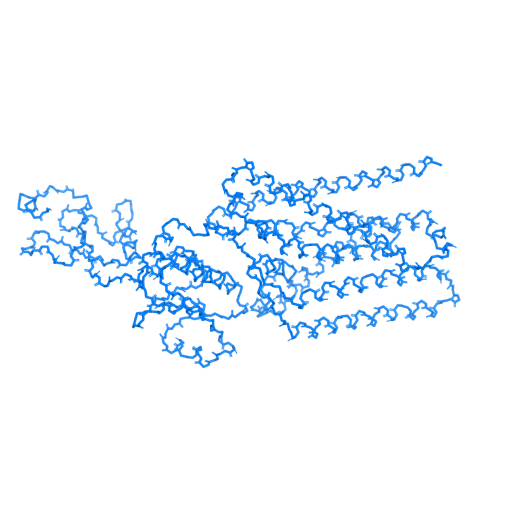 A O 1
ATOM 1304 N N . LEU A 1 171 ? 6.860 10.967 -12.903 1.00 91.00 171 LEU A N 1
ATOM 1305 C CA . LEU A 1 171 ? 5.889 9.961 -13.329 1.00 91.00 171 LEU A CA 1
ATOM 1306 C C . LEU A 1 171 ? 5.355 9.096 -12.175 1.00 91.00 171 LEU A C 1
ATOM 1308 O O . LEU A 1 171 ? 4.181 8.745 -12.181 1.00 91.00 171 LEU A O 1
ATOM 1312 N N . ILE A 1 172 ? 6.200 8.738 -11.207 1.00 90.94 172 ILE A N 1
ATOM 1313 C CA . ILE A 1 172 ? 5.846 7.807 -10.126 1.00 90.94 172 ILE A CA 1
ATOM 1314 C C . ILE A 1 172 ? 5.181 8.528 -8.947 1.00 90.94 172 ILE A C 1
ATOM 1316 O O . ILE A 1 172 ? 4.266 7.990 -8.332 1.00 90.94 172 ILE A O 1
ATOM 1320 N N . VAL A 1 173 ? 5.630 9.739 -8.615 1.00 88.50 173 VAL A N 1
ATOM 1321 C CA . VAL A 1 173 ? 5.189 10.465 -7.414 1.00 88.50 173 VAL A CA 1
ATOM 1322 C C . VAL A 1 173 ? 4.238 11.598 -7.788 1.00 88.50 173 VAL A C 1
ATOM 1324 O O . VAL A 1 173 ? 3.133 11.677 -7.250 1.00 88.50 173 VAL A O 1
ATOM 1327 N N . LEU A 1 174 ? 4.649 12.480 -8.706 1.00 87.38 174 LEU A N 1
ATOM 1328 C CA . LEU A 1 174 ? 3.908 13.712 -8.980 1.00 87.38 174 LEU A CA 1
ATOM 1329 C C . LEU A 1 174 ? 2.638 13.459 -9.796 1.00 87.38 174 LEU A C 1
ATOM 1331 O O . LEU A 1 174 ? 1.600 14.023 -9.471 1.00 87.38 174 LEU A O 1
ATOM 1335 N N . VAL A 1 175 ? 2.691 12.607 -10.822 1.00 87.50 175 VAL A N 1
ATOM 1336 C CA . VAL A 1 175 ? 1.536 12.328 -11.691 1.00 87.50 175 VAL A CA 1
ATOM 1337 C C . VAL A 1 175 ? 0.393 11.646 -10.926 1.00 87.50 175 VAL A C 1
ATOM 1339 O O . VAL A 1 175 ? -0.726 12.151 -11.019 1.00 87.50 175 VAL A O 1
ATOM 1342 N N . PRO A 1 176 ? 0.607 10.582 -10.123 1.00 83.81 176 PRO A N 1
ATOM 1343 C CA . PRO A 1 176 ? -0.484 9.975 -9.363 1.00 83.81 176 PRO A CA 1
ATOM 1344 C C . PRO A 1 176 ? -1.067 10.922 -8.313 1.00 83.81 176 PRO A C 1
ATOM 1346 O O . PRO A 1 176 ? -2.285 11.015 -8.191 1.00 83.81 176 PRO A O 1
ATOM 1349 N N . ARG A 1 177 ? -0.220 11.674 -7.593 1.00 82.50 177 ARG A N 1
ATOM 1350 C CA . ARG A 1 177 ? -0.686 12.638 -6.582 1.00 82.50 177 ARG A CA 1
ATOM 1351 C C . ARG A 1 177 ? -1.408 13.829 -7.205 1.00 82.50 177 ARG A C 1
ATOM 1353 O O . ARG A 1 177 ? -2.487 14.186 -6.751 1.00 82.50 177 ARG A O 1
ATOM 1360 N N . GLY A 1 178 ? -0.853 14.413 -8.262 1.00 82.81 178 GLY A N 1
ATOM 1361 C CA . GLY A 1 178 ? -1.461 15.528 -8.987 1.00 82.81 178 GLY A CA 1
ATOM 1362 C C . GLY A 1 178 ? -2.765 15.127 -9.672 1.00 82.81 178 GLY A C 1
ATOM 1363 O O . GLY A 1 178 ? -3.750 15.850 -9.572 1.00 82.81 178 GLY A O 1
ATOM 1364 N N . GLY A 1 179 ? -2.802 13.948 -10.298 1.00 80.44 179 GLY A N 1
ATOM 1365 C CA . GLY A 1 179 ? -4.016 13.396 -10.901 1.00 80.44 179 GLY A CA 1
ATOM 1366 C C . GLY A 1 179 ? -5.110 13.132 -9.868 1.00 80.44 179 GLY A C 1
ATOM 1367 O O . GLY A 1 179 ? -6.268 13.459 -10.108 1.00 80.44 179 GLY A O 1
ATOM 1368 N N . TRP A 1 180 ? -4.741 12.615 -8.695 1.00 77.12 180 TRP A N 1
ATOM 1369 C CA . TRP A 1 180 ? -5.667 12.419 -7.584 1.00 77.12 180 TRP A CA 1
ATOM 1370 C C . TRP A 1 180 ? -6.234 13.740 -7.043 1.00 77.12 180 TRP A C 1
ATOM 1372 O O . TRP A 1 180 ? -7.448 13.882 -6.910 1.00 77.12 180 TRP A O 1
ATOM 1382 N N . LEU A 1 181 ? -5.379 14.738 -6.801 1.00 79.94 181 LEU A N 1
ATOM 1383 C CA . LEU A 1 181 ? -5.813 16.066 -6.357 1.00 79.94 181 LEU A CA 1
ATOM 1384 C C . LEU A 1 181 ? -6.708 16.756 -7.395 1.00 79.94 181 LEU A C 1
ATOM 1386 O O . LEU A 1 181 ? -7.722 17.348 -7.036 1.00 79.94 181 LEU A O 1
ATOM 1390 N N . ALA A 1 182 ? -6.377 16.636 -8.683 1.00 80.94 182 ALA A N 1
ATOM 1391 C CA . ALA A 1 182 ? -7.201 17.158 -9.768 1.00 80.94 182 ALA A CA 1
ATOM 1392 C C . ALA A 1 182 ? -8.561 16.447 -9.849 1.00 80.94 182 ALA A C 1
ATOM 1394 O O . ALA A 1 182 ? -9.583 17.102 -10.040 1.00 80.94 182 ALA A O 1
ATOM 1395 N N . ALA A 1 183 ? -8.596 15.125 -9.656 1.00 75.19 183 ALA A N 1
ATOM 1396 C CA . ALA A 1 183 ? -9.838 14.357 -9.624 1.00 75.19 183 ALA A CA 1
ATOM 1397 C C . ALA A 1 183 ? -10.746 14.783 -8.459 1.00 75.19 183 ALA A C 1
ATOM 1399 O O . AL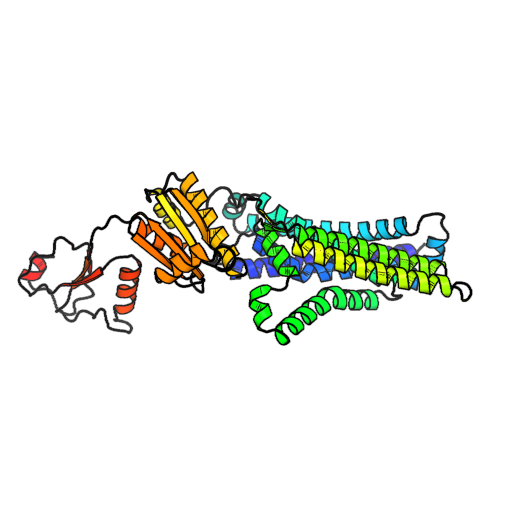A A 1 183 ? -11.950 14.948 -8.654 1.00 75.19 183 ALA A O 1
ATOM 1400 N N . LEU A 1 184 ? -10.172 15.021 -7.276 1.00 72.75 184 LEU A N 1
ATOM 1401 C CA . LEU A 1 184 ? -10.901 15.542 -6.116 1.00 72.75 184 LEU A CA 1
ATOM 1402 C C . LEU A 1 184 ? -11.428 16.963 -6.347 1.00 72.75 184 LEU A C 1
ATOM 1404 O O . LEU A 1 184 ? -12.565 17.255 -5.983 1.00 72.75 184 LEU A O 1
ATOM 1408 N N . ALA A 1 185 ? -10.630 17.832 -6.973 1.00 78.44 185 ALA A N 1
ATOM 1409 C CA . ALA A 1 185 ? -11.044 19.194 -7.305 1.00 78.44 185 ALA A CA 1
ATOM 1410 C C . ALA A 1 185 ? -12.184 19.219 -8.336 1.00 78.44 185 ALA A C 1
ATOM 1412 O O . ALA A 1 185 ? -13.081 20.056 -8.252 1.00 78.44 185 ALA A O 1
ATOM 1413 N N . TRP A 1 186 ? -12.161 18.298 -9.302 1.00 75.75 186 TRP A N 1
ATOM 1414 C CA . TRP A 1 186 ? -13.158 18.234 -10.369 1.00 75.75 186 TRP A CA 1
ATOM 1415 C C . TRP A 1 186 ? -14.462 17.552 -9.937 1.00 75.75 186 TRP A C 1
ATOM 1417 O O . TRP A 1 186 ? -15.541 17.931 -10.389 1.00 75.75 186 TRP A O 1
ATOM 1427 N N . ALA A 1 187 ? -14.382 16.573 -9.035 1.00 72.94 187 ALA A N 1
ATOM 1428 C CA . ALA A 1 187 ? -15.537 15.881 -8.481 1.00 72.94 187 ALA A CA 1
ATOM 1429 C C . ALA A 1 187 ? -15.391 15.730 -6.954 1.00 72.94 187 ALA A C 1
ATOM 1431 O O . ALA A 1 187 ? -14.903 14.698 -6.486 1.00 72.94 187 ALA A O 1
ATOM 1432 N N . PRO A 1 188 ? -15.889 16.693 -6.153 1.00 64.56 188 PRO A N 1
ATOM 1433 C CA . PRO A 1 188 ? -15.814 16.630 -4.689 1.00 64.56 188 PRO A CA 1
ATOM 1434 C C . PRO A 1 188 ? -16.502 15.388 -4.102 1.00 64.56 188 PRO A C 1
ATOM 1436 O O . PRO A 1 188 ? -16.047 14.829 -3.105 1.00 64.56 188 PRO A O 1
ATOM 1439 N N . GLN A 1 189 ? -17.551 14.889 -4.770 1.00 58.09 189 GLN A N 1
ATOM 1440 C CA . GLN A 1 189 ? -18.232 13.634 -4.418 1.00 58.09 189 GLN A CA 1
ATOM 1441 C C . GLN A 1 189 ? -17.417 12.365 -4.748 1.00 58.09 189 GLN A C 1
ATOM 1443 O O . GLN A 1 189 ? -17.820 11.262 -4.394 1.00 58.09 189 GLN A O 1
ATOM 1448 N N . GLY A 1 190 ? -16.276 12.486 -5.433 1.00 47.97 190 GLY A N 1
ATOM 1449 C CA . GLY A 1 190 ? -15.334 11.387 -5.657 1.00 47.97 190 GLY A CA 1
ATOM 1450 C C . GLY A 1 190 ? -14.554 11.001 -4.397 1.00 47.97 190 GLY A C 1
ATOM 1451 O O . GLY A 1 190 ? -14.152 9.844 -4.273 1.00 47.97 190 GLY A O 1
ATOM 1452 N N . SER A 1 191 ? -14.416 11.923 -3.434 1.00 45.44 191 SER A N 1
ATOM 1453 C CA . SER A 1 191 ? -13.781 11.667 -2.131 1.00 45.44 191 SER A CA 1
ATOM 1454 C C . SER A 1 191 ? -14.449 10.511 -1.375 1.00 45.44 191 SER A C 1
ATOM 1456 O O . SER A 1 191 ? -13.759 9.635 -0.860 1.00 45.44 191 SER A O 1
ATOM 1458 N N . SER A 1 192 ? -15.784 10.423 -1.416 1.00 42.91 192 SER A N 1
ATOM 1459 C CA . SER A 1 192 ? -16.557 9.347 -0.781 1.00 42.91 192 SER A CA 1
ATOM 1460 C C . SER A 1 192 ? -16.525 8.017 -1.545 1.00 42.91 192 SER A C 1
ATOM 1462 O O . SER A 1 192 ? -16.902 6.983 -0.997 1.00 42.91 192 SER A O 1
ATOM 1464 N N . ARG A 1 193 ? -16.083 8.013 -2.812 1.00 42.06 193 ARG A N 1
ATOM 1465 C CA . ARG A 1 193 ? -15.966 6.798 -3.639 1.00 42.06 193 ARG A CA 1
ATOM 1466 C C . ARG A 1 193 ? -14.582 6.159 -3.597 1.00 42.06 193 ARG A C 1
ATOM 1468 O O . ARG A 1 193 ? -14.496 4.960 -3.847 1.00 42.06 193 ARG A O 1
ATOM 1475 N N . PHE A 1 194 ? -13.537 6.938 -3.332 1.00 40.53 194 PHE A N 1
ATOM 1476 C CA . PHE A 1 194 ? -12.150 6.495 -3.491 1.00 40.53 194 PHE A CA 1
ATOM 1477 C C . PHE A 1 194 ? -11.264 6.709 -2.246 1.00 40.53 194 PHE A C 1
ATOM 1479 O O . PHE A 1 194 ? -10.228 6.061 -2.159 1.00 40.53 194 PHE A O 1
ATOM 1486 N N . GLY A 1 195 ? -11.672 7.508 -1.248 1.00 54.50 195 GLY A N 1
ATOM 1487 C CA . GLY A 1 195 ? -10.967 7.599 0.040 1.00 54.50 195 GLY A CA 1
ATOM 1488 C C . GLY A 1 195 ? -9.576 8.246 -0.044 1.00 54.50 195 GLY A C 1
ATOM 1489 O O . GLY A 1 195 ? -9.439 9.348 -0.565 1.00 54.50 195 GLY A O 1
ATOM 1490 N N . THR A 1 196 ? -8.552 7.601 0.526 1.00 56.53 196 THR A N 1
ATOM 1491 C CA . THR A 1 196 ? -7.136 8.016 0.458 1.00 56.53 196 THR A CA 1
ATOM 1492 C C . THR A 1 196 ? -6.518 7.727 -0.920 1.00 56.53 196 THR A C 1
ATOM 1494 O O . THR A 1 196 ? -7.122 7.051 -1.749 1.00 56.53 196 THR A O 1
ATOM 1497 N N . LEU A 1 197 ? -5.310 8.248 -1.198 1.00 56.53 197 LEU A N 1
ATOM 1498 C CA . LEU A 1 197 ? -4.613 8.011 -2.473 1.00 56.53 197 LEU A CA 1
ATOM 1499 C C . LEU A 1 197 ? -4.590 6.496 -2.791 1.00 56.53 197 LEU A C 1
ATOM 1501 O O . LEU A 1 197 ? -4.088 5.736 -1.961 1.00 56.53 197 LEU A O 1
ATOM 1505 N N . PRO A 1 198 ? -5.035 6.042 -3.982 1.00 64.69 198 PRO A N 1
ATOM 1506 C CA . PRO A 1 198 ? -5.219 4.614 -4.268 1.00 64.69 198 PRO A CA 1
ATOM 1507 C C . PRO A 1 198 ? -3.963 3.757 -4.050 1.00 64.69 198 PRO A C 1
ATOM 1509 O O . PRO A 1 198 ? -4.047 2.612 -3.618 1.00 64.69 198 PRO A O 1
ATOM 1512 N N . LEU A 1 199 ? -2.779 4.319 -4.318 1.00 69.12 199 LEU A N 1
ATOM 1513 C CA . LEU A 1 199 ? -1.499 3.624 -4.153 1.00 69.12 199 LEU A CA 1
ATOM 1514 C C . LEU A 1 199 ? -1.137 3.388 -2.681 1.00 69.12 199 LEU A C 1
ATOM 1516 O O . LEU A 1 199 ? -0.617 2.322 -2.358 1.00 69.12 199 LEU A O 1
ATOM 1520 N N . ASP A 1 200 ? -1.437 4.352 -1.809 1.00 69.75 200 ASP A N 1
ATOM 1521 C CA . ASP A 1 200 ? -1.177 4.253 -0.369 1.00 69.75 200 ASP A CA 1
ATOM 1522 C C . ASP A 1 200 ? -2.269 3.400 0.305 1.00 69.75 200 ASP A C 1
ATOM 1524 O O . ASP A 1 200 ? -1.981 2.578 1.175 1.00 69.75 200 ASP A O 1
ATOM 1528 N N . ALA A 1 201 ? -3.514 3.509 -0.173 1.00 70.38 201 ALA A N 1
ATOM 1529 C CA . ALA A 1 201 ? -4.643 2.703 0.283 1.00 70.38 201 ALA A CA 1
ATOM 1530 C C . ALA A 1 201 ? -4.402 1.198 0.086 1.00 70.38 201 ALA A C 1
ATOM 1532 O O . ALA A 1 201 ? -4.643 0.414 0.999 1.00 70.38 201 ALA A O 1
ATOM 1533 N N . HIS A 1 202 ? -3.845 0.783 -1.060 1.00 78.56 202 HIS A N 1
ATOM 1534 C CA . HIS A 1 202 ? -3.540 -0.631 -1.296 1.00 78.56 202 HIS A CA 1
ATOM 1535 C C . HIS A 1 202 ? -2.537 -1.205 -0.280 1.00 78.56 202 HIS A C 1
ATOM 1537 O O . HIS A 1 202 ? -2.605 -2.384 0.050 1.00 78.56 202 HIS A O 1
ATOM 1543 N N . VAL A 1 203 ? -1.605 -0.394 0.231 1.00 78.44 203 VAL A N 1
ATOM 1544 C CA . VAL A 1 203 ? -0.632 -0.850 1.236 1.00 78.44 203 VAL A CA 1
ATOM 1545 C C . VAL A 1 203 ? -1.325 -1.115 2.572 1.00 78.44 203 VAL A C 1
ATOM 1547 O O . VAL A 1 203 ? -1.092 -2.153 3.190 1.00 78.44 203 VAL A O 1
ATOM 1550 N N . VAL A 1 204 ? -2.212 -0.211 2.989 1.00 73.88 204 VAL A N 1
ATOM 1551 C CA . VAL A 1 204 ? -3.013 -0.350 4.216 1.00 73.88 204 VAL A CA 1
ATOM 1552 C C . VAL A 1 204 ? -3.958 -1.551 4.122 1.00 73.88 204 VAL A C 1
ATOM 1554 O O . VAL A 1 204 ? -4.056 -2.349 5.055 1.00 73.88 204 VAL A O 1
ATOM 1557 N N . ASP A 1 205 ? -4.607 -1.727 2.974 1.00 71.81 205 ASP A N 1
ATOM 1558 C CA . ASP A 1 205 ? -5.527 -2.835 2.715 1.00 71.81 205 ASP A CA 1
ATOM 1559 C C . ASP A 1 205 ? -4.821 -4.190 2.829 1.00 71.81 205 ASP A C 1
ATOM 1561 O O . ASP A 1 205 ? -5.287 -5.092 3.524 1.00 71.81 205 ASP A O 1
ATOM 1565 N N . PHE A 1 206 ? -3.637 -4.316 2.231 1.00 74.75 206 PHE A N 1
ATOM 1566 C CA . PHE A 1 206 ? -2.872 -5.558 2.285 1.00 74.75 206 PHE A CA 1
ATOM 1567 C C . PHE A 1 206 ? -2.300 -5.808 3.682 1.00 74.75 206 PHE A C 1
ATOM 1569 O O . PHE A 1 206 ? -2.347 -6.939 4.162 1.00 74.75 206 PHE A O 1
ATOM 1576 N N . ALA A 1 207 ? -1.819 -4.765 4.365 1.00 70.75 207 ALA A N 1
ATOM 1577 C CA . ALA A 1 207 ? -1.326 -4.868 5.739 1.00 70.75 207 ALA A CA 1
ATOM 1578 C C . ALA A 1 207 ? -2.426 -5.273 6.740 1.00 70.75 207 ALA A C 1
ATOM 1580 O O . ALA A 1 207 ? -2.131 -5.886 7.764 1.00 70.75 207 ALA A O 1
ATOM 1581 N N . THR A 1 208 ? -3.693 -4.975 6.437 1.00 68.19 208 THR A N 1
ATOM 1582 C CA . THR A 1 208 ? -4.858 -5.399 7.235 1.00 68.19 208 THR A CA 1
ATOM 1583 C C . THR A 1 208 ? -5.424 -6.765 6.821 1.00 68.19 208 THR A C 1
ATOM 1585 O O . THR A 1 208 ? -6.326 -7.273 7.484 1.00 68.19 208 THR A O 1
ATOM 1588 N N . GLY A 1 209 ? -4.868 -7.398 5.779 1.00 69.12 209 GLY A N 1
ATOM 1589 C CA . GLY A 1 209 ? -5.256 -8.730 5.298 1.00 69.12 209 GLY A CA 1
ATOM 1590 C C . GLY A 1 209 ? -6.302 -8.744 4.179 1.00 69.12 209 GLY A C 1
ATOM 1591 O O . GLY A 1 209 ? -6.771 -9.817 3.798 1.00 69.12 209 GLY A O 1
ATOM 1592 N N . HIS A 1 210 ? -6.646 -7.583 3.619 1.00 73.12 210 HIS A N 1
ATOM 1593 C CA . HIS A 1 210 ? -7.529 -7.443 2.462 1.00 73.12 210 HIS A CA 1
ATOM 1594 C C . HIS A 1 210 ? -6.703 -7.350 1.173 1.00 73.12 210 HIS A C 1
ATOM 1596 O O . HIS A 1 210 ? -6.238 -6.283 0.776 1.00 73.12 210 HIS A O 1
ATOM 1602 N N . ILE A 1 211 ? -6.521 -8.484 0.501 1.00 79.56 211 ILE A N 1
ATOM 1603 C CA . ILE A 1 211 ? -5.753 -8.579 -0.743 1.00 79.56 211 ILE A CA 1
ATOM 1604 C C . ILE A 1 211 ? -6.719 -8.463 -1.924 1.00 79.56 211 ILE A C 1
ATOM 1606 O O . ILE A 1 211 ? -7.444 -9.409 -2.234 1.00 79.56 211 ILE A O 1
ATOM 1610 N N . SER A 1 212 ? -6.735 -7.317 -2.604 1.00 81.44 212 SER A N 1
ATOM 1611 C CA . SER A 1 212 ? -7.523 -7.147 -3.830 1.00 81.44 212 SER A CA 1
ATOM 1612 C C . SER A 1 212 ? -6.795 -7.722 -5.047 1.00 81.44 212 SER A C 1
ATOM 1614 O O . SER A 1 212 ? -5.641 -7.389 -5.346 1.00 81.44 212 SER A O 1
ATOM 1616 N N . VAL A 1 213 ? -7.485 -8.594 -5.787 1.00 84.38 213 VAL A N 1
ATOM 1617 C CA . VAL A 1 213 ? -6.958 -9.183 -7.027 1.00 84.38 213 VAL A CA 1
ATOM 1618 C C . VAL A 1 213 ? -6.766 -8.106 -8.095 1.00 84.38 213 VAL A C 1
ATOM 1620 O O . VAL A 1 213 ? -5.814 -8.184 -8.881 1.00 84.38 213 VAL A O 1
ATOM 1623 N N . ALA A 1 214 ? -7.602 -7.062 -8.102 1.00 81.88 214 ALA A N 1
ATOM 1624 C CA . ALA A 1 214 ? -7.430 -5.937 -9.010 1.00 81.88 214 ALA A CA 1
ATOM 1625 C C . ALA A 1 214 ? -6.138 -5.158 -8.755 1.00 81.88 214 ALA A C 1
ATOM 1627 O O . ALA A 1 214 ? -5.441 -4.841 -9.721 1.00 81.88 214 ALA A O 1
ATOM 1628 N N . ALA A 1 215 ? -5.766 -4.904 -7.494 1.00 83.38 215 ALA A N 1
ATOM 1629 C CA . ALA A 1 215 ? -4.507 -4.225 -7.194 1.00 83.38 215 ALA A CA 1
ATOM 1630 C C . ALA A 1 215 ? -3.309 -5.075 -7.632 1.00 83.38 215 ALA A C 1
ATOM 1632 O O . ALA A 1 215 ? -2.447 -4.571 -8.352 1.00 83.38 215 ALA A O 1
ATOM 1633 N N . LEU A 1 216 ? -3.282 -6.370 -7.286 1.00 88.50 216 LEU A N 1
ATOM 1634 C CA . LEU A 1 216 ? -2.222 -7.293 -7.722 1.00 88.50 216 LEU A CA 1
ATOM 1635 C C . LEU A 1 216 ? -2.050 -7.279 -9.244 1.00 88.50 216 LEU A C 1
ATOM 1637 O O . LEU A 1 216 ? -0.947 -7.089 -9.760 1.00 88.50 216 LEU A O 1
ATOM 1641 N N . SER A 1 217 ? -3.163 -7.438 -9.960 1.00 88.69 217 SER A N 1
ATOM 1642 C CA . SER A 1 217 ? -3.167 -7.478 -11.420 1.00 88.69 217 SER A CA 1
ATOM 1643 C C . SER A 1 217 ? -2.720 -6.151 -12.023 1.00 88.69 217 SER A C 1
ATOM 1645 O O . SER A 1 217 ? -1.965 -6.151 -12.992 1.00 88.69 217 SER A O 1
ATOM 1647 N N . PHE A 1 218 ? -3.131 -5.023 -11.435 1.00 89.12 218 PHE A N 1
ATOM 1648 C CA . PHE A 1 218 ? -2.701 -3.694 -11.858 1.00 89.12 218 PHE A CA 1
ATOM 1649 C C . PHE A 1 218 ? -1.178 -3.544 -11.794 1.00 89.12 218 PHE A C 1
ATOM 1651 O O . PHE A 1 218 ? -0.577 -3.162 -12.798 1.00 89.12 218 PHE A O 1
ATOM 1658 N N . TYR A 1 219 ? -0.536 -3.883 -10.670 1.00 91.31 219 TYR A N 1
ATOM 1659 C CA . TYR A 1 219 ? 0.922 -3.758 -10.560 1.00 91.31 219 TYR A CA 1
ATOM 1660 C C . TYR A 1 219 ? 1.648 -4.696 -11.526 1.00 91.31 219 TYR A C 1
ATOM 1662 O O . TYR A 1 219 ? 2.577 -4.259 -12.199 1.00 91.31 219 TYR A O 1
ATOM 1670 N N . ILE A 1 220 ? 1.202 -5.950 -11.661 1.00 92.62 220 ILE A N 1
ATOM 1671 C CA . ILE A 1 220 ? 1.812 -6.913 -12.591 1.00 92.62 220 ILE A CA 1
ATOM 1672 C C . ILE A 1 220 ? 1.704 -6.413 -14.037 1.00 92.62 220 ILE A C 1
ATOM 1674 O O . ILE A 1 220 ? 2.709 -6.352 -14.747 1.00 92.62 220 ILE A O 1
ATOM 1678 N N . LEU A 1 221 ? 0.505 -6.016 -14.474 1.00 93.12 221 LEU A N 1
ATOM 1679 C CA . LEU A 1 221 ? 0.267 -5.510 -15.826 1.00 93.12 221 LEU A CA 1
ATOM 1680 C C . LEU A 1 221 ? 1.064 -4.230 -16.101 1.00 93.12 221 LEU A C 1
ATOM 1682 O O . LEU A 1 221 ? 1.682 -4.105 -17.159 1.00 93.12 221 LEU A O 1
ATOM 1686 N N . ALA A 1 222 ? 1.107 -3.305 -15.142 1.00 91.50 222 ALA A N 1
ATOM 1687 C CA . ALA A 1 222 ? 1.866 -2.069 -15.266 1.00 91.50 222 ALA A CA 1
ATOM 1688 C C . ALA A 1 222 ? 3.385 -2.327 -15.336 1.00 91.50 222 ALA A C 1
ATOM 1690 O O . ALA A 1 222 ? 4.070 -1.699 -16.149 1.00 91.50 222 ALA A O 1
ATOM 1691 N N . THR A 1 223 ? 3.918 -3.289 -14.571 1.00 94.31 223 THR A N 1
ATOM 1692 C CA . THR A 1 223 ? 5.326 -3.703 -14.674 1.00 94.31 223 THR A CA 1
ATOM 1693 C C . THR A 1 223 ? 5.617 -4.323 -16.036 1.00 94.31 223 THR A C 1
ATOM 1695 O O . THR A 1 223 ? 6.590 -3.937 -16.686 1.00 94.31 223 THR A O 1
ATOM 1698 N N . LEU A 1 224 ? 4.780 -5.257 -16.499 1.00 94.62 224 LEU A N 1
ATOM 1699 C CA . LEU A 1 224 ? 4.949 -5.897 -17.807 1.00 94.62 224 LEU A CA 1
ATOM 1700 C C . LEU A 1 224 ? 4.935 -4.863 -18.935 1.00 94.62 224 LEU A C 1
ATOM 1702 O O . LEU A 1 224 ? 5.800 -4.897 -19.813 1.00 94.62 224 LEU A O 1
ATOM 1706 N N . PHE A 1 225 ? 4.017 -3.898 -18.874 1.00 94.62 225 PHE A N 1
ATOM 1707 C CA . PHE A 1 225 ? 3.976 -2.783 -19.810 1.00 94.62 225 PHE A CA 1
ATOM 1708 C C . PHE A 1 225 ? 5.250 -1.926 -19.750 1.00 94.62 225 PHE A C 1
ATOM 1710 O O . PHE A 1 225 ? 5.824 -1.609 -20.794 1.00 94.62 225 PHE A O 1
ATOM 1717 N N . ALA A 1 226 ? 5.741 -1.575 -18.557 1.00 94.31 226 ALA A N 1
ATOM 1718 C CA . ALA A 1 226 ? 6.965 -0.789 -18.405 1.00 94.31 226 ALA A CA 1
ATOM 1719 C C . ALA A 1 226 ? 8.196 -1.512 -18.988 1.00 94.31 226 ALA A C 1
ATOM 1721 O O . ALA A 1 226 ? 8.986 -0.897 -19.712 1.00 94.31 226 ALA A O 1
ATOM 1722 N N . LEU A 1 227 ? 8.328 -2.823 -18.755 1.00 94.69 227 LEU A N 1
ATOM 1723 C CA . LEU A 1 227 ? 9.395 -3.651 -19.330 1.00 94.69 227 LEU A CA 1
ATOM 1724 C C . LEU A 1 227 ? 9.283 -3.765 -20.850 1.00 94.69 227 LEU A C 1
ATOM 1726 O O . LEU A 1 227 ? 10.281 -3.617 -21.558 1.00 94.69 227 LEU A O 1
ATOM 1730 N N . TYR A 1 228 ? 8.070 -3.960 -21.363 1.00 93.81 228 TYR A N 1
ATOM 1731 C CA . TYR A 1 228 ? 7.797 -3.962 -22.795 1.00 93.81 228 TYR A CA 1
ATOM 1732 C C . TYR A 1 228 ? 8.191 -2.626 -23.447 1.00 93.81 228 TYR A C 1
ATOM 1734 O O . TYR A 1 228 ? 8.903 -2.585 -24.454 1.00 93.81 228 TYR A O 1
ATOM 1742 N N . ALA A 1 229 ? 7.816 -1.510 -22.820 1.00 91.88 229 ALA A N 1
ATOM 1743 C CA . ALA A 1 229 ? 8.156 -0.174 -23.285 1.00 91.88 229 ALA A CA 1
ATOM 1744 C C . ALA A 1 229 ? 9.675 0.100 -23.218 1.00 91.88 229 ALA A C 1
ATOM 1746 O O . ALA A 1 229 ? 10.212 0.818 -24.072 1.00 91.88 229 ALA A O 1
ATOM 1747 N N . CYS A 1 230 ? 10.379 -0.484 -22.241 1.00 93.19 230 CYS A N 1
ATOM 1748 C CA . CYS A 1 230 ? 11.840 -0.471 -22.164 1.00 93.19 230 CYS A CA 1
ATOM 1749 C C . CYS A 1 230 ? 12.462 -1.242 -23.337 1.00 93.19 230 CYS A C 1
ATOM 1751 O O . CYS A 1 230 ? 13.297 -0.685 -24.049 1.00 93.19 230 CYS A O 1
ATOM 1753 N N . ALA A 1 231 ? 12.020 -2.478 -23.588 1.00 92.06 231 ALA A N 1
ATOM 1754 C CA . ALA A 1 231 ? 12.514 -3.308 -24.688 1.00 92.06 231 ALA A CA 1
ATOM 1755 C C . ALA A 1 231 ? 12.346 -2.614 -26.047 1.00 92.06 231 ALA A C 1
ATOM 1757 O O . ALA A 1 231 ? 13.313 -2.490 -26.799 1.00 92.06 231 ALA A O 1
ATOM 1758 N N . ASN A 1 232 ? 11.170 -2.040 -26.316 1.00 90.81 232 ASN A N 1
ATOM 1759 C CA . ASN A 1 232 ? 10.934 -1.267 -27.537 1.00 90.81 232 ASN A CA 1
ATOM 1760 C C . ASN A 1 232 ? 11.859 -0.046 -27.650 1.00 90.81 232 ASN A C 1
ATOM 1762 O O . ASN A 1 232 ? 12.313 0.286 -28.744 1.00 90.81 232 ASN A O 1
ATOM 1766 N N . SER A 1 233 ? 12.170 0.619 -26.534 1.00 88.81 233 SER A N 1
ATOM 1767 C CA . SER A 1 233 ? 13.079 1.774 -26.538 1.00 88.81 233 SER A CA 1
ATOM 1768 C C . SER A 1 233 ? 14.510 1.377 -26.919 1.00 88.81 233 SER A C 1
ATOM 1770 O O . SER A 1 233 ? 15.180 2.136 -27.618 1.00 88.81 233 SER A O 1
ATOM 1772 N N . ILE A 1 234 ? 14.961 0.181 -26.522 1.00 89.44 234 ILE A N 1
ATOM 1773 C CA . ILE A 1 234 ? 16.270 -0.370 -26.906 1.00 89.44 234 ILE A CA 1
ATOM 1774 C C . ILE A 1 234 ? 16.276 -0.816 -28.373 1.00 89.44 234 ILE A C 1
ATOM 1776 O O . ILE A 1 234 ? 17.196 -0.463 -29.109 1.00 89.44 234 ILE A O 1
ATOM 1780 N N . VAL A 1 235 ? 15.222 -1.492 -28.841 1.00 88.00 235 VAL A N 1
ATOM 1781 C CA . VAL A 1 235 ? 15.075 -1.884 -30.256 1.00 88.00 235 VAL A CA 1
ATOM 1782 C C . VAL A 1 235 ? 15.120 -0.656 -31.172 1.00 88.00 235 VAL A C 1
ATOM 1784 O O . VAL A 1 235 ? 15.843 -0.642 -32.166 1.00 88.00 235 VAL A O 1
ATOM 1787 N N . ILE A 1 236 ? 14.421 0.426 -30.812 1.00 85.38 236 ILE A N 1
ATOM 1788 C CA . ILE A 1 236 ? 14.449 1.686 -31.575 1.00 85.38 236 ILE A CA 1
ATOM 1789 C C . ILE A 1 236 ? 15.874 2.255 -31.689 1.00 85.38 236 ILE A C 1
ATOM 1791 O O . ILE A 1 236 ? 16.198 2.853 -32.716 1.00 85.38 236 ILE A O 1
ATOM 1795 N N . LYS A 1 237 ? 16.715 2.081 -30.661 1.00 83.75 237 LYS A N 1
ATOM 1796 C CA . LYS A 1 237 ? 18.119 2.521 -30.675 1.00 83.75 237 LYS A CA 1
ATOM 1797 C C . LYS A 1 237 ? 19.006 1.618 -31.526 1.00 83.75 237 LYS A C 1
ATOM 1799 O O . LYS A 1 237 ? 19.833 2.140 -32.261 1.00 83.75 237 LYS A O 1
ATOM 1804 N N . ARG A 1 238 ? 18.780 0.299 -31.501 1.00 81.69 238 ARG A N 1
ATOM 1805 C CA . ARG A 1 238 ? 19.491 -0.667 -32.355 1.00 81.69 238 ARG A CA 1
ATOM 1806 C C . ARG A 1 238 ? 19.308 -0.367 -33.846 1.00 81.69 238 ARG A C 1
ATOM 1808 O O . ARG A 1 238 ? 20.242 -0.506 -34.624 1.00 81.69 238 ARG A O 1
ATOM 1815 N N . TYR A 1 239 ? 18.117 0.087 -34.236 1.00 77.44 239 TYR A N 1
ATOM 1816 C CA . TYR A 1 239 ? 17.771 0.407 -35.626 1.00 77.44 239 TYR A CA 1
ATOM 1817 C C . TYR A 1 239 ? 17.796 1.915 -35.936 1.00 77.44 239 TYR A C 1
ATOM 1819 O O . TYR A 1 239 ? 16.994 2.405 -36.739 1.00 77.44 239 TYR A O 1
ATOM 1827 N N . ALA A 1 240 ? 18.696 2.675 -35.305 1.00 68.44 240 ALA A N 1
ATOM 1828 C CA . ALA A 1 240 ? 18.831 4.111 -35.531 1.00 68.44 240 ALA A CA 1
ATOM 1829 C C . ALA A 1 240 ? 19.399 4.426 -36.936 1.00 68.44 240 ALA A C 1
ATOM 1831 O O . ALA A 1 240 ? 20.601 4.560 -37.125 1.00 68.44 240 ALA A O 1
ATOM 1832 N N . GLY A 1 241 ? 18.522 4.578 -37.936 1.00 69.38 241 GLY A N 1
ATOM 1833 C CA . GLY A 1 241 ? 18.879 5.010 -39.295 1.00 69.38 241 GLY A CA 1
ATOM 1834 C C . GLY A 1 241 ? 17.693 5.620 -40.053 1.00 69.38 241 GLY A C 1
ATOM 1835 O O . GLY A 1 241 ? 16.543 5.245 -39.813 1.00 69.38 241 GLY A O 1
ATOM 1836 N N . ARG A 1 242 ? 17.951 6.570 -40.974 1.00 61.53 242 ARG A N 1
ATOM 1837 C CA . ARG A 1 242 ? 16.900 7.255 -41.769 1.00 61.53 242 ARG A CA 1
ATOM 1838 C C . ARG A 1 242 ? 16.049 6.282 -42.599 1.00 61.53 242 ARG A C 1
ATOM 1840 O O . ARG A 1 242 ? 14.858 6.532 -42.754 1.00 61.53 242 ARG A O 1
ATOM 1847 N N . ALA A 1 243 ? 16.629 5.165 -43.045 1.00 65.06 243 ALA A N 1
ATOM 1848 C CA . ALA A 1 243 ? 15.936 4.115 -43.797 1.00 65.06 243 ALA A CA 1
ATOM 1849 C C . ALA A 1 243 ? 14.856 3.374 -42.979 1.00 65.06 243 ALA A C 1
ATOM 1851 O O . ALA A 1 243 ? 13.879 2.897 -43.542 1.00 65.06 243 ALA A O 1
ATOM 1852 N N . ASN A 1 244 ? 14.975 3.343 -41.645 1.00 75.75 244 ASN A N 1
ATOM 1853 C CA . ASN A 1 244 ? 14.091 2.575 -40.757 1.00 75.75 244 ASN A CA 1
ATOM 1854 C C . ASN A 1 244 ? 13.090 3.463 -39.993 1.00 75.75 244 ASN A C 1
ATOM 1856 O O . ASN A 1 244 ? 12.607 3.108 -38.914 1.00 75.75 244 ASN A O 1
ATOM 1860 N N . SER A 1 245 ? 12.766 4.643 -40.531 1.00 75.19 245 SER A N 1
ATOM 1861 C CA . SER A 1 245 ? 11.800 5.576 -39.933 1.00 75.19 245 SER A CA 1
ATOM 1862 C C . SER A 1 245 ? 10.393 4.969 -39.800 1.00 75.19 245 SER A C 1
ATOM 1864 O O . SER A 1 245 ? 9.755 5.157 -38.762 1.00 75.19 245 SER A O 1
ATOM 1866 N N . GLY A 1 246 ? 9.955 4.171 -40.783 1.00 79.00 246 GLY A N 1
ATOM 1867 C CA . GLY A 1 246 ? 8.680 3.445 -40.753 1.00 79.00 246 GLY A CA 1
ATOM 1868 C C . GLY A 1 246 ? 8.595 2.429 -39.610 1.00 79.00 246 GLY A C 1
ATOM 1869 O O . GLY A 1 246 ? 7.639 2.450 -38.835 1.00 79.00 246 GLY A O 1
ATOM 1870 N N . LEU A 1 247 ? 9.643 1.617 -39.421 1.00 81.00 247 LEU A N 1
ATOM 1871 C CA . LEU A 1 247 ? 9.731 0.650 -38.320 1.00 81.00 247 LEU A CA 1
ATOM 1872 C C . LEU A 1 247 ? 9.650 1.345 -36.951 1.00 81.00 247 LEU A C 1
ATOM 1874 O O . LEU A 1 247 ? 8.921 0.903 -36.065 1.00 81.00 247 LEU A O 1
ATOM 1878 N N . ARG A 1 248 ? 10.341 2.480 -36.781 1.00 80.56 248 ARG A N 1
ATOM 1879 C CA . ARG A 1 248 ? 10.317 3.261 -35.530 1.00 80.56 248 ARG A CA 1
ATOM 1880 C C . ARG A 1 248 ? 8.930 3.818 -35.214 1.00 80.56 248 ARG A C 1
ATOM 1882 O O . ARG A 1 248 ? 8.518 3.786 -34.055 1.00 80.56 248 ARG A O 1
ATOM 1889 N N . ASN A 1 249 ? 8.210 4.318 -36.216 1.00 83.69 249 ASN A N 1
ATOM 1890 C CA . ASN A 1 249 ? 6.844 4.806 -36.030 1.00 83.69 249 ASN A CA 1
ATOM 1891 C C . ASN A 1 249 ? 5.876 3.657 -35.715 1.00 83.69 249 ASN A C 1
ATOM 1893 O O . ASN A 1 249 ? 5.059 3.798 -34.808 1.00 83.69 249 ASN A O 1
ATOM 1897 N N . SER A 1 250 ? 6.040 2.498 -36.360 1.00 85.75 250 SER A N 1
ATOM 1898 C CA . SER A 1 250 ? 5.271 1.288 -36.043 1.00 85.75 250 SER A CA 1
ATOM 1899 C C . SER A 1 250 ? 5.508 0.810 -34.605 1.00 85.75 250 SER A C 1
ATOM 1901 O O . SER A 1 250 ? 4.553 0.517 -33.893 1.00 85.75 250 SER A O 1
ATOM 1903 N N . LEU A 1 251 ? 6.759 0.788 -34.128 1.00 85.62 251 LEU A N 1
ATOM 1904 C CA . LEU A 1 251 ? 7.100 0.396 -32.750 1.00 85.62 251 LEU A CA 1
ATOM 1905 C C . LEU A 1 251 ? 6.556 1.379 -31.699 1.00 85.62 251 LEU A C 1
ATOM 1907 O O . LEU A 1 251 ? 6.141 0.974 -30.608 1.00 85.62 251 LEU A O 1
ATOM 1911 N N . ARG A 1 252 ? 6.519 2.679 -32.021 1.00 85.00 252 ARG A N 1
ATOM 1912 C CA . ARG A 1 252 ? 5.876 3.702 -31.178 1.00 85.00 252 ARG A CA 1
ATOM 1913 C C . ARG A 1 252 ? 4.364 3.502 -31.128 1.00 85.00 252 ARG A C 1
ATOM 1915 O O . ARG A 1 252 ? 3.804 3.506 -30.037 1.00 85.00 252 ARG A O 1
ATOM 1922 N N . GLY A 1 253 ? 3.732 3.266 -32.278 1.00 85.44 253 GLY A N 1
ATOM 1923 C CA . GLY A 1 253 ? 2.305 2.949 -32.366 1.00 85.44 253 GLY A CA 1
ATOM 1924 C C . GLY A 1 253 ? 1.946 1.696 -31.565 1.00 85.44 253 GLY A C 1
ATOM 1925 O O . GLY A 1 253 ? 1.013 1.723 -30.767 1.00 85.44 253 GLY A O 1
ATOM 1926 N N . LEU A 1 254 ? 2.760 0.642 -31.674 1.00 88.56 254 LEU A N 1
ATOM 1927 C CA . LEU A 1 254 ? 2.585 -0.591 -30.909 1.00 88.56 254 LEU A CA 1
ATOM 1928 C C . LEU A 1 254 ? 2.693 -0.343 -29.395 1.00 88.56 254 LEU A C 1
ATOM 1930 O O . LEU A 1 254 ? 1.858 -0.823 -28.634 1.00 88.56 254 LEU A O 1
ATOM 1934 N N . SER A 1 255 ? 3.642 0.492 -28.957 1.00 86.88 255 SER A N 1
ATOM 1935 C CA . SER A 1 255 ? 3.759 0.898 -27.547 1.00 86.88 255 SER A CA 1
ATOM 1936 C C . SER A 1 255 ? 2.521 1.643 -27.036 1.00 86.88 255 SER A C 1
ATOM 1938 O O . SER A 1 255 ? 2.079 1.389 -25.919 1.00 86.88 255 SER A O 1
ATOM 1940 N N . ILE A 1 256 ? 1.934 2.525 -27.850 1.00 88.88 256 ILE A N 1
ATOM 1941 C CA . ILE A 1 256 ? 0.697 3.241 -27.497 1.00 88.88 256 ILE A CA 1
ATOM 1942 C C . ILE A 1 256 ? -0.481 2.263 -27.431 1.00 88.88 256 ILE A C 1
ATOM 1944 O O . ILE A 1 256 ? -1.239 2.287 -26.467 1.00 88.88 256 ILE A O 1
ATOM 1948 N N . SER A 1 257 ? -0.608 1.354 -28.402 1.00 86.69 257 SER A N 1
ATOM 1949 C CA . SER A 1 257 ? -1.670 0.341 -28.387 1.00 86.69 257 SER A CA 1
ATOM 1950 C C . SER A 1 257 ? -1.565 -0.589 -27.172 1.00 86.69 257 SER A C 1
ATOM 1952 O O . SER A 1 257 ? -2.567 -0.853 -26.515 1.00 86.69 257 SER A O 1
ATOM 1954 N N . ALA A 1 258 ? -0.348 -0.999 -26.796 1.00 89.12 258 ALA A N 1
ATOM 1955 C CA . ALA A 1 258 ? -0.102 -1.810 -25.609 1.00 89.12 258 ALA A CA 1
ATOM 1956 C C . ALA A 1 258 ? -0.475 -1.064 -24.320 1.00 89.12 258 ALA A C 1
ATOM 1958 O O . ALA A 1 258 ? -1.023 -1.677 -23.405 1.00 89.12 258 ALA A O 1
ATOM 1959 N N . LEU A 1 259 ? -0.240 0.253 -24.254 1.00 90.44 259 LEU A N 1
ATOM 1960 C CA . LEU A 1 259 ? -0.684 1.081 -23.130 1.00 90.44 259 LEU A CA 1
ATOM 1961 C C . LEU A 1 259 ? -2.211 1.082 -23.028 1.00 90.44 259 LEU A C 1
ATOM 1963 O O . LEU A 1 259 ? -2.745 0.828 -21.954 1.00 90.44 259 LEU A O 1
ATOM 1967 N N . VAL A 1 260 ? -2.909 1.318 -24.144 1.00 89.69 260 VAL A N 1
ATOM 1968 C CA . VAL A 1 260 ? -4.380 1.326 -24.183 1.00 89.69 260 VAL A CA 1
ATOM 1969 C C . VAL A 1 260 ? -4.942 -0.026 -23.743 1.00 89.69 260 VAL A C 1
ATOM 1971 O O . VAL A 1 260 ? -5.818 -0.068 -22.886 1.00 89.69 260 VAL A O 1
ATOM 1974 N N . VAL A 1 261 ? -4.399 -1.132 -24.258 1.00 90.50 261 VAL A N 1
ATOM 1975 C CA . VAL A 1 261 ? -4.807 -2.489 -23.859 1.00 90.50 261 VAL A CA 1
ATOM 1976 C C . VAL A 1 261 ? -4.553 -2.733 -22.371 1.00 90.50 261 VAL A C 1
ATOM 1978 O O . VAL A 1 261 ? -5.419 -3.273 -21.690 1.00 90.50 261 VAL A O 1
ATOM 1981 N N . THR A 1 262 ? -3.408 -2.292 -21.844 1.00 88.31 262 THR A N 1
ATOM 1982 C CA . THR A 1 262 ? -3.070 -2.423 -20.417 1.00 88.31 262 THR A CA 1
ATOM 1983 C C . THR A 1 262 ? -4.056 -1.652 -19.540 1.00 88.31 262 THR A C 1
ATOM 1985 O O . THR A 1 262 ? -4.535 -2.181 -18.539 1.00 88.31 262 THR A O 1
ATOM 1988 N N . VAL A 1 263 ? -4.403 -0.422 -19.931 1.00 86.88 263 VAL A N 1
ATOM 1989 C CA . VAL A 1 263 ? -5.378 0.411 -19.214 1.00 86.88 263 VAL A CA 1
ATOM 1990 C C . VAL A 1 263 ? -6.765 -0.226 -19.254 1.00 86.88 263 VAL A C 1
ATOM 1992 O O . VAL A 1 263 ? -7.392 -0.362 -18.208 1.00 86.88 263 VAL A O 1
ATOM 1995 N N . LEU A 1 264 ? -7.226 -0.679 -20.424 1.00 85.62 264 LEU A N 1
ATOM 1996 C CA . LEU A 1 264 ? -8.522 -1.347 -20.562 1.00 85.62 264 LEU A CA 1
ATOM 1997 C C . LEU A 1 264 ? -8.592 -2.643 -19.745 1.00 85.62 264 LEU A C 1
ATOM 1999 O O . LEU A 1 264 ? -9.591 -2.877 -19.069 1.00 85.62 264 LEU A O 1
ATOM 2003 N N . ALA A 1 265 ? -7.531 -3.454 -19.757 1.00 85.94 265 ALA A N 1
ATOM 2004 C CA . ALA A 1 265 ? -7.444 -4.667 -18.950 1.00 85.94 265 ALA A CA 1
ATOM 2005 C C . ALA A 1 265 ? -7.502 -4.346 -17.449 1.00 85.94 265 ALA A C 1
ATOM 2007 O O . ALA A 1 265 ? -8.290 -4.951 -16.727 1.00 85.94 265 ALA A O 1
ATOM 2008 N N . ALA A 1 266 ? -6.741 -3.351 -16.984 1.00 82.00 266 ALA A N 1
ATOM 2009 C CA . ALA A 1 266 ? -6.784 -2.913 -15.591 1.00 82.00 266 ALA A CA 1
ATOM 2010 C C . ALA A 1 266 ? -8.175 -2.385 -15.194 1.00 82.00 266 ALA A C 1
ATOM 2012 O O . ALA A 1 266 ? -8.683 -2.742 -14.132 1.00 82.00 266 ALA A O 1
ATOM 2013 N N . SER A 1 267 ? -8.828 -1.594 -16.055 1.00 78.31 267 SER A N 1
ATOM 2014 C CA . SER A 1 267 ? -10.197 -1.111 -15.825 1.00 78.31 267 SER A CA 1
ATOM 2015 C C . SER A 1 267 ? -11.223 -2.245 -15.782 1.00 78.31 267 SER A C 1
ATOM 2017 O O . SER A 1 267 ? -12.140 -2.210 -14.963 1.00 78.31 267 SER A O 1
ATOM 2019 N N . PHE A 1 268 ? -11.074 -3.258 -16.637 1.00 78.19 268 PHE A N 1
ATOM 2020 C CA . PHE A 1 268 ? -11.945 -4.430 -16.641 1.00 78.19 268 PHE A CA 1
ATOM 2021 C C . PHE A 1 268 ? -11.786 -5.250 -15.357 1.00 78.19 268 PHE A C 1
ATOM 2023 O O . PHE A 1 268 ? -12.782 -5.585 -14.722 1.00 78.19 268 PHE A O 1
ATOM 2030 N N . ILE A 1 269 ? -10.549 -5.507 -14.924 1.00 82.12 269 ILE A N 1
ATOM 2031 C CA . ILE A 1 269 ? -10.272 -6.263 -13.694 1.00 82.12 269 ILE A CA 1
ATOM 2032 C C . ILE A 1 269 ? -10.777 -5.498 -12.464 1.00 82.12 269 ILE A C 1
ATOM 2034 O O . ILE A 1 269 ? -11.421 -6.090 -11.604 1.00 82.12 269 ILE A O 1
ATOM 2038 N N . ALA A 1 270 ? -10.571 -4.179 -12.408 1.00 75.12 270 ALA A N 1
ATOM 2039 C CA . ALA A 1 270 ? -11.076 -3.344 -11.317 1.00 75.12 270 ALA A CA 1
ATOM 2040 C C . ALA A 1 270 ? -12.611 -3.356 -11.204 1.00 75.12 270 ALA A C 1
ATOM 2042 O O . ALA A 1 270 ? -13.153 -3.166 -10.119 1.00 75.12 270 ALA A O 1
ATOM 2043 N N . ARG A 1 271 ? -13.332 -3.597 -12.308 1.00 73.44 271 ARG A N 1
ATOM 2044 C CA . ARG A 1 271 ? -14.798 -3.710 -12.295 1.00 73.44 271 ARG A CA 1
ATOM 2045 C C . ARG A 1 271 ? -15.293 -5.013 -11.661 1.00 73.44 271 ARG A C 1
ATOM 2047 O O . ARG A 1 271 ? -16.392 -5.023 -11.113 1.00 73.44 271 ARG A O 1
ATOM 2054 N N . PHE A 1 272 ? -14.504 -6.082 -11.733 1.00 74.44 272 PHE A N 1
ATOM 2055 C CA . PHE A 1 272 ? -14.822 -7.403 -11.180 1.00 74.44 272 PHE A CA 1
ATOM 2056 C C . PHE A 1 272 ? -13.914 -7.748 -9.996 1.00 74.44 272 PHE A C 1
ATOM 2058 O O . PHE A 1 272 ? -13.528 -8.904 -9.832 1.00 74.44 272 PHE A O 1
ATOM 2065 N N . ASP A 1 273 ? -13.532 -6.744 -9.202 1.00 74.88 273 ASP A N 1
ATOM 2066 C CA . ASP A 1 273 ? -12.561 -6.936 -8.131 1.00 74.88 273 ASP A CA 1
ATOM 2067 C C . ASP A 1 273 ? -13.042 -7.981 -7.116 1.00 74.88 273 ASP A C 1
ATOM 2069 O O . ASP A 1 273 ? -14.156 -7.919 -6.588 1.00 74.88 273 ASP A O 1
ATOM 2073 N N . VAL A 1 274 ? -12.166 -8.949 -6.855 1.00 75.50 274 VAL A N 1
ATOM 2074 C CA . VAL A 1 274 ? -12.348 -9.973 -5.833 1.00 75.50 274 VAL A CA 1
ATOM 2075 C C . VAL A 1 274 ? -11.368 -9.651 -4.719 1.00 75.50 274 VAL A C 1
ATOM 2077 O O . VAL A 1 274 ? -10.152 -9.678 -4.918 1.00 75.50 274 VAL A O 1
ATOM 2080 N N . VAL A 1 275 ? -11.902 -9.350 -3.539 1.00 76.00 275 VAL A N 1
ATOM 2081 C CA . VAL A 1 275 ? -11.099 -9.106 -2.341 1.00 76.00 275 VAL A CA 1
ATOM 2082 C C . VAL A 1 275 ? -10.953 -10.421 -1.589 1.00 76.00 275 VAL A C 1
ATOM 2084 O O . VAL A 1 275 ? -11.928 -10.965 -1.071 1.00 76.00 275 VAL A O 1
ATOM 2087 N N . LEU A 1 276 ? -9.729 -10.939 -1.549 1.00 72.31 276 LEU A N 1
ATOM 2088 C CA . LEU A 1 276 ? -9.372 -12.092 -0.738 1.00 72.31 276 LEU A CA 1
ATOM 2089 C C . LEU A 1 276 ? -9.061 -11.610 0.677 1.00 72.31 276 LEU A C 1
ATOM 2091 O O . LEU A 1 276 ? -8.138 -10.826 0.893 1.00 72.31 276 LEU A O 1
ATOM 2095 N N . GLU A 1 277 ? -9.846 -12.074 1.642 1.00 69.81 277 GLU A N 1
ATOM 2096 C CA . GLU A 1 277 ? -9.629 -11.775 3.052 1.00 69.81 277 GLU A CA 1
ATOM 2097 C C . GLU A 1 277 ? -8.817 -12.904 3.683 1.00 69.81 277 GLU A C 1
ATOM 2099 O O . GLU A 1 277 ? -9.323 -14.007 3.899 1.00 69.81 277 GLU A O 1
ATOM 2104 N N . PHE A 1 278 ? -7.551 -12.632 3.982 1.00 62.78 278 PHE A N 1
ATOM 2105 C CA . PHE A 1 278 ? -6.716 -13.557 4.731 1.00 62.78 278 PHE A CA 1
ATOM 2106 C C . PHE A 1 278 ? -6.630 -13.084 6.182 1.00 62.78 278 PHE A C 1
ATOM 2108 O O . PHE A 1 278 ? -6.143 -11.979 6.434 1.00 62.78 278 PHE A O 1
ATOM 2115 N N . PRO A 1 279 ? -7.066 -13.901 7.160 1.00 57.19 279 PRO A N 1
ATOM 2116 C CA . PRO A 1 279 ? -6.872 -13.602 8.568 1.00 57.19 279 PRO A CA 1
ATOM 2117 C C . PRO A 1 279 ? -5.408 -13.883 8.921 1.00 57.19 279 PRO A C 1
ATOM 2119 O O . PRO A 1 279 ? -5.094 -14.879 9.572 1.00 57.19 279 PRO A O 1
ATOM 2122 N N . PHE A 1 280 ? -4.483 -13.041 8.453 1.00 56.78 280 PHE A N 1
ATOM 2123 C CA . PHE A 1 280 ? -3.122 -13.068 8.971 1.00 56.78 280 PHE A CA 1
ATOM 2124 C C . PHE A 1 280 ? -3.231 -12.783 10.468 1.00 56.78 280 PHE A C 1
ATOM 2126 O O . PHE A 1 280 ? -3.699 -11.715 10.858 1.00 56.78 280 PHE A O 1
ATOM 2133 N N . GLN A 1 281 ? -2.910 -13.785 11.296 1.00 49.72 281 GLN A N 1
ATOM 2134 C CA . GLN A 1 281 ? -3.043 -13.696 12.747 1.00 49.72 281 GLN A CA 1
ATOM 2135 C C . GLN A 1 281 ? -2.318 -12.442 13.228 1.00 49.72 281 GLN A C 1
ATOM 2137 O O . GLN A 1 281 ? -1.102 -12.333 13.068 1.00 49.72 281 GLN A O 1
ATOM 2142 N N . ILE A 1 282 ? -3.088 -11.496 13.766 1.00 50.31 282 ILE A N 1
ATOM 2143 C CA . ILE A 1 282 ? -2.582 -10.297 14.425 1.00 50.31 282 ILE A CA 1
ATOM 2144 C C . ILE A 1 282 ? -2.188 -10.726 15.838 1.00 50.31 282 ILE A C 1
ATOM 2146 O O . ILE A 1 282 ? -2.980 -10.593 16.765 1.00 50.31 282 ILE A O 1
ATOM 2150 N N . GLY A 1 283 ? -0.995 -11.311 15.963 1.00 45.12 283 GLY A N 1
ATOM 2151 C CA . GLY A 1 283 ? -0.396 -11.686 17.243 1.00 45.12 283 GLY A CA 1
ATOM 2152 C C . GLY A 1 283 ? -1.065 -12.850 17.984 1.00 45.12 283 GLY A C 1
ATOM 2153 O O . GLY A 1 283 ? -2.244 -13.165 17.808 1.00 45.12 283 GLY A O 1
ATOM 2154 N N . ARG A 1 284 ? -0.288 -13.512 18.845 1.00 40.31 284 ARG A N 1
ATOM 2155 C CA . ARG A 1 284 ? -0.805 -14.468 19.831 1.00 40.31 284 ARG A CA 1
ATOM 2156 C C . ARG A 1 284 ? -1.090 -13.703 21.123 1.00 40.31 284 ARG A C 1
ATOM 2158 O O . ARG A 1 284 ? -0.306 -13.755 22.049 1.00 40.31 284 ARG A O 1
ATOM 2165 N N . GLY A 1 285 ? -2.245 -13.045 21.178 1.00 47.66 285 GLY A N 1
ATOM 2166 C CA . GLY A 1 285 ? -2.893 -12.712 22.447 1.00 47.66 285 GLY A CA 1
ATOM 2167 C C . GLY A 1 285 ? -2.359 -11.496 23.202 1.00 47.66 285 GLY A C 1
ATOM 2168 O O . GLY A 1 285 ? -1.740 -11.666 24.231 1.00 47.66 285 GLY A O 1
ATOM 2169 N N . ASP A 1 286 ? -2.709 -10.290 22.750 1.00 51.53 286 ASP A N 1
ATOM 2170 C CA . ASP A 1 286 ? -3.247 -9.223 23.620 1.00 51.53 286 ASP A CA 1
ATOM 2171 C C . ASP A 1 286 ? -3.625 -7.986 22.790 1.00 51.53 286 ASP A C 1
ATOM 2173 O O . ASP A 1 286 ? -3.198 -6.861 23.023 1.00 51.53 286 ASP A O 1
ATOM 2177 N N . ARG A 1 287 ? -4.490 -8.177 21.780 1.00 59.00 287 ARG A N 1
ATOM 2178 C CA . ARG A 1 287 ? -5.049 -7.043 21.016 1.00 59.00 287 ARG A CA 1
ATOM 2179 C C . ARG A 1 287 ? -5.904 -6.115 21.894 1.00 59.00 287 ARG A C 1
ATOM 2181 O O . ARG A 1 287 ? -6.156 -4.985 21.499 1.00 59.00 287 ARG A O 1
ATOM 2188 N N . PHE A 1 288 ? -6.368 -6.608 23.041 1.00 68.81 288 PHE A N 1
ATOM 2189 C CA . PHE A 1 288 ? -7.298 -5.918 23.922 1.00 68.81 288 PHE A CA 1
ATOM 2190 C C . PHE A 1 288 ? -6.684 -5.688 25.297 1.00 68.81 288 PHE A C 1
ATOM 2192 O O . PHE A 1 288 ? -6.040 -6.577 25.860 1.00 68.81 288 PHE A O 1
ATOM 2199 N N . SER A 1 289 ? -6.955 -4.516 25.871 1.00 72.88 289 SER A N 1
ATOM 2200 C CA . SER A 1 289 ? -6.577 -4.196 27.246 1.00 72.88 289 SER A CA 1
ATOM 2201 C C . SER A 1 289 ? -7.085 -5.255 28.235 1.00 72.88 289 SER A C 1
ATOM 2203 O O . SER A 1 289 ? -8.122 -5.893 28.022 1.00 72.88 289 SER A O 1
ATOM 2205 N N . ALA A 1 290 ? -6.384 -5.420 29.363 1.00 76.94 290 ALA A N 1
ATOM 2206 C CA . ALA A 1 290 ? -6.778 -6.365 30.413 1.00 76.94 290 ALA A CA 1
ATOM 2207 C C . ALA A 1 290 ? -8.237 -6.159 30.874 1.00 76.94 290 ALA A C 1
ATOM 2209 O O . ALA A 1 290 ? -8.963 -7.127 31.093 1.00 76.94 290 ALA A O 1
ATOM 2210 N N . ARG A 1 291 ? -8.697 -4.897 30.931 1.00 76.44 291 ARG A N 1
ATOM 2211 C CA . ARG A 1 291 ? -10.091 -4.542 31.246 1.00 76.44 291 ARG A CA 1
ATOM 2212 C C . ARG A 1 291 ? -11.064 -5.074 30.193 1.00 76.44 291 ARG A C 1
ATOM 2214 O O . ARG A 1 291 ? -12.069 -5.678 30.549 1.00 76.44 291 ARG A O 1
ATOM 2221 N N . THR A 1 292 ? -10.769 -4.892 28.909 1.00 83.12 292 THR A N 1
ATOM 2222 C CA . THR A 1 292 ? -11.624 -5.391 27.823 1.00 83.12 292 THR A CA 1
ATOM 2223 C C . THR A 1 292 ? -11.668 -6.915 27.796 1.00 83.12 292 THR A C 1
ATOM 2225 O O . THR A 1 292 ? -12.744 -7.481 27.627 1.00 83.12 292 THR A O 1
ATOM 2228 N N . ARG A 1 293 ? -10.543 -7.601 28.037 1.00 81.06 293 ARG A N 1
ATOM 2229 C CA . ARG A 1 293 ? -10.527 -9.070 28.161 1.00 81.06 293 ARG A CA 1
ATOM 2230 C C . ARG A 1 293 ? -11.391 -9.561 29.316 1.00 81.06 293 ARG A C 1
ATOM 2232 O O . ARG A 1 293 ? -12.122 -10.529 29.137 1.00 81.06 293 ARG A O 1
ATOM 2239 N N . HIS A 1 294 ? -11.355 -8.872 30.454 1.00 82.81 294 HIS A N 1
ATOM 2240 C CA . HIS A 1 294 ? -12.232 -9.170 31.583 1.00 82.81 294 HIS A CA 1
ATOM 2241 C C . HIS A 1 294 ? -13.709 -8.991 31.211 1.00 82.81 294 HIS A C 1
ATOM 2243 O O . HIS A 1 294 ? -14.501 -9.905 31.404 1.00 82.81 294 HIS A O 1
ATOM 2249 N N . ILE A 1 295 ? -14.072 -7.862 30.587 1.00 84.31 295 ILE A N 1
ATOM 2250 C CA . ILE A 1 295 ? -15.448 -7.595 30.132 1.00 84.31 295 ILE A CA 1
ATOM 2251 C C . ILE A 1 295 ? -15.922 -8.672 29.149 1.00 84.31 295 ILE A C 1
ATOM 2253 O O . ILE A 1 295 ? -17.039 -9.167 29.269 1.00 84.31 295 ILE A O 1
ATOM 2257 N N . ILE A 1 296 ? -15.083 -9.045 28.179 1.00 84.75 296 ILE A N 1
ATOM 2258 C CA . ILE A 1 296 ? -15.415 -10.074 27.190 1.00 84.75 296 ILE A CA 1
ATOM 2259 C C . ILE A 1 296 ? -15.559 -11.442 27.869 1.00 84.75 296 ILE A C 1
ATOM 2261 O O . ILE A 1 296 ? -16.543 -12.129 27.612 1.00 84.75 296 ILE A O 1
ATOM 2265 N N . GLY A 1 297 ? -14.631 -11.822 28.751 1.00 82.69 297 GLY A N 1
ATOM 2266 C CA . GLY A 1 297 ? -14.667 -13.101 29.464 1.00 82.69 297 GLY A CA 1
ATOM 2267 C C . GLY A 1 297 ? -15.857 -13.240 30.419 1.00 82.69 297 GLY A C 1
ATOM 2268 O O . GLY A 1 297 ? -16.428 -14.319 30.531 1.00 82.69 297 GLY A O 1
ATOM 2269 N N . GLU A 1 298 ? -16.276 -12.151 31.066 1.00 84.06 298 GLU A N 1
ATOM 2270 C CA . GLU A 1 298 ? -17.464 -12.135 31.932 1.00 84.06 298 GLU A CA 1
ATOM 2271 C C . GLU A 1 298 ? -18.781 -12.012 31.160 1.00 84.06 298 GLU A C 1
ATOM 2273 O O . GLU A 1 298 ? -19.849 -12.359 31.673 1.00 84.06 298 GLU A O 1
ATOM 2278 N N . SER A 1 299 ? -18.740 -11.490 29.933 1.00 83.62 299 SER A N 1
ATOM 2279 C CA . SER A 1 299 ? -19.939 -11.331 29.122 1.00 83.62 299 SER A CA 1
ATOM 2280 C C . SER A 1 299 ? -20.533 -12.695 28.760 1.00 83.62 299 SER A C 1
ATOM 2282 O O . SER A 1 299 ? -19.835 -13.592 28.301 1.00 83.62 299 SER A O 1
ATOM 2284 N N . GLN A 1 300 ? -21.847 -12.854 28.935 1.00 82.31 300 GLN A N 1
ATOM 2285 C CA . GLN A 1 300 ? -22.569 -14.074 28.562 1.00 82.31 300 GLN A CA 1
ATOM 2286 C C . GLN A 1 300 ? -23.779 -13.773 27.665 1.00 82.31 300 GLN A C 1
ATOM 2288 O O . GLN A 1 300 ? -24.424 -12.718 27.766 1.00 82.31 300 GLN A O 1
ATOM 2293 N N . GLY A 1 301 ? -24.099 -14.743 26.803 1.00 83.12 301 GLY A N 1
ATOM 2294 C CA . GLY A 1 301 ? -25.219 -14.713 25.858 1.00 83.12 301 GLY A CA 1
ATOM 2295 C C . GLY A 1 301 ? -24.796 -14.532 24.398 1.00 83.12 301 GLY A C 1
ATOM 2296 O O . GLY A 1 301 ? -23.610 -14.472 24.080 1.00 83.12 301 GLY A O 1
ATOM 2297 N N . GLU A 1 302 ? -25.779 -14.455 23.501 1.00 87.25 302 GLU A N 1
ATOM 2298 C CA . GLU A 1 302 ? -25.556 -14.159 22.081 1.00 87.25 302 GLU A CA 1
ATOM 2299 C C . GLU A 1 302 ? -25.756 -12.660 21.816 1.00 87.25 302 GLU A C 1
ATOM 2301 O O . GLU A 1 302 ? -26.802 -12.098 22.146 1.00 87.25 302 GLU A O 1
ATOM 2306 N N . ILE A 1 303 ? -24.750 -12.011 21.224 1.00 88.88 303 ILE A N 1
ATOM 2307 C CA . ILE A 1 303 ? -24.781 -10.591 20.857 1.00 88.88 303 ILE A CA 1
ATOM 2308 C C . ILE A 1 303 ? -24.738 -10.499 19.336 1.00 88.88 303 ILE A C 1
ATOM 2310 O O . ILE A 1 303 ? -23.762 -10.904 18.702 1.00 88.88 303 ILE A O 1
ATOM 2314 N N . ARG A 1 304 ? -25.783 -9.939 18.731 1.00 89.19 304 ARG A N 1
ATOM 2315 C CA . ARG A 1 304 ? -25.801 -9.650 17.298 1.00 89.19 304 ARG A CA 1
ATOM 2316 C C . ARG A 1 304 ? -25.211 -8.266 17.079 1.00 89.19 304 ARG A C 1
ATOM 2318 O O . ARG A 1 304 ? -25.792 -7.271 17.495 1.00 89.19 304 ARG A O 1
ATOM 2325 N N . ALA A 1 305 ? -24.062 -8.209 16.422 1.00 89.31 305 ALA A N 1
ATOM 2326 C CA . ALA A 1 305 ? -23.368 -6.963 16.148 1.00 89.31 305 ALA A CA 1
ATOM 2327 C C . ALA A 1 305 ? -23.546 -6.585 14.677 1.00 89.31 305 ALA A C 1
ATOM 2329 O O . ALA A 1 305 ? -22.991 -7.235 13.794 1.00 89.31 305 ALA A O 1
ATOM 2330 N N . ILE A 1 306 ? -24.342 -5.556 14.411 1.00 87.94 306 ILE A N 1
ATOM 2331 C CA . ILE A 1 306 ? -24.662 -5.075 13.072 1.00 87.94 306 ILE A CA 1
ATOM 2332 C C . ILE A 1 306 ? -23.844 -3.816 12.803 1.00 87.94 306 ILE A C 1
ATOM 2334 O O . ILE A 1 306 ? -24.081 -2.774 13.407 1.00 87.94 306 ILE A O 1
ATOM 2338 N N . LEU A 1 307 ? -22.887 -3.902 11.886 1.00 87.06 307 LEU A N 1
ATOM 2339 C CA . LEU A 1 307 ? -22.138 -2.742 11.422 1.00 87.06 307 LEU A CA 1
ATOM 2340 C C . LEU A 1 307 ? -22.901 -2.108 10.252 1.00 87.06 307 LEU A C 1
ATOM 2342 O O . LEU A 1 307 ? -22.962 -2.696 9.167 1.00 87.06 307 LEU A O 1
ATOM 2346 N N . PHE A 1 308 ? -23.511 -0.948 10.499 1.00 87.38 308 PHE A N 1
ATOM 2347 C CA . PHE A 1 308 ? -24.326 -0.209 9.538 1.00 87.38 308 PHE A CA 1
ATOM 2348 C C . PHE A 1 308 ? -23.533 0.956 8.950 1.00 87.38 308 PHE A C 1
ATOM 2350 O O . PHE A 1 308 ? -23.506 2.068 9.479 1.00 87.38 308 PHE A O 1
ATOM 2357 N N . VAL A 1 309 ? -22.835 0.668 7.858 1.00 84.31 309 VAL A N 1
ATOM 2358 C CA . VAL A 1 309 ? -21.950 1.614 7.180 1.00 84.31 309 VAL A CA 1
ATOM 2359 C C . VAL A 1 309 ? -21.731 1.149 5.745 1.00 84.31 309 VAL A C 1
ATOM 2361 O O . VAL A 1 309 ? -21.712 -0.049 5.452 1.00 84.31 309 VAL A O 1
ATOM 2364 N N . SER A 1 310 ? -21.551 2.100 4.835 1.00 77.06 310 SER A N 1
ATOM 2365 C CA . SER A 1 310 ? -21.163 1.801 3.458 1.00 77.06 310 SER A CA 1
ATOM 2366 C C . SER A 1 310 ? -19.780 1.149 3.409 1.00 77.06 310 SER A C 1
ATOM 2368 O O . SER A 1 310 ? -18.831 1.665 4.000 1.00 77.06 310 SER A O 1
ATOM 2370 N N . ARG A 1 311 ? -19.612 0.074 2.624 1.00 69.94 311 ARG A N 1
ATOM 2371 C CA . ARG A 1 311 ? -18.301 -0.568 2.396 1.00 69.94 311 ARG A CA 1
ATOM 2372 C C . ARG A 1 311 ? -17.273 0.373 1.763 1.00 69.94 311 ARG A C 1
ATOM 2374 O O . ARG A 1 311 ? -16.084 0.072 1.771 1.00 69.94 311 ARG A O 1
ATOM 2381 N N . LYS A 1 312 ? -17.729 1.490 1.186 1.00 59.84 312 LYS A N 1
ATOM 2382 C CA . LYS A 1 312 ? -16.883 2.521 0.568 1.00 59.84 312 LYS A CA 1
ATOM 2383 C C . LYS A 1 312 ? -16.359 3.550 1.571 1.00 59.84 312 LYS A C 1
ATOM 2385 O O . LYS A 1 312 ? -15.441 4.290 1.234 1.00 59.84 312 LYS A O 1
ATOM 2390 N N . ASN A 1 313 ? -16.928 3.611 2.777 1.00 68.56 313 ASN A N 1
ATOM 2391 C CA . ASN A 1 313 ? -16.462 4.512 3.827 1.00 68.56 313 ASN A CA 1
ATOM 2392 C C . ASN A 1 313 ? -15.090 4.020 4.350 1.00 68.56 313 ASN A C 1
ATOM 2394 O O . ASN A 1 313 ? -14.973 2.833 4.669 1.00 68.56 313 ASN A O 1
ATOM 2398 N N . PRO A 1 314 ? -14.051 4.878 4.453 1.00 63.25 314 PRO A N 1
ATOM 2399 C CA . PRO A 1 314 ? -12.751 4.489 5.012 1.00 63.25 314 PRO A CA 1
ATOM 2400 C C . PRO A 1 314 ? -12.848 3.861 6.413 1.00 63.25 314 PRO A C 1
ATOM 2402 O O . PRO A 1 314 ? -12.098 2.935 6.720 1.00 63.25 314 PRO A O 1
ATOM 2405 N N . GLU A 1 315 ? -13.808 4.292 7.235 1.00 67.75 315 GLU A N 1
ATOM 2406 C CA . GLU A 1 315 ? -13.996 3.793 8.604 1.00 67.75 315 GLU A CA 1
ATOM 2407 C C . GLU A 1 315 ? -14.533 2.357 8.667 1.00 67.75 315 GLU A C 1
ATOM 2409 O O . GLU A 1 315 ? -14.327 1.663 9.666 1.00 67.75 315 GLU A O 1
ATOM 2414 N N . PHE A 1 316 ? -15.174 1.869 7.595 1.00 72.75 316 PHE A N 1
ATOM 2415 C CA . PHE A 1 316 ? -15.711 0.506 7.546 1.00 72.75 316 PHE A CA 1
ATOM 2416 C C . PHE A 1 316 ? -14.627 -0.532 7.819 1.00 72.75 316 PHE A C 1
ATOM 2418 O O . PHE A 1 316 ? -14.872 -1.498 8.537 1.00 72.75 316 PHE A O 1
ATOM 2425 N N . ARG A 1 317 ? -13.424 -0.330 7.274 1.00 67.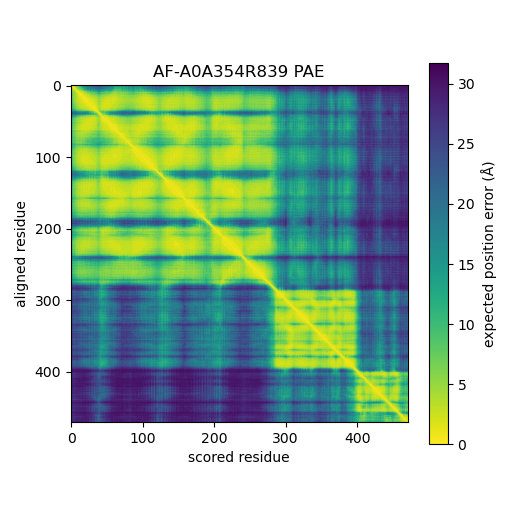81 317 ARG A N 1
ATOM 2426 C CA . ARG A 1 317 ? -12.319 -1.292 7.381 1.00 67.81 317 ARG A CA 1
ATOM 2427 C C . ARG A 1 317 ? -11.834 -1.407 8.823 1.00 67.81 317 ARG A C 1
ATOM 2429 O O . ARG A 1 317 ? -11.751 -2.512 9.358 1.00 67.81 317 ARG A O 1
ATOM 2436 N N . THR A 1 318 ? -11.599 -0.267 9.470 1.00 67.19 318 THR A N 1
ATOM 2437 C CA . THR A 1 318 ? -11.185 -0.193 10.877 1.00 67.19 318 THR A CA 1
ATOM 2438 C C . THR A 1 318 ? -12.244 -0.809 11.788 1.00 67.19 318 THR A C 1
ATOM 2440 O O . THR A 1 318 ? -11.932 -1.668 12.615 1.00 67.19 318 THR A O 1
ATOM 2443 N N . ALA A 1 319 ? -13.514 -0.451 11.588 1.00 72.38 319 ALA A N 1
ATOM 2444 C CA . ALA A 1 319 ? -14.611 -0.938 12.413 1.00 72.38 319 ALA A CA 1
ATOM 2445 C C . ALA A 1 319 ? -14.928 -2.421 12.202 1.00 72.38 319 ALA A C 1
ATOM 2447 O O . ALA A 1 319 ? -15.128 -3.157 13.169 1.00 72.38 319 ALA A O 1
ATOM 2448 N N . ALA A 1 320 ? -14.912 -2.896 10.955 1.00 71.19 320 ALA A N 1
ATOM 2449 C CA . ALA A 1 320 ? -15.082 -4.309 10.644 1.00 71.19 320 ALA A CA 1
ATOM 2450 C C . ALA A 1 320 ? -13.932 -5.143 11.219 1.00 71.19 320 ALA A C 1
ATOM 2452 O O . ALA A 1 320 ? -14.183 -6.203 11.795 1.00 71.19 320 ALA A O 1
ATOM 2453 N N . GLY A 1 321 ? -12.692 -4.657 11.113 1.00 69.25 321 GLY A N 1
ATOM 2454 C CA . GLY A 1 321 ? -11.512 -5.307 11.678 1.00 69.25 321 GLY A CA 1
ATOM 2455 C C . GLY A 1 321 ? -11.525 -5.360 13.208 1.00 69.25 321 GLY A C 1
ATOM 2456 O O . GLY A 1 321 ? -11.120 -6.374 13.785 1.00 69.25 321 GLY A O 1
ATOM 2457 N N . LEU A 1 322 ? -12.000 -4.303 13.876 1.00 76.38 322 LEU A N 1
ATOM 2458 C CA . LEU A 1 322 ? -12.190 -4.282 15.329 1.00 76.38 322 LEU A CA 1
ATOM 2459 C C . LEU A 1 322 ? -13.286 -5.267 15.750 1.00 76.38 322 LEU A C 1
ATOM 2461 O O . LEU A 1 322 ? -13.051 -6.115 16.609 1.00 76.38 322 LEU A O 1
ATOM 2465 N N . LEU A 1 323 ? -14.448 -5.231 15.091 1.00 81.25 323 LEU A N 1
ATOM 2466 C CA . LEU A 1 323 ? -15.571 -6.112 15.409 1.00 81.25 323 LEU A CA 1
ATOM 2467 C C . LEU A 1 323 ? -15.228 -7.598 15.214 1.00 81.25 323 LEU A C 1
ATOM 2469 O O . LEU A 1 323 ? -15.601 -8.434 16.037 1.00 81.25 323 LEU A O 1
ATOM 2473 N N . ARG A 1 324 ? -14.481 -7.935 14.154 1.00 77.19 324 ARG A N 1
ATOM 2474 C CA . ARG A 1 324 ? -13.975 -9.302 13.941 1.00 77.19 324 ARG A CA 1
ATOM 2475 C C . ARG A 1 324 ? -13.047 -9.737 15.062 1.00 77.19 324 ARG A C 1
ATOM 2477 O O . ARG A 1 324 ? -13.171 -10.867 15.522 1.00 77.19 324 ARG A O 1
ATOM 2484 N N . ALA A 1 325 ? -12.157 -8.859 15.523 1.00 73.62 325 ALA A N 1
ATOM 2485 C CA . ALA A 1 325 ? -11.307 -9.187 16.660 1.00 73.62 325 ALA A CA 1
ATOM 2486 C C . ALA A 1 325 ? -12.098 -9.385 17.944 1.00 73.62 325 ALA A C 1
ATOM 2488 O O . ALA A 1 325 ? -11.807 -10.336 18.657 1.00 73.62 325 ALA A O 1
ATOM 2489 N N . PHE A 1 326 ? -13.115 -8.566 18.217 1.00 78.75 326 PHE A N 1
ATOM 2490 C CA . PHE A 1 326 ? -13.998 -8.797 19.361 1.00 78.75 326 PHE A CA 1
ATOM 2491 C C . PHE A 1 326 ? -14.671 -10.172 19.264 1.00 78.75 326 PHE A C 1
ATOM 2493 O O . PHE A 1 326 ? -14.670 -10.923 20.236 1.00 78.75 326 PHE A O 1
ATOM 2500 N N . ALA A 1 327 ? -15.177 -10.548 18.085 1.00 78.12 327 ALA A N 1
ATOM 2501 C CA . ALA A 1 327 ? -15.791 -11.858 17.876 1.00 78.12 327 ALA A CA 1
ATOM 2502 C C . ALA A 1 327 ? -14.804 -13.024 18.056 1.00 78.12 327 ALA A C 1
ATOM 2504 O O . ALA A 1 327 ? -15.140 -14.018 18.699 1.00 78.12 327 ALA A O 1
ATOM 2505 N N . GLN A 1 328 ? -13.580 -12.894 17.541 1.00 76.19 328 GLN A N 1
ATOM 2506 C CA . GLN A 1 328 ? -12.524 -13.898 17.702 1.00 76.19 328 GLN A CA 1
ATOM 2507 C C . GLN A 1 328 ? -12.050 -14.012 19.156 1.00 76.19 328 GLN A C 1
ATOM 2509 O O . GLN A 1 328 ? -11.944 -15.120 19.676 1.00 76.19 328 GLN A O 1
ATOM 2514 N N . ALA A 1 329 ? -11.804 -12.884 19.827 1.00 75.25 329 ALA A N 1
ATOM 2515 C CA . ALA A 1 329 ? -11.375 -12.857 21.221 1.00 75.25 329 ALA A CA 1
ATOM 2516 C C . ALA A 1 329 ? -12.454 -13.415 22.151 1.00 75.25 329 ALA A C 1
ATOM 2518 O O . ALA A 1 329 ? -12.136 -14.178 23.056 1.00 75.25 329 ALA A O 1
ATOM 2519 N N . SER A 1 330 ? -13.727 -13.110 21.892 1.00 80.56 330 SER A N 1
ATOM 2520 C CA . SER A 1 330 ? -14.824 -13.668 22.678 1.00 80.56 330 SER A CA 1
ATOM 2521 C C . SER A 1 330 ? -14.961 -15.180 22.512 1.00 80.56 330 SER A C 1
ATOM 2523 O O . SER A 1 330 ? -15.149 -15.896 23.494 1.00 80.56 330 SER A O 1
ATOM 2525 N N . ALA A 1 331 ? -14.770 -15.690 21.290 1.00 78.38 331 ALA A N 1
ATOM 2526 C CA . ALA A 1 331 ? -14.725 -17.128 21.041 1.00 78.38 331 ALA A CA 1
ATOM 2527 C C . ALA A 1 331 ? -13.530 -17.811 21.734 1.00 78.38 331 ALA A C 1
ATOM 2529 O O . ALA A 1 331 ? -13.677 -18.926 22.227 1.00 78.38 331 ALA A O 1
ATOM 2530 N N . ALA A 1 332 ? -12.368 -17.152 21.794 1.00 75.75 332 ALA A N 1
ATOM 2531 C CA . ALA A 1 332 ? -11.171 -17.687 22.446 1.00 75.75 332 ALA A CA 1
ATOM 2532 C C . ALA A 1 332 ? -11.261 -17.678 23.983 1.00 75.75 332 ALA A C 1
ATOM 2534 O O . ALA A 1 332 ? -10.778 -18.607 24.625 1.00 75.75 332 ALA A O 1
ATOM 2535 N N . LEU A 1 333 ? -11.878 -16.646 24.569 1.00 78.62 333 LEU A N 1
ATOM 2536 C CA . LEU A 1 333 ? -12.022 -16.471 26.021 1.00 78.62 333 LEU A CA 1
ATOM 2537 C C . LEU A 1 333 ? -13.238 -17.211 26.610 1.00 78.62 333 LEU A C 1
ATOM 2539 O O . LEU A 1 333 ? -13.381 -17.257 27.828 1.00 78.62 333 LEU A O 1
ATOM 2543 N N . GLY A 1 334 ? -14.113 -17.779 25.771 1.00 71.75 334 GLY A N 1
ATOM 2544 C CA . GLY A 1 334 ? -15.341 -18.451 26.215 1.00 71.75 334 GLY A CA 1
ATOM 2545 C C . GLY A 1 334 ? -16.453 -17.498 26.677 1.00 71.75 334 GLY A C 1
ATOM 2546 O O . GLY A 1 334 ? -17.330 -17.911 27.432 1.00 71.75 334 GLY A O 1
ATOM 2547 N N . GLY A 1 335 ? -16.403 -16.236 26.239 1.00 79.81 335 GLY A N 1
ATOM 2548 C CA . GLY A 1 335 ? -17.361 -15.180 26.576 1.00 79.81 335 GLY A CA 1
ATOM 2549 C C . GLY A 1 335 ? -18.614 -15.164 25.691 1.00 79.81 335 GLY A C 1
ATOM 2550 O O . GLY A 1 335 ? -19.002 -16.165 25.083 1.00 79.81 335 GLY A O 1
ATOM 2551 N N . ALA A 1 336 ? -19.263 -14.000 25.580 1.00 81.56 336 ALA A N 1
ATOM 2552 C CA . ALA A 1 336 ? -20.490 -13.836 24.804 1.00 81.56 336 ALA A CA 1
ATOM 2553 C C . ALA A 1 336 ? -20.265 -14.136 23.315 1.00 81.56 336 ALA A C 1
ATOM 2555 O O . ALA A 1 336 ? -19.332 -13.641 22.684 1.00 81.56 336 ALA A O 1
ATOM 2556 N N . ARG A 1 337 ? -21.154 -14.904 22.689 1.00 85.19 337 ARG A N 1
ATOM 2557 C CA . ARG A 1 337 ? -21.036 -15.220 21.264 1.00 85.19 337 ARG A CA 1
ATOM 2558 C C . ARG A 1 337 ? -21.414 -13.998 20.429 1.00 85.19 337 ARG A C 1
ATOM 2560 O O . ARG A 1 337 ? -22.596 -13.706 20.247 1.00 85.19 337 ARG A O 1
ATOM 2567 N N . ILE A 1 338 ? -20.411 -13.290 19.916 1.00 86.25 338 ILE A N 1
ATOM 2568 C CA . ILE A 1 338 ? -20.608 -12.119 19.056 1.00 86.25 338 ILE A CA 1
ATOM 2569 C C . ILE A 1 338 ? -20.783 -12.583 17.608 1.00 86.25 338 ILE A C 1
ATOM 2571 O O . ILE A 1 338 ? -19.889 -13.194 17.024 1.00 86.25 338 ILE A O 1
ATOM 2575 N N . MET A 1 339 ? -21.937 -12.275 17.022 1.00 83.19 339 MET A N 1
ATOM 2576 C CA . MET A 1 339 ? -22.269 -12.564 15.628 1.00 83.19 339 MET A CA 1
ATOM 2577 C C . MET A 1 339 ? -22.179 -11.285 14.788 1.00 83.19 339 MET A C 1
ATOM 2579 O O . MET A 1 339 ? -23.128 -10.492 14.801 1.00 83.19 339 MET A O 1
ATOM 2583 N N . PRO A 1 340 ? -21.069 -11.058 14.063 1.00 82.88 340 PRO A N 1
ATOM 2584 C CA . PRO A 1 340 ? -20.929 -9.889 13.208 1.00 82.88 340 PRO A CA 1
ATOM 2585 C C . PRO A 1 340 ? -21.809 -10.010 11.956 1.00 82.88 340 PRO A C 1
ATOM 2587 O O . PRO A 1 340 ? -21.772 -11.014 11.244 1.00 82.88 340 PRO A O 1
ATOM 2590 N N . ARG A 1 341 ? -22.572 -8.958 11.655 1.00 81.44 341 ARG A N 1
ATOM 2591 C CA . ARG A 1 341 ? -23.339 -8.781 10.418 1.00 81.44 341 ARG A CA 1
ATOM 2592 C C . ARG A 1 341 ? -23.006 -7.422 9.814 1.00 81.44 341 ARG A C 1
ATOM 2594 O O . ARG A 1 341 ? -23.077 -6.404 10.489 1.00 81.44 341 ARG A O 1
ATOM 2601 N N . TYR A 1 342 ? -22.690 -7.403 8.527 1.00 83.25 342 TYR A N 1
ATOM 2602 C CA . TYR A 1 342 ? -22.376 -6.175 7.797 1.00 83.25 342 TYR A CA 1
ATOM 2603 C C . TYR A 1 342 ? -23.571 -5.781 6.939 1.00 83.25 342 TYR A C 1
ATOM 2605 O O . TYR A 1 342 ? -24.000 -6.574 6.099 1.00 83.25 342 TYR A O 1
ATOM 2613 N N . VAL A 1 343 ? -24.109 -4.582 7.154 1.00 79.88 343 VAL A N 1
ATOM 2614 C CA . VAL A 1 343 ? -25.231 -4.047 6.375 1.00 79.88 343 VAL A CA 1
ATOM 2615 C C . VAL A 1 343 ? -24.752 -2.802 5.649 1.00 79.88 343 VAL A C 1
ATOM 2617 O O . VAL A 1 343 ? -24.475 -1.780 6.271 1.00 79.88 343 VAL A O 1
ATOM 2620 N N . ASP A 1 344 ? -24.653 -2.915 4.326 1.00 78.12 344 ASP A N 1
ATOM 2621 C CA . ASP A 1 344 ? -24.309 -1.802 3.448 1.00 78.12 344 ASP A CA 1
ATOM 2622 C C . ASP A 1 344 ? -25.603 -1.221 2.844 1.00 78.12 344 ASP A C 1
ATOM 2624 O O . ASP A 1 344 ? -26.333 -1.974 2.185 1.00 78.12 344 ASP A O 1
ATOM 2628 N N . PRO A 1 345 ? -25.882 0.086 3.021 1.00 77.06 345 PRO A N 1
ATOM 2629 C CA . PRO A 1 345 ? -27.068 0.748 2.474 1.00 77.06 345 PRO A CA 1
ATOM 2630 C C . PRO A 1 345 ? -27.268 0.572 0.965 1.00 77.06 345 PRO A C 1
ATOM 2632 O O . PRO A 1 345 ? -28.402 0.548 0.490 1.00 77.06 345 PRO A O 1
ATOM 2635 N N . PHE A 1 346 ? -26.179 0.441 0.206 1.00 72.88 346 PHE A N 1
ATOM 2636 C CA . PHE A 1 346 ? -26.215 0.336 -1.249 1.00 72.88 346 PHE A CA 1
ATOM 2637 C C . PHE A 1 346 ? -26.422 -1.098 -1.743 1.00 72.88 346 PHE A C 1
ATOM 2639 O O . PHE A 1 346 ? -26.947 -1.286 -2.839 1.00 72.88 346 PHE A O 1
ATOM 2646 N N . TRP A 1 347 ? -25.996 -2.100 -0.968 1.00 67.25 347 TRP A N 1
ATOM 2647 C CA . TRP A 1 347 ? -26.053 -3.511 -1.374 1.00 67.25 347 TRP A CA 1
ATOM 2648 C C . TRP A 1 347 ? -27.224 -4.279 -0.754 1.00 67.25 347 TRP A C 1
ATOM 2650 O O . TRP A 1 347 ? -27.734 -5.199 -1.387 1.00 67.25 347 TRP A O 1
ATOM 2660 N N . ASP A 1 348 ? -27.663 -3.911 0.453 1.00 72.12 348 ASP A N 1
ATOM 2661 C CA . ASP A 1 348 ? -28.829 -4.498 1.126 1.00 72.12 348 ASP A CA 1
ATOM 2662 C C . ASP A 1 348 ? -29.802 -3.385 1.563 1.00 72.12 348 ASP A C 1
ATOM 2664 O O . ASP A 1 348 ? -29.882 -3.037 2.750 1.00 72.12 348 ASP A O 1
ATOM 2668 N N . PRO A 1 349 ? -30.552 -2.795 0.608 1.00 75.31 349 PRO A N 1
ATOM 2669 C CA . PRO A 1 349 ? -31.452 -1.684 0.903 1.00 75.31 349 PRO A CA 1
ATOM 2670 C C . PRO A 1 349 ? -32.574 -2.102 1.860 1.00 75.31 349 PRO A C 1
ATOM 2672 O O . PRO A 1 349 ? -32.995 -1.310 2.695 1.00 75.31 349 PRO A O 1
ATOM 2675 N N . ALA A 1 350 ? -33.025 -3.360 1.809 1.00 82.06 350 ALA A N 1
ATOM 2676 C CA . ALA A 1 350 ? -34.093 -3.856 2.672 1.00 82.06 350 ALA A CA 1
ATOM 2677 C C . ALA A 1 350 ? -33.672 -3.902 4.150 1.00 82.06 350 ALA A C 1
ATOM 2679 O O . ALA A 1 350 ? -34.451 -3.512 5.023 1.00 82.06 350 ALA A O 1
ATOM 2680 N N . ALA A 1 351 ? -32.452 -4.362 4.451 1.00 76.50 351 ALA A N 1
ATOM 2681 C CA . ALA A 1 351 ? -31.927 -4.323 5.815 1.00 76.50 351 ALA A CA 1
ATOM 2682 C C . ALA A 1 351 ? -31.632 -2.888 6.274 1.00 76.50 351 ALA A C 1
ATOM 2684 O O . ALA A 1 351 ? -31.932 -2.546 7.418 1.00 76.50 351 ALA A O 1
ATOM 2685 N N . ALA A 1 352 ? -31.117 -2.038 5.382 1.00 79.75 352 ALA A N 1
ATOM 2686 C CA . ALA A 1 352 ? -30.855 -0.635 5.680 1.00 79.75 352 ALA A CA 1
ATOM 2687 C C . ALA A 1 352 ? -32.139 0.132 6.032 1.00 79.75 352 ALA A C 1
ATOM 2689 O O . ALA A 1 352 ? -32.188 0.795 7.064 1.00 79.75 352 ALA A O 1
ATOM 2690 N N . THR A 1 353 ? -33.222 -0.031 5.261 1.00 81.88 353 THR A N 1
ATOM 2691 C CA . THR A 1 353 ? -34.516 0.602 5.564 1.00 81.88 353 THR A CA 1
ATOM 2692 C C . THR A 1 353 ? -35.058 0.172 6.929 1.00 81.88 353 THR A C 1
ATOM 2694 O O . THR A 1 353 ? -35.619 0.995 7.646 1.00 81.88 353 THR A O 1
ATOM 2697 N N . ARG A 1 354 ? -34.858 -1.088 7.347 1.00 86.44 354 ARG A N 1
ATOM 2698 C CA . ARG A 1 354 ? -35.273 -1.545 8.689 1.00 86.44 354 ARG A CA 1
ATOM 2699 C C . ARG A 1 354 ? -34.508 -0.839 9.806 1.00 86.44 354 ARG A C 1
ATOM 2701 O O . ARG A 1 354 ? -35.122 -0.471 10.801 1.00 86.44 354 ARG A O 1
ATOM 2708 N N . LEU A 1 355 ? -33.200 -0.651 9.643 1.00 86.50 355 LEU A N 1
ATOM 2709 C CA . LEU A 1 355 ? -32.359 0.035 10.629 1.00 86.50 355 LEU A CA 1
ATOM 2710 C C . LEU A 1 355 ? -32.693 1.530 10.702 1.00 86.50 355 LEU A C 1
ATOM 2712 O O . LEU A 1 355 ? -32.868 2.065 11.796 1.00 86.50 355 LEU A O 1
ATOM 2716 N N . VAL A 1 356 ? -32.891 2.174 9.551 1.00 84.75 356 VAL A N 1
ATOM 2717 C CA . VAL A 1 356 ? -33.308 3.582 9.469 1.00 84.75 356 VAL A CA 1
ATOM 2718 C C . VAL A 1 356 ? -34.683 3.784 10.118 1.00 84.75 356 VAL A C 1
ATOM 2720 O O . VAL A 1 356 ? -34.842 4.672 10.952 1.00 84.75 356 VAL A O 1
ATOM 2723 N N . ASN A 1 357 ? -35.656 2.909 9.834 1.00 85.69 357 ASN A N 1
ATOM 2724 C CA . ASN A 1 357 ? -36.979 2.940 10.477 1.00 85.69 357 ASN A CA 1
ATOM 2725 C C . ASN A 1 357 ? -36.906 2.693 11.993 1.00 85.69 357 ASN A C 1
ATOM 2727 O O . ASN A 1 357 ? -37.775 3.137 12.738 1.00 85.69 357 ASN A O 1
ATOM 2731 N N . ALA A 1 358 ? -35.869 1.997 12.458 1.00 83.62 358 ALA A N 1
ATOM 2732 C CA . ALA A 1 358 ? -35.601 1.765 13.871 1.00 83.62 358 ALA A CA 1
ATOM 2733 C C . ALA A 1 358 ? -34.848 2.929 14.553 1.00 83.62 358 ALA A C 1
ATOM 2735 O O . ALA A 1 358 ? -34.434 2.763 15.705 1.00 83.62 358 ALA A O 1
ATOM 2736 N N . ALA A 1 359 ? -34.706 4.075 13.869 1.00 85.12 359 ALA A N 1
ATOM 2737 C CA . ALA A 1 359 ? -33.989 5.281 14.290 1.00 85.12 359 ALA A CA 1
ATOM 2738 C C . ALA A 1 359 ? -32.477 5.079 14.512 1.00 85.12 359 ALA A C 1
ATOM 2740 O O . ALA A 1 359 ? -31.870 5.746 15.349 1.00 85.12 359 ALA A O 1
ATOM 2741 N N . VAL A 1 360 ? -31.859 4.155 13.768 1.00 85.19 360 VAL A N 1
ATOM 2742 C CA . VAL A 1 360 ? -30.405 3.947 13.788 1.00 85.19 360 VAL A CA 1
ATOM 2743 C C . VAL A 1 360 ? -29.735 4.893 12.778 1.00 85.19 360 VAL A C 1
ATOM 2745 O O . VAL A 1 360 ? -30.091 4.849 11.597 1.00 85.19 360 VAL A O 1
ATOM 2748 N N . PRO A 1 361 ? -28.765 5.727 13.198 1.00 83.38 361 PRO A N 1
ATOM 2749 C CA . PRO A 1 361 ? -28.022 6.593 12.288 1.00 83.38 361 PRO A CA 1
ATOM 2750 C C . PRO A 1 361 ? -27.080 5.785 11.384 1.00 83.38 361 PRO A C 1
ATOM 2752 O O . PRO A 1 361 ? -26.512 4.774 11.804 1.00 83.38 361 PRO A O 1
ATOM 2755 N N . GLU A 1 362 ? -26.890 6.246 10.146 1.00 78.19 362 GLU A N 1
ATOM 2756 C CA . GLU A 1 362 ? -25.847 5.722 9.254 1.00 78.19 362 GLU A CA 1
ATOM 2757 C C . GLU A 1 362 ? -24.456 5.952 9.867 1.00 78.19 362 GLU A C 1
ATOM 2759 O O . GLU A 1 362 ? -24.263 6.896 10.632 1.00 78.19 362 GLU A O 1
ATOM 2764 N N . ASN A 1 363 ? -23.498 5.080 9.545 1.00 86.56 363 ASN A N 1
ATOM 2765 C CA . ASN A 1 363 ? -22.174 5.029 10.164 1.00 86.56 363 ASN A CA 1
ATOM 2766 C C . ASN A 1 363 ? -22.260 4.712 11.667 1.00 86.56 363 ASN A C 1
ATOM 2768 O O . ASN A 1 363 ? -21.751 5.447 12.506 1.00 86.56 363 ASN A O 1
ATOM 2772 N N . SER A 1 364 ? -22.898 3.600 12.033 1.00 88.69 364 SER A N 1
ATOM 2773 C CA . SER A 1 364 ? -22.926 3.149 13.427 1.00 88.69 364 SER A CA 1
ATOM 2774 C C . SER A 1 364 ? -22.771 1.637 13.569 1.00 88.69 364 SER A C 1
ATOM 2776 O O . SER A 1 364 ? -23.100 0.852 12.677 1.00 88.69 364 SER A O 1
ATOM 2778 N N . LEU A 1 365 ? -22.235 1.220 14.712 1.00 89.00 365 LEU A N 1
ATOM 2779 C CA . LEU A 1 365 ? -22.238 -0.157 15.177 1.00 89.00 365 LEU A CA 1
ATOM 2780 C C . LEU A 1 365 ? -23.423 -0.348 16.126 1.00 89.00 365 LEU A C 1
ATOM 2782 O O . LEU A 1 365 ? -23.487 0.274 17.186 1.00 89.00 365 LEU A O 1
ATOM 2786 N N . VAL A 1 366 ? -24.338 -1.238 15.761 1.00 89.69 366 VAL A N 1
ATOM 2787 C CA . VAL A 1 366 ? -25.482 -1.623 16.589 1.00 89.69 366 VAL A CA 1
ATOM 2788 C C . VAL A 1 366 ? -25.185 -2.959 17.252 1.00 89.69 366 VAL A C 1
ATOM 2790 O O . VAL A 1 366 ? -24.898 -3.944 16.574 1.00 89.69 366 VAL A O 1
ATOM 2793 N N . LEU A 1 367 ? -25.272 -3.015 18.575 1.00 89.88 367 LEU A N 1
ATOM 2794 C CA . LEU A 1 367 ? -25.135 -4.243 19.351 1.00 89.88 367 LEU A CA 1
ATOM 2795 C C . LEU A 1 367 ? -26.499 -4.616 19.930 1.00 89.88 367 LEU A C 1
ATOM 2797 O O . LEU A 1 367 ? -27.048 -3.883 20.750 1.00 89.88 367 LEU A O 1
ATOM 2801 N N . GLU A 1 368 ? -27.046 -5.754 19.513 1.00 88.88 368 GLU A N 1
ATOM 2802 C CA . GLU A 1 368 ? -28.350 -6.252 19.950 1.00 88.88 368 GLU A CA 1
ATOM 2803 C C . GLU A 1 368 ? -28.193 -7.501 20.821 1.00 88.88 368 GLU A C 1
ATOM 2805 O O . GLU A 1 368 ? -27.508 -8.459 20.452 1.00 88.88 368 GLU A O 1
ATOM 2810 N N . ARG A 1 369 ? -28.885 -7.520 21.963 1.00 86.00 369 ARG A N 1
ATOM 2811 C CA . ARG A 1 369 ? -29.044 -8.705 22.814 1.00 86.00 369 ARG A CA 1
ATOM 2812 C C . ARG A 1 369 ? -30.489 -8.779 23.300 1.00 86.00 369 ARG A C 1
ATOM 2814 O O . ARG A 1 369 ? -30.903 -8.011 24.170 1.00 86.00 369 ARG A O 1
ATOM 2821 N N . GLY A 1 370 ? -31.265 -9.708 22.743 1.00 82.56 370 GLY A N 1
ATOM 2822 C CA . GLY A 1 370 ? -32.698 -9.816 23.031 1.00 82.56 370 GLY A CA 1
ATOM 2823 C C . GLY A 1 370 ? -33.450 -8.541 22.631 1.00 82.56 370 GLY A C 1
ATOM 2824 O O . GLY A 1 370 ? -33.443 -8.163 21.465 1.00 82.56 370 GLY A O 1
ATOM 2825 N N . SER A 1 371 ? -34.086 -7.874 23.597 1.00 77.81 371 SER A N 1
ATOM 2826 C CA . SER A 1 371 ? -34.808 -6.603 23.408 1.00 77.81 371 SER A CA 1
ATOM 2827 C C . SER A 1 371 ? -33.952 -5.349 23.628 1.00 77.81 371 SER A C 1
ATOM 2829 O O . SER A 1 371 ? -34.428 -4.234 23.407 1.00 77.81 371 SER A O 1
ATOM 2831 N N . ARG A 1 372 ? -32.702 -5.503 24.084 1.00 82.56 372 ARG A N 1
ATOM 2832 C CA . ARG A 1 372 ? -31.783 -4.387 24.323 1.00 82.56 372 ARG A CA 1
ATOM 2833 C C . ARG A 1 372 ? -30.917 -4.138 23.099 1.00 82.56 372 ARG A C 1
ATOM 2835 O O . ARG A 1 372 ? -30.430 -5.082 22.475 1.00 82.56 372 ARG A O 1
ATOM 2842 N N . ARG A 1 373 ? -30.699 -2.859 22.806 1.00 87.00 373 ARG A N 1
ATOM 2843 C CA . ARG A 1 373 ? -29.824 -2.387 21.737 1.00 87.00 373 ARG A CA 1
ATOM 2844 C C . ARG A 1 373 ? -28.976 -1.229 22.232 1.00 87.00 373 ARG A C 1
ATOM 2846 O O . ARG A 1 373 ? -29.499 -0.326 22.877 1.00 87.00 373 ARG A O 1
ATOM 2853 N N . GLU A 1 374 ? -27.700 -1.265 21.899 1.00 87.62 374 GLU A N 1
ATOM 2854 C CA . GLU A 1 374 ? -26.755 -0.167 22.094 1.00 87.62 374 GLU A CA 1
ATOM 2855 C C . GLU A 1 374 ? -26.250 0.274 20.720 1.00 87.62 374 GLU A C 1
ATOM 2857 O O . GLU A 1 374 ? -26.004 -0.563 19.849 1.00 87.62 374 GLU A O 1
ATOM 2862 N N . ILE A 1 375 ? -26.117 1.583 20.519 1.00 87.81 375 ILE A N 1
ATOM 2863 C CA . ILE A 1 375 ? -25.657 2.172 19.260 1.00 87.81 375 ILE A CA 1
ATOM 2864 C C . ILE A 1 375 ? -24.373 2.939 19.553 1.00 87.81 375 ILE A C 1
ATOM 2866 O O . ILE A 1 375 ? -24.353 3.818 20.412 1.00 87.81 375 ILE A O 1
ATOM 2870 N N . VAL A 1 376 ? -23.311 2.612 18.826 1.00 86.00 376 VAL A N 1
ATOM 2871 C CA . VAL A 1 376 ? -22.027 3.312 18.881 1.00 86.00 376 VAL A CA 1
ATOM 2872 C C . VAL A 1 376 ? -21.810 3.981 17.530 1.00 86.00 376 VAL A C 1
ATOM 2874 O O . VAL A 1 376 ? -21.752 3.298 16.510 1.00 86.00 376 VAL A O 1
ATOM 2877 N N . ALA A 1 377 ? -21.726 5.309 17.502 1.00 83.94 377 ALA A N 1
ATOM 2878 C CA . ALA A 1 377 ? -21.432 6.039 16.272 1.00 83.94 377 ALA A CA 1
ATOM 2879 C C . ALA A 1 377 ? -19.991 5.762 15.807 1.00 83.94 377 ALA A C 1
ATOM 2881 O O . ALA A 1 377 ? -19.075 5.676 16.626 1.00 83.94 377 ALA A O 1
ATOM 2882 N N . LEU A 1 378 ? -19.808 5.610 14.496 1.00 76.62 378 LEU A N 1
ATOM 2883 C CA . LEU A 1 378 ? -18.506 5.568 13.834 1.00 76.62 378 LEU A CA 1
ATOM 2884 C C . LEU A 1 378 ? -18.080 7.024 13.574 1.00 76.62 378 LEU A C 1
ATOM 2886 O O . LEU A 1 378 ? -18.862 7.808 13.033 1.00 76.62 378 LEU A O 1
ATOM 2890 N N . GLY A 1 379 ? -16.903 7.400 14.073 1.00 71.00 379 GLY A N 1
ATOM 2891 C CA . GLY A 1 379 ? -16.356 8.758 14.020 1.00 71.00 379 GLY A CA 1
ATOM 2892 C C . GLY A 1 379 ? -15.258 8.969 15.069 1.00 71.00 379 GLY A C 1
ATOM 2893 O O . GLY A 1 379 ? -14.732 7.996 15.622 1.00 71.00 379 GLY A O 1
ATOM 2894 N N . ASP A 1 380 ? -14.940 10.231 15.380 1.00 53.78 380 ASP A N 1
ATOM 2895 C CA . ASP A 1 380 ? -13.950 10.612 16.399 1.00 53.78 380 ASP A CA 1
ATOM 2896 C C . ASP A 1 380 ? -14.363 10.085 17.788 1.00 53.78 380 ASP A C 1
ATOM 2898 O O . ASP A 1 380 ? -15.199 10.665 18.481 1.00 53.78 380 ASP A O 1
ATOM 2902 N N . GLY A 1 381 ? -13.802 8.938 18.183 1.00 58.72 381 GLY A N 1
ATOM 2903 C CA . GLY A 1 381 ? -14.119 8.243 19.437 1.00 58.72 381 GLY A CA 1
ATOM 2904 C C . GLY A 1 381 ? -14.545 6.779 19.282 1.00 58.72 381 GLY A C 1
ATOM 2905 O O . GLY A 1 381 ? -14.721 6.093 20.292 1.00 58.72 381 GLY A O 1
ATOM 2906 N N . PHE A 1 382 ? -14.683 6.268 18.052 1.00 72.25 382 PHE A N 1
ATOM 2907 C CA . PHE A 1 382 ? -14.858 4.834 17.827 1.00 72.25 382 PHE A CA 1
ATOM 2908 C C . PHE A 1 382 ? -13.534 4.090 18.056 1.00 72.25 382 PHE A C 1
ATOM 2910 O O . PHE A 1 382 ? -12.641 4.093 17.211 1.00 72.25 382 PHE A O 1
ATOM 2917 N N . ASP A 1 383 ? -13.423 3.442 19.211 1.00 72.56 383 ASP A N 1
ATOM 2918 C CA . ASP A 1 383 ? -12.233 2.700 19.629 1.00 72.56 383 ASP A CA 1
ATOM 2919 C C . ASP A 1 383 ? -12.614 1.459 20.462 1.00 72.56 383 ASP A C 1
ATOM 2921 O O . ASP A 1 383 ? -13.789 1.242 20.794 1.00 72.56 383 ASP A O 1
ATOM 2925 N N . GLU A 1 384 ? -11.623 0.640 20.827 1.00 80.94 384 GLU A N 1
ATOM 2926 C CA . GLU A 1 384 ? -11.756 -0.514 21.720 1.00 80.94 384 GLU A CA 1
ATOM 2927 C C . GLU A 1 384 ? -12.614 -0.180 22.943 1.00 80.94 384 GLU A C 1
ATOM 2929 O O . GLU A 1 384 ? -13.570 -0.897 23.242 1.00 80.94 384 GLU A O 1
ATOM 2934 N N . ARG A 1 385 ? -12.294 0.919 23.638 1.00 78.50 385 ARG A N 1
ATOM 2935 C CA . ARG A 1 385 ? -12.968 1.317 24.883 1.00 78.50 385 ARG A CA 1
ATOM 2936 C C . ARG A 1 385 ? -14.459 1.563 24.683 1.00 78.50 385 ARG A C 1
ATOM 2938 O O . ARG A 1 385 ? -15.259 1.155 25.528 1.00 78.50 385 ARG A O 1
ATOM 2945 N N . ALA A 1 386 ? -14.837 2.194 23.573 1.00 81.25 386 ALA A N 1
ATOM 2946 C CA . ALA A 1 386 ? -16.233 2.471 23.253 1.00 81.25 386 ALA A CA 1
ATOM 2947 C C . ALA A 1 386 ? -17.005 1.167 22.998 1.00 81.25 386 ALA A C 1
ATOM 2949 O O . ALA A 1 386 ? -18.091 0.975 23.549 1.00 81.25 386 ALA A O 1
ATOM 2950 N N . CYS A 1 387 ? -16.409 0.238 22.240 1.00 84.62 387 CYS A N 1
ATOM 2951 C CA . CYS A 1 387 ? -16.991 -1.080 21.978 1.00 84.62 387 CYS A CA 1
ATOM 2952 C C . CYS A 1 387 ? -17.099 -1.928 23.252 1.00 84.62 387 CYS A C 1
ATOM 2954 O O . CYS A 1 387 ? -18.159 -2.488 23.526 1.00 84.62 387 CYS A O 1
ATOM 2956 N N . ALA A 1 388 ? -16.036 -1.991 24.057 1.00 84.88 388 ALA A N 1
ATOM 2957 C CA . ALA A 1 388 ? -16.009 -2.743 25.309 1.00 84.88 388 ALA A CA 1
ATOM 2958 C C . ALA A 1 388 ? -17.057 -2.221 26.302 1.00 84.88 388 ALA A C 1
ATOM 2960 O O . ALA A 1 388 ? -17.820 -3.006 26.862 1.00 84.88 388 ALA A O 1
ATOM 2961 N N . SER A 1 389 ? -17.164 -0.898 26.455 1.00 83.44 389 SER A N 1
ATOM 2962 C CA . SER A 1 389 ? -18.168 -0.272 27.326 1.00 83.44 389 SER A CA 1
ATOM 2963 C C . SER A 1 389 ? -19.592 -0.536 26.832 1.00 83.44 389 SER A C 1
ATOM 2965 O O . SER A 1 389 ? -20.486 -0.803 27.632 1.00 83.44 389 SER A O 1
ATOM 2967 N N . ALA A 1 390 ? -19.820 -0.510 25.514 1.00 86.31 390 ALA A N 1
ATOM 2968 C CA . ALA A 1 390 ? -21.124 -0.828 24.937 1.00 86.31 390 ALA A CA 1
ATOM 2969 C C . ALA A 1 390 ? -21.509 -2.300 25.156 1.00 86.31 390 ALA A C 1
ATOM 2971 O O . ALA A 1 390 ? -22.643 -2.581 25.541 1.00 86.31 390 ALA A O 1
ATOM 2972 N N . ILE A 1 391 ? -20.562 -3.233 24.992 1.00 87.75 391 ILE A N 1
ATOM 2973 C CA . ILE A 1 391 ? -20.765 -4.648 25.333 1.00 87.75 391 ILE A CA 1
ATOM 2974 C C . ILE A 1 391 ? -21.090 -4.777 26.819 1.00 87.75 391 ILE A C 1
ATOM 2976 O O . ILE A 1 391 ? -22.090 -5.406 27.146 1.00 87.75 391 ILE A O 1
ATOM 2980 N N . GLN A 1 392 ? -20.324 -4.127 27.700 1.00 86.38 392 GLN A N 1
ATOM 2981 C CA . GLN A 1 392 ? -20.547 -4.160 29.145 1.00 86.38 392 GLN A CA 1
ATOM 2982 C C . GLN A 1 392 ? -21.945 -3.657 29.523 1.00 86.38 392 GLN A C 1
ATOM 2984 O O . GLN A 1 392 ? -22.636 -4.328 30.285 1.00 86.38 392 GLN A O 1
ATOM 2989 N N . ARG A 1 393 ? -22.406 -2.526 28.969 1.00 80.81 393 ARG A N 1
ATOM 2990 C CA . ARG A 1 393 ? -23.768 -2.004 29.207 1.00 80.81 393 ARG A CA 1
ATOM 2991 C C . ARG A 1 393 ? -24.848 -2.947 28.687 1.00 80.81 393 ARG A C 1
ATOM 2993 O O . ARG A 1 393 ? -25.869 -3.155 29.347 1.00 80.81 393 ARG A O 1
ATOM 3000 N N . LEU A 1 394 ? -24.613 -3.558 27.528 1.00 85.12 394 LEU A N 1
ATOM 3001 C CA . LEU A 1 394 ? -25.530 -4.525 26.938 1.00 85.12 394 LEU A CA 1
ATOM 3002 C C . LEU A 1 394 ? -25.614 -5.804 27.779 1.00 85.12 394 LEU A C 1
ATOM 3004 O O . LEU A 1 394 ? -26.713 -6.348 27.954 1.00 85.12 394 LEU A O 1
ATOM 3008 N N . THR A 1 395 ? -24.473 -6.276 28.300 1.00 80.25 395 THR A N 1
ATOM 3009 C CA . THR A 1 395 ? -24.351 -7.520 29.067 1.00 80.25 395 THR A CA 1
ATOM 3010 C C . THR A 1 395 ? -24.703 -7.380 30.532 1.00 80.25 395 THR A C 1
ATOM 3012 O O . THR A 1 395 ? -25.212 -8.347 31.105 1.00 80.25 395 THR A O 1
ATOM 3015 N N . ALA A 1 396 ? -24.528 -6.186 31.097 1.00 71.81 396 ALA A N 1
ATOM 3016 C CA . ALA A 1 396 ? -24.883 -5.868 32.465 1.00 71.81 396 ALA A CA 1
ATOM 3017 C C . ALA A 1 396 ? -26.328 -6.286 32.746 1.00 71.81 396 ALA A C 1
ATOM 3019 O O . ALA A 1 396 ? -27.285 -5.874 32.073 1.00 71.81 396 ALA A O 1
ATOM 3020 N N . THR A 1 397 ? -26.486 -7.131 33.761 1.00 61.28 397 THR A N 1
ATOM 3021 C CA . THR A 1 397 ? -27.791 -7.454 34.325 1.00 61.28 397 THR A CA 1
ATOM 3022 C C . THR A 1 397 ? -28.466 -6.134 34.712 1.00 61.28 397 THR A C 1
ATOM 3024 O O . THR A 1 397 ? -27.781 -5.273 35.266 1.00 61.28 397 THR A O 1
ATOM 3027 N N . PRO A 1 398 ? -29.769 -5.927 34.435 1.00 53.56 398 PRO A N 1
ATOM 3028 C CA . PRO A 1 398 ? -30.506 -4.758 34.904 1.00 53.56 398 PRO A CA 1
ATOM 3029 C C . PRO A 1 398 ? -30.555 -4.756 36.437 1.00 53.56 398 PRO A C 1
ATOM 3031 O O . PRO A 1 398 ? -31.535 -5.150 37.056 1.00 53.56 398 PRO A O 1
ATOM 3034 N N . ARG A 1 399 ? -29.475 -4.339 37.083 1.00 51.88 399 ARG A N 1
ATOM 3035 C CA . ARG A 1 399 ? -29.530 -3.803 38.427 1.00 51.88 399 ARG A CA 1
ATOM 3036 C C . ARG A 1 399 ? -29.626 -2.311 38.209 1.00 51.88 399 ARG A C 1
ATOM 3038 O O . ARG A 1 399 ? -28.645 -1.682 37.834 1.00 51.88 399 ARG A O 1
ATOM 3045 N N . TYR A 1 400 ? -30.834 -1.776 38.356 1.00 53.22 400 TYR A N 1
ATOM 3046 C CA . TYR A 1 400 ? -31.029 -0.353 38.591 1.00 53.22 400 TYR A CA 1
ATOM 3047 C C . TYR A 1 400 ? -30.220 -0.034 39.842 1.00 53.22 400 TYR A C 1
ATOM 3049 O O . TYR A 1 400 ? -30.636 -0.330 40.954 1.00 53.22 400 TYR A O 1
ATOM 3057 N N . ARG A 1 401 ? -28.979 0.379 39.635 1.00 58.78 401 ARG A N 1
ATOM 3058 C CA . ARG A 1 401 ? -28.053 0.737 40.686 1.00 58.78 401 ARG A CA 1
ATOM 3059 C C . ARG A 1 401 ? -27.873 2.230 40.501 1.00 58.78 401 ARG A C 1
ATOM 3061 O O . ARG A 1 401 ? -27.158 2.679 39.611 1.00 58.78 401 ARG A O 1
ATOM 3068 N N . SER A 1 402 ? -28.681 2.981 41.233 1.00 73.75 402 SER A N 1
ATOM 3069 C CA . SER A 1 402 ? -28.614 4.434 41.258 1.00 73.75 402 SER A CA 1
ATOM 3070 C C . SER A 1 402 ? -27.419 4.819 42.128 1.00 73.75 402 SER A C 1
ATOM 3072 O O . SER A 1 402 ? -27.198 4.234 43.192 1.00 73.75 402 SER A O 1
ATOM 3074 N N . VAL A 1 403 ? -26.614 5.759 41.646 1.00 82.94 403 VAL A N 1
ATOM 3075 C CA . VAL A 1 403 ? -25.580 6.412 42.445 1.00 82.94 403 VAL A CA 1
ATOM 3076 C C . VAL A 1 403 ? -26.233 7.636 43.060 1.00 82.94 403 VAL A C 1
ATOM 3078 O O . VAL A 1 403 ? -26.700 8.522 42.339 1.00 82.94 403 VAL A O 1
ATOM 3081 N N . TYR A 1 404 ? -26.312 7.642 44.385 1.00 85.69 404 TYR A N 1
ATOM 3082 C CA . TYR A 1 404 ? -26.928 8.720 45.138 1.00 85.69 404 TYR A CA 1
ATOM 3083 C C . TYR A 1 404 ? -25.856 9.710 45.579 1.00 85.69 404 TYR A C 1
ATOM 3085 O O . TYR A 1 404 ? -24.829 9.332 46.131 1.00 85.69 404 TYR A O 1
ATOM 3093 N N . TRP A 1 405 ? -26.092 10.982 45.311 1.00 85.75 405 TRP A N 1
ATOM 3094 C CA . TRP A 1 405 ? -25.223 12.086 45.688 1.00 85.75 405 TRP A CA 1
ATOM 3095 C C . TRP A 1 405 ? -25.878 12.806 46.849 1.00 85.75 405 TRP A C 1
ATOM 3097 O O . TRP A 1 405 ? -27.056 13.157 46.743 1.00 85.75 405 TRP A O 1
ATOM 3107 N N . THR A 1 406 ? -25.154 12.996 47.945 1.00 81.62 406 THR A N 1
ATOM 3108 C CA . THR A 1 406 ? -25.683 13.779 49.060 1.00 81.62 406 THR A CA 1
ATOM 3109 C C . THR A 1 406 ? -25.986 15.211 48.605 1.00 81.62 406 THR A C 1
ATOM 3111 O O . THR A 1 406 ? -25.367 15.739 47.674 1.00 81.62 406 THR A O 1
ATOM 3114 N N . ALA A 1 407 ? -27.039 15.790 49.178 1.00 74.62 407 ALA A N 1
ATOM 3115 C CA . ALA A 1 407 ? -27.433 17.171 48.955 1.00 74.62 407 ALA A CA 1
ATOM 3116 C C . ALA A 1 407 ? -27.910 17.782 50.278 1.00 74.62 407 ALA A C 1
ATOM 3118 O O . ALA A 1 407 ? -28.555 17.103 51.071 1.00 74.62 407 ALA A O 1
ATOM 3119 N N . GLY A 1 408 ? -27.625 19.072 50.486 1.00 69.06 408 GLY A N 1
ATOM 3120 C CA . GLY A 1 408 ? -28.084 19.831 51.660 1.00 69.06 408 GLY A CA 1
ATOM 3121 C C . GLY A 1 408 ? -26.971 20.511 52.466 1.00 69.06 408 GLY A C 1
ATOM 3122 O O . GLY A 1 408 ? -27.226 21.525 53.111 1.00 69.06 408 GLY A O 1
ATOM 3123 N N . HIS A 1 409 ? -25.718 20.047 52.361 1.00 68.06 409 HIS A N 1
ATOM 3124 C CA . HIS A 1 409 ? -24.633 20.419 53.296 1.00 68.06 409 HIS A CA 1
ATOM 3125 C C . HIS A 1 409 ? -23.545 21.296 52.659 1.00 68.06 409 HIS A C 1
ATOM 3127 O O . HIS A 1 409 ? -22.355 21.180 52.961 1.00 68.06 409 HIS A O 1
ATOM 3133 N N . GLY A 1 410 ? -23.953 22.173 51.737 1.00 67.19 410 GLY A N 1
ATOM 3134 C CA . GLY A 1 410 ? -23.038 23.002 50.940 1.00 67.19 410 GLY A CA 1
ATOM 3135 C C . GLY A 1 410 ? -22.267 22.226 49.867 1.00 67.19 410 GLY A C 1
ATOM 3136 O O . GLY A 1 410 ? -21.323 22.757 49.298 1.00 67.19 410 GLY A O 1
ATOM 3137 N N . GLU A 1 411 ? -22.658 20.983 49.598 1.00 71.56 411 GLU A N 1
ATOM 3138 C CA . GLU A 1 411 ? -22.005 20.092 48.638 1.00 71.56 411 GLU A CA 1
ATOM 3139 C C . GLU A 1 411 ? -22.184 20.583 47.192 1.00 71.56 411 GLU A C 1
ATOM 3141 O O . GLU A 1 411 ? -23.197 21.199 46.839 1.00 71.56 411 GLU A O 1
ATOM 3146 N N . GLY A 1 412 ? -21.184 20.311 46.348 1.00 70.12 412 GLY A N 1
ATOM 3147 C CA . GLY A 1 412 ? -21.197 20.723 44.943 1.00 70.12 412 GLY A CA 1
ATOM 3148 C C . GLY A 1 412 ? -22.372 20.109 44.179 1.00 70.12 412 GLY A C 1
ATOM 3149 O O . GLY A 1 412 ? -22.719 18.945 44.380 1.00 70.12 412 GLY A O 1
ATOM 3150 N N . ARG A 1 413 ? -23.003 20.866 43.271 1.00 73.19 413 ARG A N 1
ATOM 3151 C CA . ARG A 1 413 ? -24.112 20.322 42.471 1.00 73.19 413 ARG A CA 1
ATOM 3152 C C . ARG A 1 413 ? -23.596 19.545 41.266 1.00 73.19 413 ARG A C 1
ATOM 3154 O O . ARG A 1 413 ? -22.602 19.899 40.631 1.00 73.19 413 ARG A O 1
ATOM 3161 N N . LEU A 1 414 ? -24.368 18.532 40.871 1.00 76.38 414 LEU A N 1
ATOM 3162 C CA . LEU A 1 414 ? -24.156 17.731 39.655 1.00 76.38 414 LEU A CA 1
ATOM 3163 C C . LEU A 1 414 ? -24.125 18.574 38.367 1.00 76.38 414 LEU A C 1
ATOM 3165 O O . LEU A 1 414 ? -23.576 18.142 37.356 1.00 76.38 414 LEU A O 1
ATOM 3169 N N . THR A 1 415 ? -24.736 19.757 38.393 1.00 77.38 415 THR A N 1
ATOM 3170 C CA . THR A 1 415 ? -24.830 20.688 37.262 1.00 77.38 415 THR A CA 1
ATOM 3171 C C . THR A 1 415 ? -23.719 21.732 37.233 1.00 77.38 415 THR A C 1
ATOM 3173 O O . THR A 1 415 ? -23.612 22.451 36.243 1.00 77.38 415 THR A O 1
ATOM 3176 N N . ASP A 1 416 ? -22.911 21.837 38.289 1.00 77.62 416 ASP A N 1
ATOM 3177 C CA . ASP A 1 416 ? -21.928 22.910 38.407 1.00 77.62 416 ASP A CA 1
ATOM 3178 C C . ASP A 1 416 ? -20.668 22.610 37.577 1.00 77.62 416 ASP A C 1
ATOM 3180 O O . ASP A 1 416 ? -20.218 21.464 37.431 1.00 77.62 416 ASP A O 1
ATOM 3184 N N . TYR A 1 417 ? -20.102 23.675 37.010 1.00 70.88 417 TYR A N 1
ATOM 3185 C CA . TYR A 1 417 ? -18.873 23.676 36.215 1.00 70.88 417 TYR A CA 1
ATOM 3186 C C . TYR A 1 417 ? -17.785 24.469 36.956 1.00 70.88 417 TYR A C 1
ATOM 3188 O O . TYR A 1 417 ? -18.096 25.455 37.619 1.00 70.88 417 TYR A O 1
ATOM 3196 N N . GLY A 1 418 ? -16.517 24.068 36.823 1.00 69.56 418 GLY A N 1
ATOM 3197 C CA . GLY A 1 418 ? -15.363 24.725 37.461 1.00 69.56 418 GLY A CA 1
ATOM 3198 C C . GLY A 1 418 ? -14.546 23.772 38.337 1.00 69.56 418 GLY A C 1
ATOM 3199 O O . GLY A 1 418 ? -14.804 22.570 38.334 1.00 69.56 418 GLY A O 1
ATOM 3200 N N . ASP A 1 419 ? -13.590 24.311 39.098 1.00 65.50 419 ASP A N 1
ATOM 3201 C CA . ASP A 1 419 ? -12.633 23.533 39.912 1.00 65.50 419 ASP A CA 1
ATOM 3202 C C . ASP A 1 419 ? -13.299 22.647 40.983 1.00 65.50 419 ASP A C 1
ATOM 3204 O O . ASP A 1 419 ? -12.749 21.621 41.373 1.00 65.50 419 ASP A O 1
ATOM 3208 N N . TRP A 1 420 ? -14.513 23.009 41.409 1.00 65.31 420 TRP A N 1
ATOM 3209 C CA . TRP A 1 420 ? -15.336 22.265 42.375 1.00 65.31 420 TRP A CA 1
ATOM 3210 C C . TRP A 1 420 ? -16.626 21.694 41.757 1.00 65.31 420 TRP A C 1
ATOM 3212 O O . TRP A 1 420 ? -17.509 21.216 42.467 1.00 65.31 420 TRP A O 1
ATOM 3222 N N . GLY A 1 421 ? -16.766 21.759 40.429 1.00 72.19 421 GLY A N 1
ATOM 3223 C CA . GLY A 1 421 ? -17.957 21.303 39.714 1.00 72.19 421 GLY A CA 1
ATOM 3224 C C . GLY A 1 421 ? -17.977 19.787 39.506 1.00 72.19 421 GLY A C 1
ATOM 3225 O O . GLY A 1 421 ? -17.029 19.206 38.981 1.00 72.19 421 GLY A O 1
ATOM 3226 N N . LEU A 1 422 ? -19.088 19.127 39.848 1.00 80.81 422 LEU A N 1
ATOM 3227 C CA . LEU A 1 422 ? -19.217 17.662 39.756 1.00 80.81 422 LEU A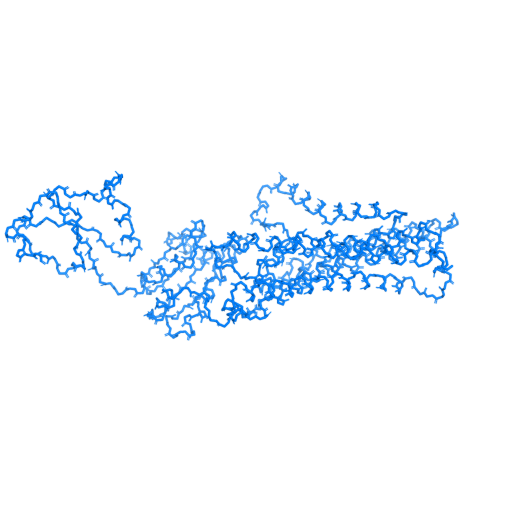 CA 1
ATOM 3228 C C . LEU A 1 422 ? -19.751 17.169 38.400 1.00 80.81 422 LEU A C 1
ATOM 3230 O O . LEU A 1 422 ? -19.888 15.963 38.185 1.00 80.81 422 LEU A O 1
ATOM 3234 N N . SER A 1 423 ? -20.013 18.069 37.448 1.00 81.88 423 SER A N 1
ATOM 3235 C CA . SER A 1 423 ? -20.626 17.741 36.150 1.00 81.88 423 SER A CA 1
ATOM 3236 C C . SER A 1 423 ? -19.794 16.813 35.254 1.00 81.88 423 SER A C 1
ATOM 3238 O O . SER A 1 423 ? -20.349 16.092 34.417 1.00 81.88 423 SER A O 1
ATOM 3240 N N . ALA A 1 424 ? -18.465 16.809 35.395 1.00 80.25 424 ALA A N 1
ATOM 3241 C CA . ALA A 1 424 ? -17.588 15.882 34.675 1.00 80.25 424 ALA A CA 1
ATOM 3242 C C . ALA A 1 424 ? -17.710 14.451 35.226 1.00 80.25 424 ALA A C 1
ATOM 3244 O O . ALA A 1 424 ? -17.882 13.501 34.460 1.00 80.25 424 ALA A O 1
ATOM 3245 N N . ILE A 1 425 ? -17.708 14.310 36.555 1.00 81.38 425 ILE A N 1
ATOM 3246 C CA . ILE A 1 425 ? -17.847 13.019 37.239 1.00 81.38 425 ILE A CA 1
ATOM 3247 C C . ILE A 1 425 ? -19.258 12.466 37.021 1.00 81.38 425 ILE A C 1
ATOM 3249 O O . ILE A 1 425 ? -19.414 11.304 36.654 1.00 81.38 425 ILE A O 1
ATOM 3253 N N . ALA A 1 426 ? -20.284 13.313 37.131 1.00 81.88 426 ALA A N 1
ATOM 3254 C CA . ALA A 1 426 ? -21.669 12.946 36.854 1.00 81.88 426 ALA A CA 1
ATOM 3255 C C . ALA A 1 426 ? -21.841 12.356 35.443 1.00 81.88 426 ALA A C 1
ATOM 3257 O O . ALA A 1 426 ? -22.511 11.335 35.275 1.00 81.88 426 ALA A O 1
ATOM 3258 N N . ARG A 1 427 ? -21.200 12.957 34.428 1.00 79.94 427 ARG A N 1
ATOM 3259 C CA . ARG A 1 427 ? -21.200 12.431 33.054 1.00 79.94 427 ARG A CA 1
ATOM 3260 C C . ARG A 1 427 ? -20.469 11.096 32.943 1.00 79.94 427 ARG A C 1
ATOM 3262 O O . ARG A 1 427 ? -20.989 10.195 32.291 1.00 79.94 427 ARG A O 1
ATOM 3269 N N . ALA A 1 428 ? -19.318 10.941 33.594 1.00 78.56 428 ALA A N 1
ATOM 3270 C CA . ALA A 1 428 ? -18.578 9.678 33.601 1.00 78.56 428 ALA A CA 1
ATOM 3271 C C . ALA A 1 428 ? -19.401 8.528 34.214 1.00 78.56 428 ALA A C 1
ATOM 3273 O O . ALA A 1 428 ? -19.466 7.445 33.637 1.00 78.56 428 ALA A O 1
ATOM 3274 N N . VAL A 1 429 ? -20.106 8.788 35.321 1.00 79.81 429 VAL A N 1
ATOM 3275 C CA . VAL A 1 429 ? -20.992 7.814 35.984 1.00 79.81 429 VAL A CA 1
ATOM 3276 C C . VAL A 1 429 ? -22.140 7.373 35.063 1.00 79.81 429 VAL A C 1
ATOM 3278 O O . VAL A 1 429 ? -22.451 6.184 34.987 1.00 79.81 429 VAL A O 1
ATOM 3281 N N . VAL A 1 430 ? -22.719 8.301 34.291 1.00 77.75 430 VAL A N 1
ATOM 3282 C CA . VAL A 1 430 ? -23.748 7.980 33.284 1.00 77.75 430 VAL A CA 1
ATOM 3283 C C . VAL A 1 430 ? -23.176 7.167 32.119 1.00 77.75 430 VAL A C 1
ATOM 3285 O O . VAL A 1 430 ? -23.821 6.222 31.669 1.00 77.75 430 VAL A O 1
ATOM 3288 N N . MET A 1 431 ? -21.962 7.476 31.645 1.00 66.50 431 MET A N 1
ATOM 3289 C CA . MET A 1 431 ? -21.310 6.708 30.570 1.00 66.50 431 MET A CA 1
ATOM 3290 C C . MET A 1 431 ? -21.018 5.251 30.965 1.00 66.50 431 MET A C 1
ATOM 3292 O O . MET A 1 431 ? -21.105 4.353 30.121 1.00 66.50 431 MET A O 1
ATOM 3296 N N . GLU A 1 432 ? -20.728 5.013 32.245 1.00 69.06 432 GLU A N 1
ATOM 3297 C CA . GLU A 1 432 ? -20.555 3.680 32.843 1.00 69.06 432 GLU A CA 1
ATOM 3298 C C . GLU A 1 432 ? -21.901 2.954 33.086 1.00 69.06 432 GLU A C 1
ATOM 3300 O O . GLU A 1 432 ? -21.922 1.791 33.485 1.00 69.06 432 GLU A O 1
ATOM 3305 N N . GLY A 1 433 ? -23.041 3.597 32.793 1.00 65.38 433 GLY A N 1
ATOM 3306 C CA . GLY A 1 433 ? -24.373 2.982 32.816 1.00 65.38 433 GLY A CA 1
ATOM 3307 C C . GLY A 1 433 ? -25.148 3.135 34.130 1.00 65.38 433 GLY A C 1
ATOM 3308 O O . GLY A 1 433 ? -26.189 2.495 34.294 1.00 65.38 433 GLY A O 1
ATOM 3309 N N . TYR A 1 434 ? -24.681 3.980 35.052 1.00 78.88 434 TYR A N 1
ATOM 3310 C CA . TYR A 1 434 ? -25.370 4.277 36.311 1.00 78.88 434 TYR A CA 1
ATOM 3311 C C . TYR A 1 434 ? -26.303 5.492 36.175 1.00 78.88 434 TYR A C 1
ATOM 3313 O O . TYR A 1 434 ? -26.103 6.370 35.336 1.00 78.88 434 TYR A O 1
ATOM 3321 N N . ARG A 1 435 ? -27.338 5.565 37.022 1.00 78.38 435 ARG A N 1
ATOM 3322 C CA . ARG A 1 435 ? -28.215 6.746 37.123 1.00 78.38 435 ARG A CA 1
ATOM 3323 C C . ARG A 1 435 ? -27.777 7.613 38.295 1.00 78.38 435 ARG A C 1
ATOM 3325 O O . ARG A 1 435 ? -27.669 7.101 39.402 1.00 78.38 435 ARG A O 1
ATOM 3332 N N . ASN A 1 436 ? -27.582 8.908 38.063 1.00 84.88 436 ASN A N 1
ATOM 3333 C CA . ASN A 1 436 ? -27.353 9.864 39.145 1.00 84.88 436 ASN A CA 1
ATOM 3334 C C . ASN A 1 436 ? -28.691 10.243 39.786 1.00 84.88 436 ASN A C 1
ATOM 3336 O O . ASN A 1 436 ? -29.617 10.641 39.077 1.00 84.88 436 ASN A O 1
ATOM 3340 N N . GLN A 1 437 ? -28.777 10.146 41.108 1.00 84.12 437 GLN A N 1
ATOM 3341 C CA . GLN A 1 437 ? -29.880 10.670 41.912 1.00 84.12 437 GLN A CA 1
ATOM 3342 C C . GLN A 1 437 ? -29.329 11.511 43.063 1.00 84.12 437 GLN A C 1
ATOM 3344 O O . GLN A 1 437 ? -28.197 11.308 43.489 1.00 84.12 437 GLN A O 1
ATOM 3349 N N . THR A 1 438 ? -30.115 12.457 43.565 1.00 83.50 438 THR A N 1
ATOM 3350 C CA . THR A 1 438 ? -29.778 13.225 44.771 1.00 83.50 438 THR A CA 1
ATOM 3351 C C . THR A 1 438 ? -30.457 12.599 45.982 1.00 83.50 438 THR A C 1
ATOM 3353 O O . THR A 1 438 ? -31.623 12.217 45.899 1.00 83.50 438 THR A O 1
ATOM 3356 N N . LEU A 1 439 ? -29.739 12.508 47.095 1.00 80.81 439 LEU A N 1
ATOM 3357 C CA . LEU A 1 439 ? -30.233 12.017 48.373 1.00 80.81 439 LEU A CA 1
ATOM 3358 C C . LEU A 1 439 ? -30.084 13.124 49.414 1.00 80.81 439 LEU A C 1
ATOM 3360 O O . LEU A 1 439 ? -28.968 13.486 49.779 1.00 80.81 439 LEU A O 1
ATOM 3364 N N . ASP A 1 440 ? -31.212 13.640 49.885 1.00 77.56 440 ASP A N 1
ATOM 3365 C CA . ASP A 1 440 ? -31.250 14.509 51.056 1.00 77.56 440 ASP A CA 1
ATOM 3366 C C . ASP A 1 440 ? -31.418 13.629 52.302 1.00 77.56 440 ASP A C 1
ATOM 3368 O O . ASP A 1 440 ? -32.377 12.862 52.402 1.00 77.56 440 ASP A O 1
ATOM 3372 N N . LEU A 1 441 ? -30.454 13.695 53.221 1.00 73.62 441 LEU A N 1
ATOM 3373 C CA . LEU A 1 441 ? -30.447 12.890 54.446 1.00 73.62 441 LEU A CA 1
ATOM 3374 C C . LEU A 1 441 ? -31.336 13.485 55.556 1.00 73.62 441 LEU A C 1
ATOM 3376 O O . LEU A 1 441 ? -31.626 12.777 56.530 1.00 73.62 441 LEU A O 1
ATOM 3380 N N . LEU A 1 442 ? -31.774 14.746 55.408 1.00 67.44 442 LEU A N 1
ATOM 3381 C CA . LEU A 1 442 ? -32.686 15.441 56.327 1.00 67.44 442 LEU A CA 1
ATOM 3382 C C . LEU A 1 442 ? -34.145 15.054 56.082 1.00 67.44 442 LEU A C 1
ATOM 3384 O O . LEU A 1 442 ? -34.940 15.017 57.023 1.00 67.44 442 LEU A O 1
ATOM 3388 N N . GLU A 1 443 ? -34.508 14.750 54.834 1.00 67.38 443 GLU A N 1
ATOM 3389 C CA . GLU A 1 443 ? -35.813 14.169 54.540 1.00 67.38 443 GLU A CA 1
ATOM 3390 C C . GLU A 1 443 ? -35.870 12.760 55.143 1.00 67.38 443 GLU A C 1
ATOM 3392 O O . GLU A 1 443 ? -34.996 11.932 54.908 1.00 67.38 443 GLU A O 1
ATOM 3397 N N . ASP A 1 444 ? -36.892 12.482 55.951 1.00 54.88 444 ASP A N 1
ATOM 3398 C CA . ASP A 1 444 ? -37.028 11.285 56.795 1.00 54.88 444 ASP A CA 1
ATOM 3399 C C . ASP A 1 444 ? -37.330 9.994 55.988 1.00 54.88 444 ASP A C 1
ATOM 3401 O O . ASP A 1 444 ? -38.289 9.267 56.246 1.00 54.88 444 ASP A O 1
ATOM 3405 N N . LYS A 1 445 ? -36.541 9.727 54.940 1.00 65.56 445 LYS A N 1
ATOM 3406 C CA . LYS A 1 445 ? -36.685 8.619 53.992 1.00 65.56 445 LYS A CA 1
ATOM 3407 C C . LYS A 1 445 ? -35.510 7.640 54.149 1.00 65.56 445 LYS A C 1
ATOM 3409 O O . LYS A 1 445 ? -34.359 8.070 54.199 1.00 65.56 445 LYS A O 1
ATOM 3414 N N . PRO A 1 446 ? -35.762 6.319 54.214 1.00 72.00 446 PRO A N 1
ATOM 3415 C CA . PRO A 1 446 ? -34.694 5.322 54.235 1.00 72.00 446 PRO A CA 1
ATOM 3416 C C . PRO A 1 446 ? -33.902 5.328 52.919 1.00 72.00 446 PRO A C 1
ATOM 3418 O O . PRO A 1 446 ? -34.456 5.654 51.866 1.00 72.00 446 PRO A O 1
ATOM 3421 N N . ILE A 1 447 ? -32.627 4.915 52.971 1.00 76.19 447 ILE A N 1
ATOM 3422 C CA . ILE A 1 447 ? -31.794 4.740 51.771 1.00 76.19 447 ILE A CA 1
ATOM 3423 C C . ILE A 1 447 ? -32.513 3.770 50.817 1.00 76.19 447 ILE A C 1
ATOM 3425 O O . ILE A 1 447 ? -32.828 2.646 51.220 1.00 76.19 447 ILE A O 1
ATOM 3429 N N . PRO A 1 448 ? -32.788 4.173 49.565 1.00 76.12 448 PRO A N 1
ATOM 3430 C CA . PRO A 1 448 ? -33.494 3.327 48.614 1.00 76.12 448 PRO A CA 1
ATOM 3431 C C . PRO A 1 448 ? -32.773 2.000 48.347 1.00 76.12 448 PRO A C 1
ATOM 3433 O O . PRO A 1 448 ? -31.554 1.952 48.186 1.00 76.12 448 PRO A O 1
ATOM 3436 N N . ASN A 1 449 ? -33.537 0.912 48.216 1.00 72.31 449 ASN A N 1
ATOM 3437 C CA . ASN A 1 449 ? -32.999 -0.431 47.943 1.00 72.31 449 ASN A CA 1
ATOM 3438 C C . ASN A 1 449 ? -32.290 -0.550 46.573 1.00 72.31 449 ASN A C 1
ATOM 3440 O O . ASN A 1 449 ? -31.649 -1.564 46.298 1.00 72.31 449 ASN A O 1
ATOM 3444 N N . ASP A 1 450 ? -32.418 0.456 45.700 1.00 75.69 450 ASP A N 1
ATOM 3445 C CA . ASP A 1 450 ? -31.726 0.564 44.410 1.00 75.69 450 ASP A CA 1
ATOM 3446 C C . ASP A 1 450 ? -30.384 1.323 44.508 1.00 75.69 450 ASP A C 1
ATOM 3448 O O . ASP A 1 450 ? -29.708 1.521 43.496 1.00 75.69 450 ASP A O 1
ATOM 3452 N N . CYS A 1 451 ? -29.977 1.742 45.712 1.00 75.38 451 CYS A N 1
ATOM 3453 C CA . CYS A 1 451 ? -28.729 2.455 45.955 1.00 75.38 451 CYS A CA 1
ATOM 3454 C C . CYS A 1 451 ? -27.510 1.535 45.801 1.00 75.38 451 CYS A C 1
ATOM 3456 O O . CYS A 1 451 ? -27.344 0.538 46.505 1.00 75.38 451 CYS A O 1
ATOM 3458 N N . ALA A 1 452 ? -26.638 1.882 44.857 1.00 72.62 452 ALA A N 1
ATOM 3459 C CA . ALA A 1 452 ? -25.401 1.159 44.571 1.00 72.62 452 ALA A CA 1
ATOM 3460 C C . ALA A 1 452 ? -24.207 1.680 45.368 1.00 72.62 452 ALA A C 1
ATOM 3462 O O . ALA A 1 452 ? -23.315 0.919 45.734 1.00 72.62 452 ALA A O 1
ATOM 3463 N N . LEU A 1 453 ? -24.179 3.001 45.518 1.00 78.81 453 LEU A N 1
ATOM 3464 C CA . LEU A 1 453 ? -23.074 3.793 46.020 1.00 78.81 453 LEU A CA 1
ATOM 3465 C C . LEU A 1 453 ? -23.640 5.157 46.413 1.00 78.81 453 LEU A C 1
ATOM 3467 O O . LEU A 1 453 ? -24.416 5.739 45.649 1.00 78.81 453 LEU A O 1
ATOM 3471 N N . ILE A 1 454 ? -23.223 5.654 47.574 1.00 82.31 454 ILE A N 1
ATOM 3472 C CA . ILE A 1 454 ? -23.476 7.027 48.006 1.00 82.31 454 ILE A CA 1
ATOM 3473 C C . ILE A 1 454 ? -22.172 7.802 47.847 1.00 82.31 454 ILE A C 1
ATOM 3475 O O . ILE A 1 454 ? -21.126 7.358 48.320 1.00 82.31 454 ILE A O 1
ATOM 3479 N N . ILE A 1 455 ? -22.225 8.936 47.154 1.00 80.56 455 ILE A N 1
ATOM 3480 C CA . ILE A 1 455 ? -21.086 9.832 46.973 1.00 80.56 455 ILE A CA 1
ATOM 3481 C C . ILE A 1 455 ? -21.294 11.053 47.859 1.00 80.56 455 ILE A C 1
ATOM 3483 O O . ILE A 1 455 ? -22.234 11.818 47.656 1.00 80.56 455 ILE A O 1
ATOM 3487 N N . VAL A 1 456 ? -20.374 11.223 48.809 1.00 79.44 456 VAL A N 1
ATOM 3488 C CA . VAL A 1 456 ? -20.313 12.375 49.709 1.00 79.44 456 VAL A CA 1
ATOM 3489 C C . VAL A 1 456 ? -19.269 13.350 49.179 1.00 79.44 456 VAL A C 1
ATOM 3491 O O . VAL A 1 456 ? -18.068 13.194 49.411 1.00 79.44 456 VAL A O 1
ATOM 3494 N N . ALA A 1 457 ? -19.718 14.328 48.396 1.00 69.31 457 ALA A N 1
ATOM 3495 C CA . ALA A 1 457 ? -18.844 15.277 47.715 1.00 69.31 457 ALA A CA 1
ATOM 3496 C C . ALA A 1 457 ? -18.544 16.491 48.609 1.00 69.31 457 ALA A C 1
ATOM 3498 O O . ALA A 1 457 ? -19.064 17.580 48.387 1.00 69.31 457 ALA A O 1
ATOM 3499 N N . GLY A 1 458 ? -17.694 16.270 49.620 1.00 64.94 458 GLY A N 1
ATOM 3500 C CA . GLY A 1 458 ? -17.080 17.314 50.446 1.00 64.94 458 GLY A CA 1
ATOM 3501 C C . GLY A 1 458 ? -18.077 18.241 51.141 1.00 64.94 458 GLY A C 1
ATOM 3502 O O . GLY A 1 458 ? -18.170 19.411 50.785 1.00 64.94 458 GLY A O 1
ATOM 3503 N N . ALA A 1 459 ? -18.796 17.736 52.146 1.00 58.94 459 ALA A N 1
ATOM 3504 C CA . ALA A 1 459 ? -19.672 18.562 52.972 1.00 58.94 459 ALA A CA 1
ATOM 3505 C C . ALA A 1 459 ? -18.888 19.727 53.607 1.00 58.94 459 ALA A C 1
ATOM 3507 O O . ALA A 1 459 ? -17.893 19.518 54.305 1.00 58.94 459 ALA A O 1
ATOM 3508 N N . HIS A 1 460 ? -19.342 20.961 53.380 1.00 61.31 460 HIS A N 1
ATOM 3509 C CA . HIS A 1 460 ? -18.753 22.158 53.990 1.00 61.31 460 HIS A CA 1
ATOM 3510 C C . HIS A 1 460 ? -19.288 22.417 55.412 1.00 61.31 460 HIS A C 1
ATOM 3512 O O . HIS A 1 460 ? -18.777 23.291 56.112 1.00 61.31 460 HIS A O 1
ATOM 3518 N N . ALA A 1 461 ? -20.277 21.634 55.856 1.00 57.19 461 ALA A N 1
ATOM 3519 C CA . ALA A 1 461 ? -20.820 21.613 57.211 1.00 57.19 461 ALA A CA 1
ATOM 3520 C C . ALA A 1 461 ? -20.825 20.178 57.770 1.00 57.19 461 ALA A C 1
ATOM 3522 O O . ALA A 1 461 ? -21.019 19.218 57.026 1.00 57.19 461 ALA A O 1
ATOM 3523 N N . GLU A 1 462 ? -20.612 20.015 59.081 1.00 60.78 462 GLU A N 1
ATOM 3524 C CA . GLU A 1 462 ? -20.616 18.687 59.707 1.00 60.78 462 GLU A CA 1
ATOM 3525 C C . GLU A 1 462 ? -21.999 18.025 59.652 1.00 60.78 462 GLU A C 1
ATOM 3527 O O . GLU A 1 462 ? -23.000 18.628 60.039 1.00 60.78 462 GLU A O 1
ATOM 3532 N N . PHE A 1 463 ? -22.033 16.742 59.277 1.00 65.75 463 PHE A N 1
ATOM 3533 C CA . PHE A 1 463 ? -23.227 15.909 59.422 1.00 65.75 463 PHE A CA 1
ATOM 3534 C C . PHE A 1 463 ? -23.680 15.854 60.880 1.00 65.75 463 PHE A C 1
ATOM 3536 O O . PHE A 1 463 ? -22.876 15.598 61.790 1.00 65.75 463 PHE A O 1
ATOM 3543 N N . SER A 1 464 ? -24.981 16.030 61.088 1.00 68.75 464 SER A N 1
ATOM 3544 C CA . SER A 1 464 ? -25.630 15.901 62.386 1.00 68.75 464 SER A CA 1
ATOM 3545 C C . SER A 1 464 ? -25.508 14.471 62.931 1.00 68.75 464 SER A C 1
ATOM 3547 O O . SER A 1 464 ? -25.258 13.506 62.202 1.00 68.75 464 SER A O 1
ATOM 3549 N N . ARG A 1 465 ? -25.722 14.291 64.243 1.00 68.50 465 ARG A N 1
ATOM 3550 C CA . ARG A 1 465 ? -25.690 12.948 64.859 1.00 68.50 465 ARG A CA 1
ATOM 3551 C C . ARG A 1 465 ? -26.717 11.985 64.253 1.00 68.50 465 ARG A C 1
ATOM 3553 O O . ARG A 1 465 ? -26.456 10.789 64.235 1.00 68.50 465 ARG A O 1
ATOM 3560 N N . GLN A 1 466 ? -27.861 12.489 63.784 1.00 69.00 466 GLN A N 1
ATOM 3561 C CA . GLN A 1 466 ? -28.899 11.666 63.155 1.00 69.00 466 GLN A CA 1
ATOM 3562 C C . GLN A 1 466 ? -28.490 11.205 61.751 1.00 69.00 466 GLN A C 1
ATOM 3564 O O . GLN A 1 466 ? -28.751 10.062 61.394 1.00 69.00 466 GLN A O 1
ATOM 3569 N N . GLU A 1 467 ? -27.790 12.046 60.989 1.00 63.94 467 GLU A N 1
ATOM 3570 C CA . GLU A 1 467 ? -27.295 11.711 59.646 1.00 63.94 467 GLU A CA 1
ATOM 3571 C C . GLU A 1 467 ? -26.130 10.714 59.700 1.00 63.94 467 GLU A C 1
ATOM 3573 O O . GLU A 1 467 ? -26.115 9.746 58.945 1.00 63.94 467 GLU A O 1
ATOM 3578 N N . ARG A 1 468 ? -25.201 10.872 60.658 1.00 70.94 468 ARG A N 1
ATOM 3579 C CA . ARG A 1 468 ? -24.101 9.907 60.881 1.00 70.94 468 ARG A CA 1
ATOM 3580 C C . ARG A 1 468 ? -24.576 8.516 61.296 1.00 70.94 468 ARG A C 1
ATOM 3582 O O . ARG A 1 468 ? -23.826 7.566 61.144 1.00 70.94 468 ARG A O 1
ATOM 3589 N N . ALA A 1 469 ? -25.779 8.397 61.857 1.00 68.69 469 ALA A N 1
ATOM 3590 C CA . ALA A 1 469 ? -26.361 7.104 62.206 1.00 68.69 469 ALA A CA 1
ATOM 3591 C C . ALA A 1 469 ? -26.994 6.385 60.995 1.00 68.69 469 ALA A C 1
ATOM 3593 O O . ALA A 1 469 ? -27.405 5.234 61.132 1.00 68.69 469 ALA A O 1
ATOM 3594 N N . ARG A 1 470 ? -27.121 7.069 59.846 1.00 68.62 470 ARG A N 1
ATOM 3595 C CA . ARG A 1 470 ? -27.752 6.561 58.613 1.00 68.62 470 ARG A CA 1
ATOM 3596 C C . ARG A 1 470 ? -26.753 6.227 57.504 1.00 68.62 470 ARG A C 1
ATOM 3598 O O . ARG A 1 470 ? -27.076 5.383 56.671 1.00 68.62 470 ARG A O 1
ATOM 3605 N N . LEU A 1 471 ? -25.609 6.915 57.477 1.00 64.12 471 LEU A N 1
ATOM 3606 C CA . LEU A 1 471 ? -24.436 6.580 56.657 1.00 64.12 471 LEU A CA 1
ATOM 3607 C C . LEU A 1 471 ? -23.781 5.294 57.170 1.00 64.12 471 LEU A C 1
ATOM 3609 O O . LEU A 1 471 ? -23.358 4.487 56.313 1.00 64.12 471 LEU A O 1
#

Mean predicted aligned error: 14.95 Å

Nearest PDB structures (foldseek):
  7o0y-assembly1_E  TM=5.797E-01  e=3.802E-03  Stutzerimonas stutzeri ATCC 14405 = CCUG 16156
  7o0z-assembly1_E  TM=5.990E-01  e=8.838E-03  Stutzerimonas stutzeri ATCC 14405 = CCUG 16156
  7znq-assembly1_Y  TM=5.317E-01  e=3.327E-03  Stutzerimonas stutzeri ATCC 14405 = CCUG 16156
  7znq-assembly1_y  TM=5.601E-01  e=6.195E-03  Stutzerimonas stutzeri ATCC 14405 = CCUG 16156
  7o17-assembly1_D  TM=4.946E-01  e=5.963E-02  Stutzerimonas stutzeri ATCC 14405 = CCUG 16156

pLDDT: mean 79.43, std 12.16, range [40.06, 96.5]

Radius of gyration: 31.24 Å; Cα contacts (8 Å, |Δi|>4): 600; chains: 1; bounding box: 78×43×109 Å